Protein AF-A0A2E7RKD8-F1 (afdb_monomer_lite)

Radius of gyration: 28.8 Å; chains: 1; bounding box: 62×75×94 Å

Structure (mmCIF, N/CA/C/O backbone):
data_AF-A0A2E7RKD8-F1
#
_entry.id   AF-A0A2E7RKD8-F1
#
loop_
_atom_site.group_PDB
_atom_site.id
_atom_site.type_symbol
_atom_site.label_atom_id
_atom_site.label_alt_id
_atom_site.label_comp_id
_atom_site.label_asym_id
_atom_site.label_entity_id
_atom_site.label_seq_id
_atom_site.pdbx_PDB_ins_code
_atom_site.Cartn_x
_atom_site.Cartn_y
_atom_site.Cartn_z
_atom_site.occupancy
_atom_site.B_iso_or_equiv
_atom_site.auth_seq_id
_atom_site.auth_comp_id
_atom_site.auth_asym_id
_atom_site.auth_atom_id
_atom_site.pdbx_PDB_model_num
ATOM 1 N N . MET A 1 1 ? 26.226 -6.896 -25.543 1.00 24.66 1 MET A N 1
ATOM 2 C CA . MET A 1 1 ? 25.774 -8.164 -24.937 1.00 24.66 1 MET A CA 1
ATOM 3 C C . MET A 1 1 ? 24.339 -8.302 -25.381 1.00 24.66 1 MET A C 1
ATOM 5 O O . MET A 1 1 ? 23.658 -7.293 -25.335 1.00 24.66 1 MET A O 1
ATOM 9 N N . LYS A 1 2 ? 23.941 -9.448 -25.936 1.00 25.92 2 LYS A N 1
ATOM 10 C CA . LYS A 1 2 ? 22.517 -9.714 -26.154 1.00 25.92 2 LYS A CA 1
ATOM 11 C C . LYS A 1 2 ? 21.968 -10.116 -24.787 1.00 25.92 2 LYS A C 1
ATOM 13 O O . LYS A 1 2 ? 22.564 -11.003 -24.173 1.00 25.92 2 LYS A O 1
ATOM 18 N N . TYR A 1 3 ? 21.000 -9.360 -24.295 1.00 32.88 3 TYR A N 1
ATOM 19 C CA . TYR A 1 3 ? 20.332 -9.591 -23.022 1.00 32.88 3 TYR A CA 1
ATOM 20 C C . TYR A 1 3 ? 19.332 -10.725 -23.249 1.00 32.88 3 TYR A C 1
ATOM 22 O O . TYR A 1 3 ? 18.540 -10.653 -24.179 1.00 32.88 3 TYR A O 1
ATOM 30 N N . ASP A 1 4 ? 19.461 -11.816 -22.496 1.00 33.78 4 ASP A N 1
ATOM 31 C CA . ASP A 1 4 ? 18.440 -12.864 -22.451 1.00 33.78 4 ASP A CA 1
ATOM 32 C C . ASP A 1 4 ? 17.469 -12.428 -21.353 1.00 33.78 4 ASP A C 1
ATOM 34 O O . ASP A 1 4 ? 17.621 -12.811 -20.196 1.00 33.78 4 ASP A O 1
ATOM 38 N N . SER A 1 5 ? 16.544 -11.531 -21.701 1.00 35.31 5 SER A N 1
ATOM 39 C CA . SER A 1 5 ? 15.574 -10.911 -20.788 1.00 35.31 5 SER A CA 1
ATOM 40 C C . SER A 1 5 ? 14.450 -11.865 -20.369 1.00 35.31 5 SER A C 1
ATOM 42 O O . SER A 1 5 ? 13.320 -11.457 -20.087 1.00 35.31 5 SER A O 1
ATOM 44 N N . SER A 1 6 ? 14.714 -13.174 -20.360 1.00 37.59 6 SER A N 1
ATOM 45 C CA . SER A 1 6 ? 13.731 -14.144 -19.911 1.00 37.59 6 SER A CA 1
ATOM 46 C C . SER A 1 6 ? 13.517 -13.973 -18.410 1.00 37.59 6 SER A C 1
ATOM 48 O O . SER A 1 6 ? 14.281 -14.468 -17.582 1.00 37.59 6 SER A O 1
ATOM 50 N N . CYS A 1 7 ? 12.430 -13.280 -18.055 1.00 37.72 7 CYS A N 1
ATOM 51 C CA . CYS A 1 7 ? 11.874 -13.341 -16.714 1.00 37.72 7 CYS A CA 1
ATOM 52 C C . CYS A 1 7 ? 11.841 -14.816 -16.311 1.00 37.72 7 CYS A C 1
ATOM 54 O O . CYS A 1 7 ? 11.355 -15.666 -17.069 1.00 37.72 7 CYS A O 1
ATOM 56 N N . LEU A 1 8 ? 12.404 -15.147 -15.150 1.00 40.66 8 LEU A N 1
ATOM 57 C CA . LEU A 1 8 ? 12.404 -16.511 -14.643 1.00 40.66 8 LEU A CA 1
ATOM 58 C C . LEU A 1 8 ? 10.991 -16.808 -14.139 1.00 40.66 8 LEU A C 1
ATOM 60 O O . LEU A 1 8 ? 10.751 -16.924 -12.937 1.00 40.66 8 LEU A O 1
ATOM 64 N N . ILE A 1 9 ? 10.044 -16.930 -15.069 1.00 36.59 9 ILE A N 1
ATOM 65 C CA . ILE A 1 9 ? 8.752 -17.542 -14.826 1.00 36.59 9 ILE A CA 1
ATOM 66 C C . ILE A 1 9 ? 9.060 -19.016 -14.632 1.00 36.59 9 ILE A C 1
ATOM 68 O O . ILE A 1 9 ? 9.297 -19.776 -15.578 1.00 36.59 9 ILE A O 1
ATOM 72 N N . VAL A 1 10 ? 9.112 -19.435 -13.371 1.00 36.09 10 VAL A N 1
ATOM 73 C CA . VAL A 1 10 ? 9.345 -20.833 -13.034 1.00 36.09 10 VAL A CA 1
ATOM 74 C C . VAL A 1 10 ? 8.046 -21.589 -13.328 1.00 36.09 10 VAL A C 1
ATOM 76 O O . VAL A 1 10 ? 7.228 -21.810 -12.440 1.00 36.09 10 VAL A O 1
ATOM 79 N N . GLY A 1 11 ? 7.802 -21.913 -14.601 1.00 28.45 11 GLY A N 1
ATOM 80 C CA . GLY A 1 11 ? 6.523 -22.475 -15.051 1.00 28.45 11 GLY A CA 1
ATOM 81 C C . GLY A 1 11 ? 6.463 -23.033 -16.478 1.00 28.45 11 GLY A C 1
ATOM 82 O O . GLY A 1 11 ? 5.450 -23.625 -16.834 1.00 28.45 11 GLY A O 1
ATOM 83 N N . GLY A 1 12 ? 7.518 -22.912 -17.290 1.00 26.17 12 GLY A N 1
ATOM 84 C CA . GLY A 1 12 ? 7.574 -23.549 -18.610 1.00 26.17 12 GLY A CA 1
ATOM 85 C C . GLY A 1 12 ? 8.112 -24.979 -18.537 1.00 26.17 12 GLY A C 1
ATOM 86 O O . GLY A 1 12 ? 9.270 -25.186 -18.177 1.00 26.17 12 GLY A O 1
ATOM 87 N N . ASP A 1 13 ? 7.290 -25.967 -18.894 1.00 25.66 13 ASP A N 1
ATOM 88 C CA . ASP A 1 13 ? 7.691 -27.375 -19.009 1.00 25.66 13 ASP A CA 1
ATOM 89 C C . ASP A 1 13 ? 8.891 -27.509 -19.979 1.00 25.66 13 ASP A C 1
ATOM 91 O O . ASP A 1 13 ? 8.772 -27.160 -21.163 1.00 25.66 13 ASP A O 1
ATOM 95 N N . PRO A 1 14 ? 10.069 -27.995 -19.543 1.00 26.41 14 PRO A N 1
ATOM 96 C CA . PRO A 1 14 ? 11.205 -28.150 -20.434 1.00 26.41 14 PRO A CA 1
ATOM 97 C C . PRO A 1 14 ? 10.938 -29.331 -21.367 1.00 26.41 14 PRO A C 1
ATOM 99 O O . PRO A 1 14 ? 11.086 -30.489 -20.979 1.00 26.41 14 PRO A O 1
ATOM 102 N N . LYS A 1 15 ? 10.570 -29.051 -22.625 1.00 27.55 15 LYS A N 1
ATOM 103 C CA . LYS A 1 15 ? 10.509 -30.076 -23.677 1.00 27.55 15 LYS A CA 1
ATOM 104 C C . LYS A 1 15 ? 11.834 -30.841 -23.711 1.00 27.55 15 LYS A C 1
ATOM 106 O O . LYS A 1 15 ? 12.880 -30.288 -24.061 1.00 27.55 15 LYS A O 1
ATOM 111 N N . GLU A 1 16 ? 11.773 -32.121 -23.351 1.00 26.09 16 GLU A N 1
ATOM 112 C CA . GLU A 1 16 ? 12.885 -33.058 -23.433 1.00 26.09 16 GLU A CA 1
ATOM 113 C C . GLU A 1 16 ? 13.511 -33.018 -24.833 1.00 26.09 16 GLU A C 1
ATOM 115 O O . GLU A 1 16 ? 12.892 -33.363 -25.843 1.00 26.09 16 GLU A O 1
ATOM 120 N N . LYS A 1 17 ? 14.789 -32.634 -24.899 1.00 26.69 17 LYS A N 1
ATOM 121 C CA . LYS A 1 17 ? 15.634 -32.890 -26.066 1.00 26.69 17 LYS A CA 1
ATOM 122 C C . LYS A 1 17 ? 15.889 -34.395 -26.154 1.00 26.69 17 LYS A C 1
ATOM 124 O O . LYS A 1 17 ? 16.892 -34.883 -25.637 1.00 26.69 17 LYS A O 1
ATOM 129 N N . SER A 1 18 ? 15.013 -35.129 -26.837 1.00 25.22 18 SER A N 1
ATOM 130 C CA . SER A 1 18 ? 15.323 -36.499 -27.244 1.00 25.22 18 SER A CA 1
ATOM 131 C C . SER A 1 18 ? 16.294 -36.455 -28.425 1.00 25.22 18 SER A C 1
ATOM 133 O O . SER A 1 18 ? 15.969 -35.998 -29.523 1.00 25.22 18 SER A O 1
ATOM 135 N N . THR A 1 19 ? 17.516 -36.906 -28.183 1.00 26.72 19 THR A N 1
ATOM 136 C CA . THR A 1 19 ? 18.473 -37.286 -29.214 1.00 26.72 19 THR A CA 1
ATOM 137 C C . THR A 1 19 ? 17.998 -38.575 -29.874 1.00 26.72 19 THR A C 1
ATOM 139 O O . THR A 1 19 ? 17.914 -39.585 -29.178 1.00 26.72 19 THR A O 1
ATOM 142 N N . ASP A 1 20 ? 17.803 -38.601 -31.193 1.00 26.38 20 ASP A N 1
ATOM 143 C CA . ASP A 1 20 ? 17.936 -39.872 -31.904 1.00 26.38 20 ASP A CA 1
ATOM 144 C C . ASP A 1 20 ? 18.614 -39.735 -33.268 1.00 26.38 20 ASP A C 1
ATOM 146 O O . ASP A 1 20 ? 18.436 -38.783 -34.032 1.00 26.38 20 ASP A O 1
ATOM 150 N N . LYS A 1 21 ? 19.498 -40.700 -33.497 1.00 28.78 21 LYS A N 1
ATOM 151 C CA . LYS A 1 21 ? 20.433 -40.825 -34.602 1.00 28.78 21 LYS A CA 1
ATOM 152 C C . LYS A 1 21 ? 19.700 -41.336 -35.834 1.00 28.78 21 LYS A C 1
ATOM 154 O O . LYS A 1 21 ? 18.850 -42.215 -35.769 1.00 28.78 21 LYS A O 1
ATOM 159 N N . GLY A 1 22 ? 20.100 -40.820 -36.990 1.00 24.52 22 GLY A N 1
ATOM 160 C CA . GLY A 1 22 ? 19.490 -41.175 -38.261 1.00 24.52 22 GLY A CA 1
ATOM 161 C C . GLY A 1 22 ? 19.604 -42.652 -38.643 1.00 24.52 22 GLY A C 1
ATOM 162 O O . GLY A 1 22 ? 20.588 -43.327 -38.344 1.00 24.52 22 GLY A O 1
ATOM 163 N N . LYS A 1 23 ? 18.640 -43.093 -39.454 1.00 27.88 23 LYS A N 1
ATOM 164 C CA . LYS A 1 23 ? 18.822 -44.117 -40.487 1.00 27.88 23 LYS A CA 1
ATOM 165 C C . LYS A 1 23 ? 17.908 -43.813 -41.677 1.00 27.88 23 LYS A C 1
ATOM 167 O O . LYS A 1 23 ? 16.710 -43.612 -41.529 1.00 27.88 23 LYS A O 1
ATOM 172 N N . LYS A 1 24 ? 18.521 -43.765 -42.862 1.00 28.27 24 LYS A N 1
ATOM 173 C CA . LYS A 1 24 ? 17.875 -43.693 -44.180 1.00 28.27 24 LYS A CA 1
ATOM 174 C C . LYS A 1 24 ? 17.167 -45.015 -44.506 1.00 28.27 24 LYS A C 1
ATOM 176 O O . LYS A 1 24 ? 17.741 -46.073 -44.266 1.00 28.27 24 LYS A O 1
ATOM 181 N N . GLY A 1 25 ? 16.029 -44.937 -45.195 1.00 25.67 25 GLY A N 1
ATOM 182 C CA . GLY A 1 25 ? 15.408 -46.058 -45.909 1.00 25.67 25 GLY A CA 1
ATOM 183 C C . GLY A 1 25 ? 14.220 -45.594 -46.759 1.00 25.67 25 GLY A C 1
ATOM 184 O O . GLY A 1 25 ? 13.290 -45.007 -46.230 1.00 25.67 25 GLY A O 1
ATOM 185 N N . LYS A 1 26 ? 14.311 -45.802 -48.077 1.00 25.12 26 LYS A N 1
ATOM 186 C CA . LYS A 1 26 ? 13.357 -45.433 -49.145 1.00 25.12 26 LYS A CA 1
ATOM 187 C C . LYS A 1 26 ? 12.100 -46.327 -49.165 1.00 25.12 26 LYS A C 1
ATOM 189 O O . LYS A 1 26 ? 12.215 -47.486 -48.783 1.00 25.12 26 LYS A O 1
ATOM 194 N N . GLY A 1 27 ? 11.006 -45.853 -49.786 1.00 24.92 27 GLY A N 1
ATOM 195 C CA . GLY A 1 27 ? 10.008 -46.732 -50.427 1.00 24.92 27 GLY A CA 1
ATOM 196 C C . GLY A 1 27 ? 8.592 -46.164 -50.639 1.00 24.92 27 GLY A C 1
ATOM 197 O O . GLY A 1 27 ? 7.781 -46.232 -49.731 1.00 24.92 27 GLY A O 1
ATOM 198 N N . ASP A 1 28 ? 8.343 -45.639 -51.844 1.00 25.14 28 ASP A N 1
ATOM 199 C CA . ASP A 1 28 ? 7.165 -45.788 -52.731 1.00 25.14 28 ASP A CA 1
ATOM 200 C C . ASP A 1 28 ? 5.678 -45.672 -52.286 1.00 25.14 28 ASP A C 1
ATOM 202 O O . ASP A 1 28 ? 5.115 -46.504 -51.588 1.00 25.14 28 ASP A O 1
ATOM 206 N N . SER A 1 29 ? 5.029 -44.677 -52.918 1.00 23.45 29 SER A N 1
ATOM 207 C CA . SER A 1 29 ? 3.834 -44.719 -53.799 1.00 23.45 29 SER A CA 1
ATOM 208 C C . SER A 1 29 ? 2.416 -45.139 -53.334 1.00 23.45 29 SER A C 1
ATOM 210 O O . SER A 1 29 ? 2.129 -46.304 -53.089 1.00 23.45 29 SER A O 1
ATOM 212 N N . SER A 1 30 ? 1.491 -44.193 -53.585 1.00 22.84 30 SER A N 1
ATOM 213 C CA . SER A 1 30 ? 0.213 -44.310 -54.337 1.00 22.84 30 SER A CA 1
ATOM 214 C C . SER A 1 30 ? -1.149 -44.535 -53.634 1.00 22.84 30 SER A C 1
ATOM 216 O O . SER A 1 30 ? -1.398 -45.554 -53.014 1.00 22.84 30 SER A O 1
ATOM 218 N N . HIS A 1 31 ? -2.036 -43.555 -53.899 1.00 23.88 31 HIS A N 1
ATOM 219 C CA . HIS A 1 31 ? -3.480 -43.590 -54.221 1.00 23.88 31 HIS A CA 1
ATOM 220 C C . HIS A 1 31 ? -4.526 -44.267 -53.303 1.00 23.88 31 HIS A C 1
ATOM 222 O O . HIS A 1 31 ? -4.601 -45.485 -53.222 1.00 23.88 31 HIS A O 1
ATOM 228 N N . GLY A 1 32 ? -5.521 -43.458 -52.892 1.00 21.53 32 GLY A N 1
ATOM 229 C CA . GLY A 1 32 ? -6.940 -43.773 -53.140 1.00 21.53 32 GLY A CA 1
ATOM 230 C C . GLY A 1 32 ? -7.904 -43.780 -51.943 1.00 21.53 32 GLY A C 1
ATOM 231 O O . GLY A 1 32 ? -7.779 -44.607 -51.054 1.00 21.53 32 GLY A O 1
ATOM 232 N N . GLY A 1 33 ? -8.959 -42.954 -52.038 1.00 21.30 33 GLY A N 1
ATOM 233 C CA . GLY A 1 33 ? -10.325 -43.350 -51.654 1.00 21.30 33 GLY A CA 1
ATOM 234 C C . GLY A 1 33 ? -10.839 -42.946 -50.269 1.00 21.30 33 GLY A C 1
ATOM 235 O O . GLY A 1 33 ? -10.406 -43.468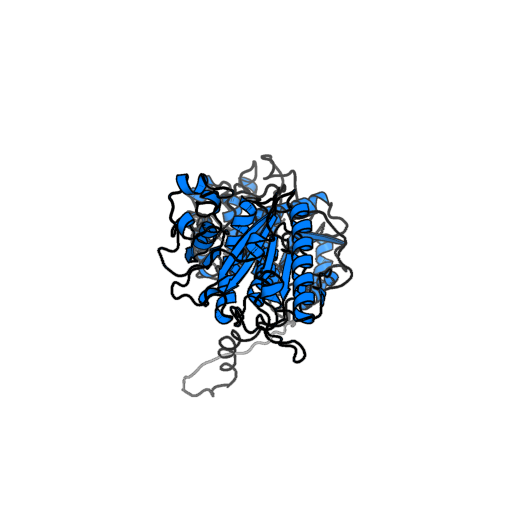 -49.250 1.00 21.30 33 GLY A O 1
ATOM 236 N N . SER A 1 34 ? -11.845 -42.069 -50.260 1.00 23.31 34 SER A N 1
ATOM 237 C CA . SER A 1 34 ? -12.718 -41.780 -49.121 1.00 23.31 34 SER A CA 1
ATOM 238 C C . SER A 1 34 ? -13.680 -42.939 -48.819 1.00 23.31 34 SER A C 1
ATOM 240 O O . SER A 1 34 ? -14.086 -43.647 -49.736 1.00 23.31 34 SER A O 1
ATOM 242 N N . LEU A 1 35 ? -14.087 -43.081 -47.550 1.00 22.67 35 LEU A N 1
ATOM 243 C CA . LEU A 1 35 ? -15.426 -43.492 -47.085 1.00 22.67 35 LEU A CA 1
ATOM 244 C C . LEU A 1 35 ? -15.503 -43.348 -45.551 1.00 22.67 35 LEU A C 1
ATOM 246 O O . LEU A 1 35 ? -14.493 -43.440 -44.858 1.00 22.67 35 LEU A O 1
ATOM 250 N N . GLY A 1 36 ? -16.694 -43.006 -45.056 1.00 21.11 36 GLY A N 1
ATOM 251 C CA . GLY A 1 36 ? -16.910 -42.338 -43.771 1.00 21.11 36 GLY A CA 1
ATOM 252 C C . GLY A 1 36 ? -17.202 -43.212 -42.542 1.00 21.11 36 GLY A C 1
ATOM 253 O O . GLY A 1 36 ? -17.692 -44.327 -42.672 1.00 21.11 36 GLY A O 1
ATOM 254 N N . TYR A 1 37 ? -16.964 -42.558 -41.389 1.00 22.14 37 TYR A N 1
ATOM 255 C CA . TYR A 1 37 ? -17.495 -42.685 -40.010 1.00 22.14 37 TYR A CA 1
ATOM 256 C C . TYR A 1 37 ? -17.465 -44.056 -39.287 1.00 22.14 37 TYR A C 1
ATOM 258 O O . TYR A 1 37 ? -17.621 -45.084 -39.934 1.00 22.14 37 TYR A O 1
ATOM 266 N N . PRO A 1 38 ? -17.406 -44.119 -37.932 1.00 24.45 38 PRO A N 1
ATOM 267 C CA . PRO A 1 38 ? -17.171 -43.081 -36.917 1.00 24.45 38 PRO A CA 1
ATOM 268 C C . PRO A 1 38 ? -15.922 -43.371 -36.045 1.00 24.45 38 PRO A C 1
ATOM 270 O O . PRO A 1 38 ? -15.613 -44.518 -35.731 1.00 24.45 38 PRO A O 1
ATOM 273 N N . VAL A 1 39 ? -15.210 -42.330 -35.606 1.00 25.75 39 VAL A N 1
ATOM 274 C CA . VAL A 1 39 ? -14.125 -42.476 -34.617 1.00 25.75 39 VAL A CA 1
ATOM 275 C C . VAL A 1 39 ? -14.747 -42.511 -33.214 1.00 25.75 39 VAL A C 1
ATOM 277 O O . VAL A 1 39 ? -15.559 -41.635 -32.906 1.00 25.75 39 VAL A O 1
ATOM 280 N N . PRO A 1 40 ? -14.412 -43.497 -32.364 1.00 25.05 40 PRO A N 1
ATOM 281 C CA . PRO A 1 40 ? -14.882 -43.534 -30.991 1.00 25.05 40 PRO A CA 1
ATOM 282 C C . PRO A 1 40 ? -14.274 -42.379 -30.192 1.00 25.05 40 PRO A C 1
ATOM 284 O O . PRO A 1 40 ? -13.072 -42.124 -30.222 1.00 25.05 40 PRO A O 1
ATOM 287 N N . MET A 1 41 ? -15.168 -41.685 -29.496 1.00 25.23 41 MET A N 1
ATOM 288 C CA . MET A 1 41 ? -14.922 -40.630 -28.525 1.00 25.23 41 MET A CA 1
ATOM 289 C C . MET A 1 41 ? -13.970 -41.159 -27.445 1.00 25.23 41 MET A C 1
ATOM 291 O O . MET A 1 41 ? -14.378 -41.947 -26.595 1.00 25.23 41 MET A O 1
ATOM 295 N N . ASN A 1 42 ? -12.693 -40.773 -27.515 1.00 26.36 42 ASN A N 1
ATOM 296 C CA . ASN A 1 42 ? -11.733 -41.086 -26.464 1.00 26.36 42 ASN A CA 1
ATOM 297 C C . ASN A 1 42 ? -11.960 -40.115 -25.304 1.00 26.36 42 ASN A C 1
ATOM 299 O O . ASN A 1 42 ? -11.846 -38.895 -25.427 1.00 26.36 42 ASN A O 1
ATOM 303 N N . GLN A 1 43 ? -12.365 -40.707 -24.195 1.00 29.05 43 GLN A N 1
ATOM 304 C CA . GLN A 1 43 ? -12.963 -40.098 -23.024 1.00 29.05 43 GLN A CA 1
ATOM 305 C C . GLN A 1 43 ? -11.890 -39.603 -22.045 1.00 29.05 43 GLN A C 1
ATOM 307 O O . GLN A 1 43 ? -11.846 -40.049 -20.908 1.00 29.05 43 GLN A O 1
ATOM 312 N N . GLU A 1 44 ? -11.020 -38.695 -22.501 1.00 30.48 44 GLU A N 1
ATOM 313 C CA . GLU A 1 44 ? -9.945 -38.105 -21.673 1.00 30.48 44 GLU A CA 1
ATOM 314 C C . GLU A 1 44 ? -9.730 -36.590 -21.873 1.00 30.48 44 GLU A C 1
ATOM 316 O O . GLU A 1 44 ? -8.825 -36.014 -21.281 1.00 30.48 44 GLU A O 1
ATOM 321 N N . ILE A 1 45 ? -10.575 -35.893 -22.645 1.00 30.41 45 ILE A N 1
ATOM 322 C CA . ILE A 1 45 ? -10.435 -34.431 -22.867 1.00 30.41 45 ILE A CA 1
ATOM 323 C C . ILE A 1 45 ? -11.627 -33.619 -22.319 1.00 30.41 45 ILE A C 1
ATOM 325 O O . ILE A 1 45 ? -11.599 -32.392 -22.304 1.00 30.41 45 ILE A O 1
ATOM 329 N N . GLN A 1 46 ? -12.636 -34.274 -21.737 1.00 26.52 46 GLN A N 1
ATOM 330 C CA . GLN A 1 46 ? -13.734 -33.573 -21.055 1.00 26.52 46 GLN A CA 1
ATOM 331 C C . GLN A 1 46 ? -13.455 -33.291 -19.563 1.00 26.52 46 GLN A C 1
ATOM 333 O O . GLN A 1 46 ? -14.117 -32.438 -18.982 1.00 26.52 46 GLN A O 1
ATOM 338 N N . ASP A 1 47 ? -12.437 -33.919 -18.960 1.00 27.47 47 ASP A N 1
ATOM 339 C CA . ASP A 1 47 ? -12.112 -33.738 -17.532 1.00 27.47 47 ASP A CA 1
ATOM 340 C C . ASP A 1 47 ? -11.074 -32.630 -17.260 1.00 27.47 47 ASP A C 1
ATOM 342 O O . ASP A 1 47 ? -10.829 -32.282 -16.106 1.00 27.47 47 ASP A O 1
ATOM 346 N N . CYS A 1 48 ? -10.508 -32.009 -18.304 1.00 28.78 48 CYS A N 1
ATOM 347 C CA . CYS A 1 48 ? -9.509 -30.939 -18.160 1.00 28.78 48 CYS A CA 1
ATOM 348 C C . CYS A 1 48 ? -10.067 -29.514 -18.326 1.00 28.78 48 CYS A C 1
ATOM 350 O O . CYS A 1 48 ? -9.356 -28.549 -18.057 1.00 28.78 48 CYS A O 1
ATOM 352 N N . VAL A 1 49 ? -11.335 -29.358 -18.721 1.00 28.22 49 VAL A N 1
ATOM 353 C CA . VAL A 1 49 ? -11.970 -28.033 -18.892 1.00 28.22 49 VAL A CA 1
ATOM 354 C C . VAL A 1 49 ? -12.956 -27.721 -17.755 1.00 28.22 49 VAL A C 1
ATOM 356 O O . VAL A 1 49 ? -13.084 -26.567 -17.354 1.00 28.22 49 VAL A O 1
ATOM 359 N N . ASP A 1 50 ? -13.532 -28.740 -17.107 1.00 27.06 50 ASP A N 1
ATOM 360 C CA . ASP A 1 50 ? -14.426 -28.557 -15.950 1.00 27.06 50 ASP A CA 1
ATOM 361 C C . ASP A 1 50 ? -13.700 -28.479 -14.587 1.00 27.06 50 ASP A C 1
ATOM 363 O O . ASP A 1 50 ? -14.310 -28.106 -13.578 1.00 27.06 50 ASP A O 1
ATOM 367 N N . SER A 1 51 ? -12.387 -28.751 -14.522 1.00 27.91 51 SER A N 1
ATOM 368 C CA . SER A 1 51 ? -11.597 -28.597 -13.286 1.00 27.91 51 SER A CA 1
ATOM 369 C C . SER A 1 51 ? -11.026 -27.191 -13.071 1.00 27.91 51 SER A C 1
ATOM 371 O O . SER A 1 51 ? -10.642 -26.872 -11.944 1.00 27.91 51 SER A O 1
ATOM 373 N N . SER A 1 52 ? -10.982 -26.349 -14.111 1.00 28.56 52 SER A N 1
ATOM 374 C CA . SER A 1 52 ? -10.469 -24.971 -14.020 1.00 28.56 52 SER A CA 1
ATOM 375 C C . SER A 1 52 ? -11.537 -23.987 -13.509 1.00 28.56 52 SER A C 1
ATOM 377 O O . SER A 1 52 ? -11.244 -23.110 -12.704 1.00 28.56 52 SER A O 1
ATOM 379 N N . LEU A 1 53 ? -12.822 -24.216 -13.820 1.00 27.97 53 LEU A N 1
ATOM 380 C CA . LEU A 1 53 ? -13.927 -23.366 -13.341 1.00 27.97 53 LEU A CA 1
ATOM 381 C C . LEU A 1 53 ? -14.524 -23.757 -11.973 1.00 27.97 53 LEU A C 1
ATOM 383 O O . LEU A 1 53 ? -15.353 -23.023 -11.438 1.00 27.97 53 LEU A O 1
ATOM 387 N N . LYS A 1 54 ? -14.098 -24.870 -11.357 1.00 28.05 54 LYS A N 1
ATOM 388 C CA . LYS A 1 54 ? -14.546 -25.284 -10.005 1.00 28.05 54 LYS A CA 1
ATOM 389 C C . LYS A 1 54 ? -13.455 -25.285 -8.929 1.00 28.05 54 LYS A C 1
ATOM 391 O O . LYS A 1 54 ? -13.743 -25.618 -7.781 1.00 28.05 54 LYS A O 1
ATOM 396 N N . ARG A 1 55 ? -12.228 -24.857 -9.250 1.00 28.61 55 ARG A N 1
ATOM 397 C CA . ARG A 1 55 ? -11.135 -24.655 -8.274 1.00 28.61 55 ARG A CA 1
ATOM 398 C C . ARG A 1 55 ? -10.881 -23.187 -7.908 1.00 28.61 55 ARG A C 1
ATOM 400 O O . ARG A 1 55 ? -9.927 -22.899 -7.203 1.00 28.61 55 ARG A O 1
ATOM 407 N N . GLY A 1 56 ? -11.781 -22.281 -8.290 1.00 29.25 56 GLY A N 1
ATOM 408 C CA . GLY A 1 56 ? -11.754 -20.867 -7.898 1.00 29.25 56 GLY A CA 1
ATOM 409 C C . GLY A 1 56 ? -12.584 -20.516 -6.655 1.00 29.25 56 GLY A C 1
ATOM 410 O O . GLY A 1 56 ? -13.036 -19.380 -6.545 1.00 29.25 56 GLY A O 1
ATOM 411 N N . THR A 1 57 ? -12.894 -21.453 -5.743 1.00 31.12 57 THR A N 1
ATOM 412 C CA . THR A 1 57 ? -13.813 -21.128 -4.621 1.00 31.12 57 THR A CA 1
ATOM 413 C C . THR A 1 57 ? -13.438 -21.632 -3.229 1.00 31.12 57 THR A C 1
ATOM 415 O O . THR A 1 57 ? -14.019 -21.137 -2.273 1.00 31.12 57 THR A O 1
ATOM 418 N N . ILE A 1 58 ? -12.463 -22.516 -3.010 1.00 28.86 58 ILE A N 1
ATOM 419 C CA . ILE A 1 58 ? -12.074 -22.874 -1.630 1.00 28.86 58 ILE A CA 1
ATOM 420 C C . ILE A 1 58 ? -10.576 -23.166 -1.571 1.00 28.86 58 ILE A C 1
ATOM 422 O O . ILE A 1 58 ? -10.169 -24.311 -1.709 1.00 28.86 58 ILE A O 1
ATOM 426 N N . LEU A 1 59 ? -9.762 -22.129 -1.363 1.00 26.52 59 LEU A N 1
ATOM 427 C CA . LEU A 1 59 ? -8.446 -22.258 -0.725 1.00 26.52 59 LEU A CA 1
ATOM 428 C C . LEU A 1 59 ? -8.022 -20.917 -0.100 1.00 26.52 59 LEU A C 1
ATOM 430 O O . LEU A 1 59 ? -6.927 -20.414 -0.305 1.00 26.52 59 LEU A O 1
ATOM 434 N N . LEU A 1 60 ? -8.924 -20.328 0.692 1.00 28.83 60 LEU A N 1
ATOM 435 C CA . LEU A 1 60 ? -8.576 -19.270 1.641 1.00 28.83 60 LEU A CA 1
ATOM 436 C C . LEU A 1 60 ? -8.128 -19.935 2.953 1.00 28.83 60 LEU A C 1
ATOM 438 O O . LEU A 1 60 ? -8.838 -19.913 3.953 1.00 28.83 60 LEU A O 1
ATOM 442 N N . SER A 1 61 ? -7.002 -20.644 2.914 1.00 28.30 61 SER A N 1
ATOM 443 C CA . SER A 1 61 ? -6.359 -21.215 4.101 1.00 28.30 61 SER A CA 1
ATOM 444 C C . SER A 1 61 ? -5.004 -21.816 3.722 1.00 28.30 61 SER A C 1
ATOM 446 O O . SER A 1 61 ? -4.970 -22.762 2.938 1.00 28.30 61 SER A O 1
ATOM 448 N N . LEU A 1 62 ? -3.938 -21.319 4.362 1.00 27.05 62 LEU A N 1
ATOM 449 C CA . LEU A 1 62 ? -2.603 -21.936 4.496 1.00 27.05 62 LEU A CA 1
ATOM 450 C C . LEU A 1 62 ? -1.528 -21.686 3.414 1.00 27.05 62 LEU A C 1
ATOM 452 O O . LEU A 1 62 ? -0.706 -22.561 3.166 1.00 27.05 62 LEU A O 1
ATOM 456 N N . LEU A 1 63 ? -1.407 -20.463 2.893 1.00 29.20 63 LEU A N 1
ATOM 457 C CA . LEU A 1 63 ? -0.113 -19.947 2.403 1.00 29.20 63 LEU A CA 1
ATOM 458 C C . LEU A 1 63 ? 0.094 -18.504 2.890 1.00 29.20 63 LEU A C 1
ATOM 460 O O . LEU A 1 63 ? -0.037 -17.544 2.151 1.00 29.20 63 LEU A O 1
ATOM 464 N N . GLY A 1 64 ? 0.354 -18.371 4.190 1.00 27.33 64 GLY A N 1
ATOM 465 C CA . GLY A 1 64 ? 0.691 -17.105 4.856 1.00 27.33 64 GLY A CA 1
ATOM 466 C C . GLY A 1 64 ? 1.727 -17.295 5.964 1.00 27.33 64 GLY A C 1
ATOM 467 O O . GLY A 1 64 ? 1.816 -16.504 6.892 1.00 27.33 64 GLY A O 1
ATOM 468 N N . ALA A 1 65 ? 2.491 -18.385 5.911 1.00 29.23 65 ALA A N 1
ATOM 469 C CA . ALA A 1 65 ? 3.605 -18.612 6.813 1.00 29.23 65 ALA A CA 1
ATOM 470 C C . ALA A 1 65 ? 4.866 -18.628 5.962 1.00 29.23 65 ALA A C 1
ATOM 472 O O . ALA A 1 65 ? 5.042 -19.586 5.217 1.00 29.23 65 ALA A O 1
ATOM 473 N N . LEU A 1 66 ? 5.686 -17.573 6.062 1.00 34.41 66 LEU A N 1
ATOM 474 C CA . LEU A 1 66 ? 7.161 -17.566 5.965 1.00 34.41 66 LEU A CA 1
ATOM 475 C C . LEU A 1 66 ? 7.727 -16.200 5.530 1.00 34.41 66 LEU A C 1
ATOM 477 O O . LEU A 1 66 ? 8.572 -16.112 4.647 1.00 34.41 66 LEU A O 1
ATOM 481 N N . LEU A 1 67 ? 7.364 -15.148 6.261 1.00 32.19 67 LEU A N 1
ATOM 482 C CA . LEU A 1 67 ? 8.332 -14.138 6.685 1.00 32.19 67 LEU A CA 1
ATOM 483 C C . LEU A 1 67 ? 8.200 -14.030 8.208 1.00 32.19 67 LEU A C 1
ATOM 485 O O . LEU A 1 67 ? 7.195 -13.567 8.728 1.00 32.19 67 LEU A O 1
ATOM 489 N N . ALA A 1 68 ? 9.184 -14.551 8.936 1.00 27.84 68 ALA A N 1
ATOM 490 C CA . ALA A 1 68 ? 9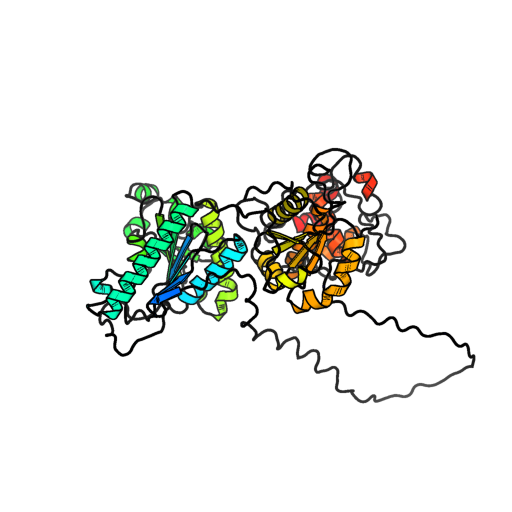.325 -14.348 10.374 1.00 27.84 68 ALA A CA 1
ATOM 491 C C . ALA A 1 68 ? 10.783 -13.944 10.626 1.00 27.84 68 ALA A C 1
ATOM 493 O O . ALA A 1 68 ? 11.704 -14.553 10.075 1.00 27.84 68 ALA A O 1
ATOM 494 N N . PRO A 1 69 ? 10.991 -12.896 11.431 1.00 32.03 69 PRO A N 1
ATOM 495 C CA . PRO A 1 69 ? 10.968 -13.104 12.867 1.00 32.03 69 PRO A CA 1
ATOM 496 C C . PRO A 1 69 ? 9.663 -12.613 13.497 1.00 32.03 69 PRO A C 1
ATOM 498 O O . PRO A 1 69 ? 9.330 -11.437 13.467 1.00 32.03 69 PRO A O 1
ATOM 501 N N . SER A 1 70 ? 8.961 -13.587 14.066 1.00 36.88 70 SER A N 1
ATOM 502 C CA . SER A 1 70 ? 7.989 -13.561 15.154 1.00 36.88 70 SER A CA 1
ATOM 503 C C . SER A 1 70 ? 7.631 -12.198 15.766 1.00 36.88 70 SER A C 1
ATOM 505 O O . SER A 1 70 ? 8.358 -11.688 16.615 1.00 36.88 70 SER A O 1
ATOM 507 N N . ALA A 1 71 ? 6.415 -11.734 15.488 1.00 36.53 71 ALA A N 1
ATOM 508 C CA . ALA A 1 71 ? 5.568 -11.080 16.483 1.00 36.53 71 ALA A CA 1
ATOM 509 C C . ALA A 1 71 ? 4.318 -11.956 16.657 1.00 36.53 71 ALA A C 1
ATOM 511 O O . ALA A 1 71 ? 3.248 -11.666 16.131 1.00 36.53 71 ALA A O 1
ATOM 512 N N . PHE A 1 72 ? 4.478 -13.104 17.326 1.00 41.75 72 PHE A N 1
ATOM 513 C CA . PHE A 1 72 ? 3.317 -13.850 17.809 1.00 41.75 72 PHE A CA 1
ATOM 514 C C . PHE A 1 72 ? 2.578 -12.924 18.772 1.00 41.75 72 PHE A C 1
ATOM 516 O O . PHE A 1 72 ? 3.149 -12.534 19.790 1.00 41.75 72 PHE A O 1
ATOM 523 N N . GLY A 1 73 ? 1.351 -12.535 18.421 1.00 46.03 73 GLY A N 1
ATOM 524 C CA . GLY A 1 73 ? 0.510 -11.782 19.338 1.00 46.03 73 GLY A CA 1
ATOM 525 C C . GLY A 1 73 ? 0.356 -12.571 20.634 1.00 46.03 73 GLY A C 1
ATOM 526 O O . GLY A 1 73 ? 0.110 -13.779 20.600 1.00 46.03 73 GLY A O 1
ATOM 527 N N . GLN A 1 74 ? 0.588 -11.913 21.763 1.00 42.62 74 GLN A N 1
ATOM 528 C CA . GLN A 1 74 ? 0.490 -12.547 23.068 1.00 42.62 74 GLN A CA 1
ATOM 529 C C . GLN A 1 74 ? -0.944 -12.368 23.568 1.00 42.62 74 GLN A C 1
ATOM 531 O O . GLN A 1 74 ? -1.447 -11.245 23.627 1.00 42.62 74 GLN A O 1
ATOM 536 N N . GLU A 1 75 ? -1.614 -13.476 23.888 1.00 50.19 75 GLU A N 1
ATOM 537 C CA . GLU A 1 75 ? -2.849 -13.434 24.670 1.00 50.19 75 GLU A CA 1
ATOM 538 C C . GLU A 1 75 ? -2.461 -13.213 26.137 1.00 50.19 75 GLU A C 1
ATOM 540 O O . GLU A 1 75 ? -1.755 -14.028 26.731 1.00 50.19 75 GLU A O 1
ATOM 545 N N . ALA A 1 76 ? -2.831 -12.071 26.706 1.00 47.03 76 ALA A N 1
ATOM 546 C CA . ALA A 1 76 ? -2.630 -11.774 28.122 1.00 47.03 76 ALA A CA 1
ATOM 547 C C . ALA A 1 76 ? -3.795 -10.897 28.591 1.00 47.03 76 ALA A C 1
ATOM 549 O O . ALA A 1 76 ? -3.872 -9.775 28.097 1.00 47.03 76 ALA A O 1
ATOM 550 N N . PRO A 1 77 ? -4.717 -11.352 29.472 1.00 57.62 77 PRO A N 1
ATOM 551 C CA . PRO A 1 77 ? -5.004 -12.742 29.869 1.00 57.62 77 PRO A CA 1
ATOM 552 C C . PRO A 1 77 ? -5.654 -13.483 28.675 1.00 57.62 77 PRO A C 1
ATOM 554 O O . PRO A 1 77 ? -5.709 -12.901 27.593 1.00 57.62 77 PRO A O 1
ATOM 557 N N . ASP A 1 78 ? -6.190 -14.705 28.836 1.00 77.06 78 ASP A N 1
ATOM 558 C CA . ASP A 1 78 ? -6.793 -15.575 27.780 1.00 77.06 78 ASP A CA 1
ATOM 559 C C . ASP A 1 78 ? -7.825 -14.906 26.824 1.00 77.06 78 ASP A C 1
ATOM 561 O O . ASP A 1 78 ? -8.359 -15.530 25.903 1.00 77.06 78 ASP A O 1
ATOM 565 N N . TYR A 1 79 ? -8.152 -13.631 27.036 1.00 92.88 79 TYR A N 1
ATOM 566 C CA . TYR A 1 79 ? -9.143 -12.878 26.288 1.00 92.88 79 TYR A CA 1
ATOM 567 C C . TYR A 1 79 ? -8.632 -11.660 25.519 1.00 92.88 79 TYR A C 1
ATOM 569 O O . TYR A 1 79 ? -9.341 -11.212 24.615 1.00 92.88 79 TYR A O 1
ATOM 577 N N . VAL A 1 80 ? -7.475 -11.082 25.846 1.00 96.00 80 VAL A N 1
ATOM 578 C CA . VAL A 1 80 ? -6.965 -9.877 25.163 1.00 96.00 80 VAL A CA 1
ATOM 579 C C . VAL A 1 80 ? -5.826 -10.282 24.250 1.00 96.00 80 VAL A C 1
ATOM 581 O O . VAL A 1 80 ? -4.836 -10.842 24.697 1.00 96.00 80 VAL A O 1
ATOM 584 N N . PHE A 1 81 ? -5.973 -9.982 22.965 1.00 95.56 81 PHE A N 1
ATOM 585 C CA . PHE A 1 81 ? -4.947 -10.195 21.960 1.00 95.56 81 PHE A CA 1
ATOM 586 C C . PHE A 1 81 ? -4.227 -8.879 21.695 1.00 95.56 81 PHE A C 1
ATOM 588 O O . PHE A 1 81 ? -4.863 -7.898 21.292 1.00 95.56 81 PHE A O 1
ATOM 595 N N . VAL A 1 82 ? -2.909 -8.897 21.870 1.00 96.19 82 VAL A N 1
ATOM 596 C CA . VAL A 1 82 ? -2.027 -7.778 21.544 1.00 96.19 82 VAL A CA 1
ATOM 597 C C . VAL A 1 82 ? -1.048 -8.216 20.473 1.00 96.19 82 VAL A C 1
ATOM 599 O O . VAL A 1 82 ? -0.336 -9.205 20.637 1.00 96.19 82 VAL A O 1
ATOM 602 N N . GLN A 1 83 ? -0.989 -7.456 19.390 1.00 96.00 83 GLN A N 1
ATOM 603 C CA . GLN A 1 83 ? 0.031 -7.581 18.365 1.00 96.00 83 GLN A CA 1
ATOM 604 C C . GLN A 1 83 ? 0.907 -6.336 18.378 1.00 96.00 83 GLN A C 1
ATOM 606 O O . GLN A 1 83 ? 0.416 -5.218 18.200 1.00 96.00 83 GLN A O 1
ATOM 611 N N . GLU A 1 84 ? 2.206 -6.555 18.551 1.00 96.56 84 GLU A N 1
ATOM 612 C CA . GLU A 1 84 ? 3.200 -5.495 18.439 1.00 96.56 84 GLU A CA 1
ATOM 613 C C . GLU A 1 84 ? 3.238 -4.948 17.003 1.00 96.56 84 GLU A C 1
ATOM 615 O O . GLU A 1 84 ? 3.126 -5.703 16.034 1.00 96.56 84 GLU A O 1
ATOM 620 N N . GLY A 1 85 ? 3.400 -3.632 16.879 1.00 96.75 85 GLY A N 1
ATOM 621 C CA . GLY A 1 85 ? 3.524 -2.923 15.612 1.00 96.75 85 GLY A CA 1
ATOM 622 C C . GLY A 1 85 ? 4.795 -2.080 15.538 1.00 96.75 85 GLY A C 1
ATOM 623 O O . GLY A 1 85 ? 5.567 -1.960 16.490 1.00 96.75 85 GLY A O 1
ATOM 624 N N . ASN A 1 86 ? 5.017 -1.489 14.374 1.00 96.88 86 ASN A N 1
ATOM 625 C CA . ASN A 1 86 ? 6.137 -0.601 14.066 1.00 96.88 86 ASN A CA 1
ATOM 626 C C . ASN A 1 86 ? 5.717 0.577 13.164 1.00 96.88 86 ASN A C 1
ATOM 628 O O . ASN A 1 86 ? 6.557 1.204 12.526 1.00 96.88 86 ASN A O 1
ATOM 632 N N . LEU A 1 87 ? 4.425 0.915 13.181 1.00 97.56 87 LEU A N 1
ATOM 633 C CA . LEU A 1 87 ? 3.806 2.064 12.516 1.00 97.56 87 LEU A CA 1
ATOM 634 C C . LEU A 1 87 ? 3.169 2.983 13.585 1.00 97.56 87 LEU A C 1
ATOM 636 O O . LEU A 1 87 ? 2.726 2.462 14.615 1.00 97.56 87 LEU A O 1
ATOM 640 N N . PRO A 1 88 ? 3.065 4.318 13.396 1.00 98.12 88 PRO A N 1
ATOM 641 C CA . PRO A 1 88 ? 2.383 5.222 14.338 1.00 98.12 88 PRO A CA 1
ATOM 642 C C . PRO A 1 88 ? 0.845 5.097 14.289 1.00 98.12 88 PRO A C 1
ATOM 644 O O . PRO A 1 88 ? 0.110 6.086 14.292 1.00 98.12 88 PRO A O 1
ATOM 647 N N . LEU A 1 89 ? 0.353 3.861 14.241 1.00 98.81 89 LEU A N 1
ATOM 648 C CA . LEU A 1 89 ? -1.046 3.493 14.105 1.00 98.81 89 LEU A CA 1
ATOM 649 C C . LEU A 1 89 ? -1.364 2.310 15.024 1.00 98.81 89 LEU A C 1
ATOM 651 O O . LEU A 1 89 ? -0.685 1.281 14.993 1.00 98.81 89 LEU A O 1
ATOM 655 N N . VAL A 1 90 ? -2.434 2.448 15.800 1.00 98.88 90 VAL A N 1
ATOM 656 C CA . VAL A 1 90 ? -3.008 1.400 16.646 1.00 98.88 90 VAL A CA 1
ATOM 657 C C . VAL A 1 90 ? -4.417 1.086 16.152 1.00 98.88 90 VAL A C 1
ATOM 659 O O . VAL A 1 90 ? -5.254 1.981 16.052 1.00 98.88 90 VAL A O 1
ATOM 662 N N . LEU A 1 91 ? -4.698 -0.183 15.872 1.00 98.88 91 LEU A N 1
ATOM 663 C CA . LEU A 1 91 ? -6.038 -0.683 15.575 1.00 98.88 91 LEU A CA 1
ATOM 664 C C . LEU A 1 91 ? -6.637 -1.310 16.838 1.00 98.88 91 LEU A C 1
ATOM 666 O O . LEU A 1 91 ? -6.068 -2.239 17.411 1.00 98.88 91 LEU A O 1
ATOM 670 N N . SER A 1 92 ? -7.796 -0.818 17.263 1.00 98.69 92 SER A N 1
ATOM 671 C CA . SER A 1 92 ? -8.584 -1.361 18.374 1.00 98.69 92 SER A CA 1
ATOM 672 C C . SER A 1 92 ? -9.828 -2.062 17.827 1.00 98.69 92 SER A C 1
ATOM 674 O O . SER A 1 92 ? -10.469 -1.544 16.919 1.00 98.69 92 SER A O 1
ATOM 676 N N . ALA A 1 93 ? -10.193 -3.228 18.359 1.00 98.56 93 ALA A N 1
ATOM 677 C CA . ALA A 1 93 ? -11.456 -3.903 18.033 1.00 98.56 93 ALA A CA 1
ATOM 678 C C . ALA A 1 93 ? -12.071 -4.539 19.296 1.00 98.56 93 ALA A C 1
ATOM 680 O O . ALA A 1 93 ? -11.940 -5.745 19.544 1.00 98.56 93 ALA A O 1
ATOM 681 N N . PRO A 1 94 ? -12.775 -3.748 20.121 1.00 98.31 94 PRO A N 1
ATOM 682 C CA . PRO A 1 94 ? -13.191 -4.168 21.460 1.00 98.31 94 PRO A CA 1
ATOM 683 C C . PRO A 1 94 ? -14.371 -5.148 21.460 1.00 98.31 94 PRO A C 1
ATOM 685 O O . PRO A 1 94 ? -14.645 -5.782 22.477 1.00 98.31 94 PRO A O 1
ATOM 688 N N . HIS A 1 95 ? -15.123 -5.263 20.357 1.00 98.19 95 HIS A N 1
ATOM 689 C CA . HIS A 1 95 ? -16.429 -5.944 20.338 1.00 98.19 95 HIS A CA 1
ATOM 690 C C . HIS A 1 95 ? -16.524 -7.126 19.365 1.00 98.19 95 HIS A C 1
ATOM 692 O O . HIS A 1 95 ? -17.625 -7.615 19.118 1.00 98.19 95 HIS A O 1
ATOM 698 N N . GLY A 1 96 ? -15.404 -7.621 18.830 1.00 95.38 96 GLY A N 1
ATOM 699 C CA . GLY A 1 96 ? -15.400 -8.748 17.883 1.00 95.38 96 GLY A CA 1
ATOM 700 C C . GLY A 1 96 ? -15.510 -10.141 18.518 1.00 95.38 96 GLY A C 1
ATOM 701 O O . GLY A 1 96 ? -15.901 -11.095 17.837 1.00 95.38 96 GLY A O 1
ATOM 702 N N . GLY A 1 97 ? -15.202 -10.259 19.813 1.00 96.38 97 GLY A N 1
ATOM 703 C CA . GLY A 1 97 ? -15.077 -11.530 20.522 1.00 96.38 97 GLY A CA 1
ATOM 704 C C . GLY A 1 97 ? -16.362 -12.360 20.620 1.00 96.38 97 GLY A C 1
ATOM 705 O O . GLY A 1 97 ? -17.493 -11.870 20.510 1.00 96.38 97 GLY A O 1
ATOM 706 N N . THR A 1 98 ? -16.184 -13.665 20.816 1.00 96.50 98 THR A N 1
ATOM 707 C CA . THR A 1 98 ? -17.266 -14.665 20.824 1.00 96.50 98 THR A CA 1
ATOM 708 C C . THR A 1 98 ? -17.324 -15.497 22.102 1.00 96.50 98 THR A C 1
ATOM 710 O O . THR A 1 98 ? -18.386 -16.052 22.396 1.00 96.50 98 THR A O 1
ATOM 713 N N . LEU A 1 99 ? -16.241 -15.543 22.883 1.00 96.06 99 LEU A N 1
ATOM 714 C CA . LEU A 1 99 ? -16.134 -16.372 24.078 1.00 96.06 99 LEU A CA 1
ATOM 715 C C . LEU A 1 99 ? -17.019 -15.845 25.209 1.00 96.06 99 LEU A C 1
ATOM 717 O O . LEU A 1 99 ? -17.098 -14.644 25.470 1.00 96.06 99 LEU A O 1
ATOM 721 N N . LYS A 1 100 ? -17.706 -16.762 25.887 1.00 96.12 100 LYS A N 1
ATOM 722 C CA . LYS A 1 100 ? -18.604 -16.476 27.010 1.00 96.12 100 LYS A CA 1
ATOM 723 C C . LYS A 1 100 ? -18.267 -17.429 28.160 1.00 96.12 100 LYS A C 1
ATOM 725 O O . LYS A 1 100 ? -19.007 -18.394 28.326 1.00 96.12 100 LYS A O 1
ATOM 730 N N . PRO A 1 101 ? -17.184 -17.186 28.922 1.00 92.75 101 PRO A N 1
ATOM 731 C CA . PRO A 1 101 ? -16.845 -18.004 30.089 1.00 92.75 101 PRO A CA 1
ATOM 732 C C . PRO A 1 101 ? -18.061 -18.205 30.997 1.00 92.75 101 PRO A C 1
ATOM 734 O O . PRO A 1 101 ? -18.778 -17.242 31.286 1.00 92.75 101 PRO A O 1
ATOM 737 N N . GLU A 1 102 ? -18.325 -19.452 31.386 1.00 89.56 102 GLU A N 1
ATOM 738 C CA . GLU A 1 102 ? -19.529 -19.823 32.142 1.00 89.56 102 GLU A CA 1
ATOM 739 C C . GLU A 1 102 ? -19.527 -19.202 33.542 1.00 89.56 102 GLU A C 1
ATOM 741 O O . GLU A 1 102 ? -20.546 -18.655 33.962 1.00 89.56 102 GLU A O 1
ATOM 746 N N . ASP A 1 103 ? -18.362 -19.179 34.190 1.00 86.88 103 ASP A N 1
ATOM 747 C CA . ASP A 1 103 ? -18.185 -18.692 35.564 1.00 86.88 103 ASP A CA 1
ATOM 748 C C . ASP A 1 103 ? -18.192 -17.158 35.687 1.00 86.88 103 ASP A C 1
ATOM 750 O O . ASP A 1 103 ? -18.267 -16.616 36.788 1.00 86.88 103 ASP A O 1
ATOM 754 N N . ALA A 1 104 ? -18.150 -16.433 34.566 1.00 90.00 104 ALA A N 1
ATOM 755 C CA . ALA A 1 104 ? -18.222 -14.976 34.566 1.00 90.00 104 ALA A CA 1
ATOM 756 C C . ALA A 1 104 ? -19.678 -14.505 34.423 1.00 90.00 104 ALA A C 1
ATOM 758 O O . ALA A 1 104 ? -20.361 -14.929 33.482 1.00 90.00 104 ALA A O 1
ATOM 759 N N . PRO A 1 105 ? -20.181 -13.591 35.269 1.00 94.38 105 PRO A N 1
ATOM 760 C CA . PRO A 1 105 ? -21.534 -13.073 35.121 1.00 94.38 105 PRO A CA 1
ATOM 761 C C . PRO A 1 105 ? -21.708 -12.337 33.783 1.00 94.38 105 PRO A C 1
ATOM 763 O O . PRO A 1 105 ? -20.780 -11.752 33.228 1.00 94.38 105 PRO A O 1
ATOM 766 N N . ASN A 1 106 ? -22.922 -12.380 33.236 1.00 97.56 106 ASN A N 1
ATOM 767 C CA . ASN A 1 106 ? -23.281 -11.526 32.108 1.00 97.56 106 ASN A CA 1
ATOM 768 C C . ASN A 1 106 ? -23.644 -10.134 32.624 1.00 97.56 106 ASN A C 1
ATOM 770 O O . ASN A 1 106 ? -24.365 -10.003 33.615 1.00 97.56 106 ASN A O 1
ATOM 774 N N . ARG A 1 107 ? -23.267 -9.106 31.869 1.00 97.69 107 ARG A N 1
ATOM 775 C CA . ARG A 1 107 ? -23.841 -7.770 32.012 1.00 97.69 107 ARG A CA 1
ATOM 776 C C . ARG A 1 107 ? -25.336 -7.816 31.729 1.00 97.69 107 ARG A C 1
ATOM 778 O O . ARG A 1 107 ? -25.802 -8.564 30.865 1.00 97.69 107 ARG A O 1
ATOM 785 N N . THR A 1 108 ? -26.081 -6.974 32.433 1.00 97.19 108 THR A N 1
ATOM 786 C CA . THR A 1 108 ? -27.549 -6.899 32.326 1.00 97.19 108 THR A CA 1
ATOM 787 C C . THR A 1 108 ? -28.037 -5.592 31.708 1.00 97.19 108 THR A C 1
ATOM 789 O O . THR A 1 108 ? -29.190 -5.498 31.295 1.00 97.19 108 THR A O 1
ATOM 792 N N . GLN A 1 109 ? -27.155 -4.596 31.605 1.00 95.75 109 GLN A N 1
ATOM 793 C CA . GLN A 1 109 ? -27.454 -3.265 31.077 1.00 95.75 109 GLN A CA 1
ATOM 794 C C . GLN A 1 109 ? -26.514 -2.881 29.927 1.00 95.75 109 GLN A C 1
ATOM 796 O O . GLN A 1 109 ? -25.411 -3.417 29.801 1.00 95.75 109 GLN A O 1
ATOM 801 N N . GLY A 1 110 ? -26.948 -1.925 29.101 1.00 94.62 110 GLY A N 1
ATOM 802 C CA . GLY A 1 110 ? -26.221 -1.466 27.916 1.00 94.62 110 GLY A CA 1
ATOM 803 C C . GLY A 1 110 ? -26.416 -2.368 26.691 1.00 94.62 110 GLY A C 1
ATOM 804 O O . GLY A 1 110 ? -27.301 -3.222 26.648 1.00 94.62 110 GLY A O 1
ATOM 805 N N . VAL A 1 111 ? -25.594 -2.166 25.657 1.00 94.75 111 VAL A N 1
ATOM 806 C CA . VAL A 1 111 ? -25.633 -2.993 24.440 1.00 94.75 111 VAL A CA 1
ATOM 807 C C . VAL A 1 111 ? -24.941 -4.322 24.715 1.00 94.75 111 VAL A C 1
ATOM 809 O O . VAL A 1 111 ? -23.768 -4.345 25.068 1.00 94.75 111 VAL A O 1
ATOM 812 N N . LEU A 1 112 ? -25.660 -5.431 24.534 1.00 96.31 112 LEU A N 1
ATOM 813 C CA . LEU A 1 112 ? -25.163 -6.782 24.840 1.00 96.31 112 LEU A CA 1
ATOM 814 C C . LEU A 1 112 ? -24.718 -7.572 23.601 1.00 96.31 112 LEU A C 1
ATOM 816 O O . LEU A 1 112 ? -24.132 -8.649 23.722 1.00 96.31 112 LEU A O 1
ATOM 820 N N . THR A 1 113 ? -25.023 -7.063 22.406 1.00 94.44 113 THR A N 1
ATOM 821 C CA . THR A 1 113 ? -24.704 -7.729 21.137 1.00 94.44 113 THR A CA 1
ATOM 822 C C . THR A 1 113 ? -23.303 -7.340 20.688 1.00 94.44 113 THR A C 1
ATOM 824 O O . THR A 1 113 ? -22.928 -6.178 20.790 1.00 94.44 113 THR A O 1
ATOM 827 N N . ARG A 1 114 ? -22.536 -8.321 20.206 1.00 94.69 114 ARG A N 1
ATOM 828 C CA . ARG A 1 114 ? -21.201 -8.109 19.639 1.00 94.69 114 ARG A CA 1
ATOM 829 C C . ARG A 1 114 ? -21.255 -7.458 18.256 1.00 94.69 114 ARG A C 1
ATOM 831 O O . ARG A 1 114 ? -22.242 -7.607 17.527 1.00 94.69 114 ARG A O 1
ATOM 838 N N . ASP A 1 115 ? -20.124 -6.917 17.837 1.00 96.50 115 ASP A N 1
ATOM 839 C CA . ASP A 1 115 ? -19.937 -6.357 16.509 1.00 96.50 115 ASP A CA 1
ATOM 840 C C . ASP A 1 115 ? -19.359 -7.470 15.624 1.00 96.50 115 ASP A C 1
ATOM 842 O O . ASP A 1 115 ? -18.211 -7.891 15.754 1.00 96.50 115 ASP A O 1
ATOM 846 N N . SER A 1 116 ? -20.183 -8.054 14.752 1.00 95.62 116 SER A N 1
ATOM 847 C CA . SER A 1 116 ? -19.737 -9.215 13.969 1.00 95.62 116 SER A CA 1
ATOM 848 C C . SER A 1 116 ? -18.575 -8.866 13.031 1.00 95.62 116 SER A C 1
ATOM 850 O O . SER A 1 116 ? -18.657 -7.908 12.264 1.00 95.62 116 SER A O 1
ATOM 852 N N . ASN A 1 117 ? -17.545 -9.712 13.039 1.00 97.31 117 ASN A N 1
ATOM 853 C CA . ASN A 1 117 ? -16.371 -9.672 12.166 1.00 97.31 117 ASN A CA 1
ATOM 854 C C . ASN A 1 117 ? -15.404 -8.488 12.360 1.00 97.31 117 ASN A C 1
ATOM 856 O O . ASN A 1 117 ? -14.488 -8.349 11.556 1.00 97.31 117 ASN A O 1
ATOM 860 N N . VAL A 1 118 ? -15.583 -7.615 13.362 1.00 97.69 118 VAL A N 1
ATOM 861 C CA . VAL A 1 118 ? -14.689 -6.445 13.516 1.00 97.69 118 VAL A CA 1
ATOM 862 C C . VAL A 1 118 ? -13.279 -6.835 13.958 1.00 97.69 118 VAL A C 1
ATOM 864 O O . VAL A 1 118 ? -12.321 -6.193 13.544 1.00 97.69 118 VAL A O 1
ATOM 867 N N . ARG A 1 119 ? -13.137 -7.929 14.723 1.00 97.38 119 ARG A N 1
ATOM 868 C CA . ARG A 1 119 ? -11.826 -8.494 15.080 1.00 97.38 119 ARG A CA 1
ATOM 869 C C . ARG A 1 119 ? -11.083 -8.960 13.831 1.00 97.38 119 ARG A C 1
ATOM 871 O O . ARG A 1 119 ? -9.917 -8.645 13.654 1.00 97.38 119 ARG A O 1
ATOM 878 N N . GLU A 1 120 ? -11.765 -9.699 12.965 1.00 98.31 120 GLU A N 1
ATOM 879 C CA . GLU A 1 120 ? -11.227 -10.197 11.703 1.00 98.31 120 GLU A CA 1
ATOM 880 C C . GLU A 1 120 ? -10.855 -9.041 10.774 1.00 98.31 120 GLU A C 1
ATOM 882 O O . GLU A 1 120 ? -9.762 -9.049 10.226 1.00 98.31 120 GLU A O 1
ATOM 887 N N . VAL A 1 121 ? -11.704 -8.012 10.666 1.00 98.62 121 VAL A N 1
ATOM 888 C CA . VAL A 1 121 ? -11.380 -6.799 9.899 1.00 98.62 121 VAL A CA 1
ATOM 889 C C . VAL A 1 121 ? -10.126 -6.113 10.442 1.00 98.62 121 VAL A C 1
ATOM 891 O O . VAL A 1 121 ? -9.277 -5.739 9.647 1.00 98.62 121 VAL A O 1
ATOM 894 N N . ALA A 1 122 ? -9.968 -5.960 11.760 1.00 98.56 122 ALA A N 1
ATOM 895 C CA . ALA A 1 122 ? -8.782 -5.315 12.330 1.00 98.56 122 ALA A CA 1
ATOM 896 C C . ALA A 1 122 ? -7.482 -6.087 12.035 1.00 98.56 122 ALA A C 1
ATOM 898 O O . ALA A 1 122 ? -6.461 -5.473 11.736 1.00 98.56 122 ALA A O 1
ATOM 899 N N . LEU A 1 123 ? -7.525 -7.423 12.077 1.00 98.50 123 LEU A N 1
ATOM 900 C CA . LEU A 1 123 ? -6.376 -8.270 11.740 1.00 98.50 123 LEU A CA 1
ATOM 901 C C . LEU A 1 123 ? -6.052 -8.219 10.240 1.00 98.50 123 LEU A C 1
ATOM 903 O O . LEU A 1 123 ? -4.906 -7.983 9.873 1.00 98.50 123 LEU A O 1
ATOM 907 N N . GLU A 1 124 ? -7.067 -8.363 9.384 1.00 98.44 124 GLU A N 1
ATOM 908 C CA . GLU A 1 124 ? -6.906 -8.300 7.925 1.00 98.44 124 GLU A CA 1
ATOM 909 C C . GLU A 1 124 ? -6.456 -6.894 7.466 1.00 98.44 124 GLU A C 1
ATOM 911 O O . GLU A 1 124 ? -5.671 -6.769 6.529 1.00 98.44 124 GLU A O 1
ATOM 916 N N . LEU A 1 125 ? -6.896 -5.824 8.146 1.00 98.62 125 LEU A N 1
ATOM 917 C CA . LEU A 1 125 ? -6.403 -4.460 7.917 1.00 98.62 125 LEU A CA 1
ATOM 918 C C . LEU A 1 125 ? -4.928 -4.317 8.286 1.00 98.62 125 LEU A C 1
ATOM 920 O O . LEU A 1 125 ? -4.196 -3.663 7.551 1.00 98.62 125 LEU A O 1
ATOM 924 N N . ALA A 1 126 ? -4.481 -4.914 9.394 1.00 98.69 126 ALA A N 1
ATOM 925 C CA . ALA A 1 126 ? -3.072 -4.873 9.769 1.00 98.69 126 ALA A CA 1
ATOM 926 C C . ALA A 1 126 ? -2.183 -5.531 8.702 1.00 98.69 126 ALA A C 1
ATOM 928 O O . ALA A 1 126 ? -1.155 -4.959 8.347 1.00 98.69 126 ALA A O 1
ATOM 929 N N . ASP A 1 127 ? -2.616 -6.669 8.147 1.00 97.31 127 ASP A N 1
ATOM 930 C CA . ASP A 1 127 ? -1.931 -7.345 7.035 1.00 97.31 127 ASP A CA 1
ATOM 931 C C . ASP A 1 127 ? -1.891 -6.466 5.777 1.00 97.31 127 ASP A C 1
ATOM 933 O O . ASP A 1 127 ? -0.837 -6.276 5.171 1.00 97.31 127 ASP A O 1
ATOM 937 N N . ALA A 1 128 ? -3.029 -5.881 5.398 1.00 97.94 128 ALA A N 1
ATOM 938 C CA . ALA A 1 128 ? -3.122 -5.045 4.205 1.00 97.94 128 ALA A CA 1
ATOM 939 C C . ALA A 1 128 ? -2.318 -3.734 4.320 1.00 97.94 128 ALA A C 1
ATOM 941 O O . ALA A 1 128 ? -1.754 -3.273 3.329 1.00 97.94 128 ALA A O 1
ATOM 942 N N . ILE A 1 129 ? -2.235 -3.139 5.514 1.00 98.62 129 ILE A N 1
ATOM 943 C CA . ILE A 1 129 ? -1.417 -1.944 5.781 1.00 98.62 129 ILE A CA 1
ATOM 944 C C . ILE A 1 129 ? 0.079 -2.285 5.739 1.00 98.62 129 ILE A C 1
ATOM 946 O O . ILE A 1 129 ? 0.869 -1.502 5.212 1.00 98.62 129 ILE A O 1
ATOM 950 N N . GLU A 1 130 ? 0.478 -3.459 6.233 1.00 97.62 130 GLU A N 1
ATOM 951 C CA . GLU A 1 130 ? 1.871 -3.914 6.169 1.00 97.62 130 GLU A CA 1
ATOM 952 C C . GLU A 1 130 ? 2.338 -4.143 4.734 1.00 97.62 130 GLU A C 1
ATOM 954 O O . GLU A 1 130 ? 3.422 -3.691 4.374 1.00 97.62 130 GLU A O 1
ATOM 959 N N . ILE A 1 131 ? 1.501 -4.749 3.886 1.00 95.88 131 ILE A N 1
ATOM 960 C CA . ILE A 1 131 ? 1.788 -4.881 2.448 1.00 95.88 131 ILE A CA 1
ATOM 961 C C . ILE A 1 131 ? 2.045 -3.508 1.818 1.00 95.88 131 ILE A C 1
ATOM 963 O O . ILE A 1 131 ? 2.941 -3.367 0.989 1.00 95.88 131 ILE A O 1
ATOM 967 N N . ARG A 1 132 ? 1.266 -2.495 2.214 1.00 96.94 132 ARG A N 1
ATOM 968 C CA . ARG A 1 132 ? 1.335 -1.165 1.607 1.00 96.94 132 ARG A CA 1
ATOM 969 C C . ARG A 1 132 ? 2.481 -0.303 2.112 1.00 96.94 132 ARG A C 1
ATOM 971 O O . ARG A 1 132 ? 2.962 0.527 1.362 1.00 96.94 132 ARG A O 1
ATOM 978 N N . THR A 1 133 ? 2.896 -0.464 3.363 1.00 97.06 133 THR A N 1
ATOM 979 C CA . THR A 1 133 ? 3.873 0.441 4.001 1.00 97.06 133 THR A CA 1
ATOM 980 C C . THR A 1 133 ? 5.199 -0.236 4.339 1.00 97.06 133 THR A C 1
ATOM 982 O O . THR A 1 133 ? 6.171 0.422 4.697 1.00 97.06 133 THR A O 1
ATOM 985 N N . GLY A 1 134 ? 5.249 -1.569 4.284 1.00 95.69 134 GLY A N 1
ATOM 986 C CA . GLY A 1 134 ? 6.337 -2.364 4.855 1.00 95.69 134 GLY A CA 1
ATOM 987 C C . GLY A 1 134 ? 6.325 -2.413 6.388 1.00 95.69 134 GLY A C 1
ATOM 988 O O . GLY A 1 134 ? 7.216 -3.028 6.977 1.00 95.69 134 GLY A O 1
ATOM 989 N N . TRP A 1 135 ? 5.332 -1.789 7.033 1.00 96.12 135 TRP A N 1
ATOM 990 C CA . TRP A 1 135 ? 5.216 -1.676 8.481 1.00 96.12 135 TRP A CA 1
ATOM 991 C C . TRP A 1 135 ? 3.830 -2.066 8.972 1.00 96.12 135 TRP A C 1
ATOM 993 O O . TRP A 1 135 ? 2.796 -1.759 8.387 1.00 96.12 135 TRP A O 1
ATOM 1003 N N . ARG A 1 136 ? 3.801 -2.726 10.118 1.00 96.88 136 ARG A N 1
ATOM 1004 C CA . ARG A 1 136 ? 2.591 -3.273 10.703 1.00 96.88 136 ARG A CA 1
ATOM 1005 C C . ARG A 1 136 ? 2.057 -2.340 11.792 1.00 96.88 136 ARG A C 1
ATOM 1007 O O . ARG A 1 136 ? 2.829 -1.921 12.660 1.00 96.88 136 ARG A O 1
ATOM 1014 N N . PRO A 1 137 ? 0.754 -2.020 11.813 1.00 98.50 137 PRO A N 1
ATOM 1015 C CA . PRO A 1 137 ? 0.166 -1.307 12.939 1.00 98.50 137 PRO A CA 1
ATOM 1016 C C . PRO A 1 137 ? 0.127 -2.189 14.191 1.00 98.50 137 PRO A C 1
ATOM 1018 O O . PRO A 1 137 ? 0.097 -3.423 14.116 1.00 98.50 137 PRO A O 1
ATOM 1021 N N . PHE A 1 138 ? 0.080 -1.547 15.355 1.00 98.75 138 PHE A N 1
ATOM 1022 C CA . PHE A 1 138 ? -0.261 -2.242 16.594 1.00 98.75 138 PHE A CA 1
ATOM 1023 C C . PHE A 1 138 ? -1.720 -2.690 16.521 1.00 98.75 138 PHE A C 1
ATOM 1025 O O . PHE A 1 138 ? -2.557 -1.970 15.975 1.00 98.75 138 PHE A O 1
ATOM 1032 N N . VAL A 1 139 ? -2.050 -3.847 17.093 1.00 98.75 139 VAL A N 1
ATOM 1033 C CA . VAL A 1 139 ? -3.443 -4.314 17.170 1.00 98.75 139 VAL A CA 1
ATOM 1034 C C . VAL A 1 139 ? -3.770 -4.721 18.595 1.00 98.75 139 VAL A C 1
ATOM 1036 O O . VAL A 1 139 ? -3.057 -5.528 19.186 1.00 98.75 139 VAL A O 1
ATOM 1039 N N . VAL A 1 140 ? -4.877 -4.206 19.123 1.00 98.50 140 VAL A N 1
ATOM 1040 C CA . VAL A 1 140 ? -5.457 -4.637 20.396 1.00 98.50 140 VAL A CA 1
ATOM 1041 C C . VAL A 1 140 ? -6.911 -5.032 20.151 1.00 98.50 140 VAL A C 1
ATOM 1043 O O . VAL A 1 140 ? -7.743 -4.231 19.735 1.00 98.50 140 VAL A O 1
ATOM 1046 N N . THR A 1 141 ? -7.239 -6.299 20.368 1.00 98.00 141 THR A N 1
ATOM 1047 C CA . THR A 1 141 ? -8.597 -6.837 20.180 1.00 98.00 141 THR A CA 1
ATOM 1048 C C . THR A 1 141 ? -8.891 -7.856 21.270 1.00 98.00 141 THR A C 1
ATOM 1050 O O . THR A 1 141 ? -8.001 -8.276 22.002 1.00 98.00 141 THR A O 1
ATOM 1053 N N . THR A 1 142 ? -10.142 -8.296 21.387 1.00 96.69 142 THR A N 1
ATOM 1054 C CA . THR A 1 142 ? -10.518 -9.325 22.362 1.00 96.69 142 THR A CA 1
ATOM 1055 C C . THR A 1 142 ? -11.187 -10.546 21.734 1.00 96.69 142 THR A C 1
ATOM 1057 O O . THR A 1 142 ? -11.856 -10.444 20.701 1.00 96.69 142 THR A O 1
ATOM 1060 N N . SER A 1 143 ? -11.025 -11.711 22.362 1.00 96.06 143 SER A N 1
ATOM 1061 C CA . SER A 1 143 ? -11.805 -12.920 22.090 1.00 96.06 143 SER A CA 1
ATOM 1062 C C . SER A 1 143 ? -13.070 -13.015 22.960 1.00 96.06 143 SER A C 1
ATOM 1064 O O . SER A 1 143 ? -13.979 -13.769 22.595 1.00 96.06 143 SER A O 1
ATOM 1066 N N . ILE A 1 144 ? -13.202 -12.227 24.040 1.00 96.19 144 ILE A N 1
ATOM 1067 C CA . ILE A 1 144 ? -14.381 -12.247 24.920 1.00 96.19 144 ILE A CA 1
ATOM 1068 C C . ILE A 1 144 ? -15.568 -11.514 24.294 1.00 96.19 144 ILE A C 1
ATOM 1070 O O . ILE A 1 144 ? -15.450 -10.477 23.641 1.00 96.19 144 ILE A O 1
ATOM 1074 N N . HIS A 1 145 ? -16.760 -12.063 24.481 1.00 97.75 145 HIS A N 1
ATOM 1075 C CA . HIS A 1 145 ? -17.987 -11.464 23.986 1.00 97.75 145 HIS A CA 1
ATOM 1076 C C . HIS A 1 145 ? -18.361 -10.232 24.815 1.00 97.75 145 HIS A C 1
ATOM 1078 O O . HIS A 1 145 ? -18.402 -10.298 26.043 1.00 97.75 145 HIS A O 1
ATOM 1084 N N . ARG A 1 146 ? -18.826 -9.168 24.145 1.00 97.62 146 ARG A N 1
ATOM 1085 C CA . ARG A 1 146 ? -19.294 -7.901 24.753 1.00 97.62 146 ARG A CA 1
ATOM 1086 C C . ARG A 1 146 ? -20.315 -8.053 25.895 1.00 97.62 146 ARG A C 1
ATOM 1088 O O . ARG A 1 146 ? -20.516 -7.157 26.706 1.00 97.62 146 ARG A O 1
ATOM 1095 N N . VAL A 1 147 ? -21.005 -9.191 25.961 1.00 98.12 147 VAL A N 1
ATOM 1096 C CA . VAL A 1 147 ? -21.990 -9.480 27.022 1.00 98.12 147 VAL A CA 1
ATOM 1097 C C . VAL A 1 147 ? -21.315 -9.707 28.374 1.00 98.12 147 VAL A C 1
ATOM 1099 O O . VAL A 1 147 ? -21.949 -9.494 29.397 1.00 98.12 147 VAL A O 1
ATOM 1102 N N . LYS A 1 148 ? -20.048 -10.134 28.378 1.00 97.56 148 LYS A N 1
ATOM 1103 C CA . LYS A 1 148 ? -19.247 -10.341 29.586 1.00 97.56 148 LYS A CA 1
ATOM 1104 C C . LYS A 1 148 ? -18.587 -9.045 30.036 1.00 97.56 148 LYS A C 1
ATOM 1106 O O . LYS A 1 148 ? -18.692 -8.694 31.198 1.00 97.56 148 LYS A O 1
ATOM 1111 N N . VAL A 1 149 ? -17.996 -8.307 29.099 1.00 97.81 149 VAL A N 1
ATOM 1112 C CA . VAL A 1 149 ? -17.365 -7.010 29.360 1.00 97.81 149 VAL A CA 1
ATOM 1113 C C . VAL A 1 149 ? -17.527 -6.097 28.148 1.00 97.81 149 VAL A C 1
ATOM 1115 O O . VAL A 1 149 ? -17.336 -6.533 27.014 1.00 97.81 149 VAL A O 1
ATOM 1118 N N . ASP A 1 150 ? -17.920 -4.840 28.360 1.00 98.50 150 ASP A N 1
ATOM 1119 C CA . ASP A 1 150 ? -17.932 -3.822 27.300 1.00 98.50 150 ASP A CA 1
ATOM 1120 C C . ASP A 1 150 ? -16.686 -2.943 27.400 1.00 98.50 150 ASP A C 1
ATOM 1122 O O . ASP A 1 150 ? -16.673 -1.936 28.098 1.00 98.50 150 ASP A O 1
ATOM 1126 N N . LEU A 1 151 ? -15.648 -3.315 26.655 1.00 98.31 151 LEU A N 1
ATOM 1127 C CA . LEU A 1 151 ? -14.355 -2.623 26.640 1.00 98.31 151 LEU A CA 1
ATOM 1128 C C . LEU A 1 151 ? -14.419 -1.193 26.068 1.00 98.31 151 LEU A C 1
ATOM 1130 O O . LEU A 1 151 ? -13.440 -0.460 26.127 1.00 98.31 151 LEU A O 1
ATOM 1134 N N . ASN A 1 152 ? -15.569 -0.767 25.532 1.00 98.56 152 ASN A N 1
ATOM 1135 C CA . ASN A 1 152 ? -15.806 0.604 25.082 1.00 98.56 152 ASN A CA 1
ATOM 1136 C C . ASN A 1 152 ? -16.735 1.363 26.059 1.00 98.56 152 ASN A C 1
ATOM 1138 O O . ASN A 1 152 ? -17.560 2.193 25.645 1.00 98.56 152 ASN A O 1
ATOM 1142 N N . ARG A 1 153 ? -16.600 1.083 27.367 1.00 98.44 153 ARG A N 1
ATOM 1143 C CA . ARG A 1 153 ? -17.248 1.760 28.508 1.00 98.44 153 ARG A CA 1
ATOM 1144 C C . ARG A 1 153 ? -16.289 1.943 29.688 1.00 98.44 153 ARG A C 1
ATOM 1146 O O . ARG A 1 153 ? -15.271 1.266 29.765 1.00 98.44 153 ARG A O 1
ATOM 1153 N N . ALA A 1 154 ? -16.630 2.856 30.602 1.00 98.19 154 ALA A N 1
ATOM 1154 C CA . ALA A 1 154 ? -15.942 2.983 31.890 1.00 98.19 154 ALA A CA 1
ATOM 1155 C C . ALA A 1 154 ? -16.147 1.715 32.730 1.00 98.19 154 ALA A C 1
ATOM 1157 O O . ALA A 1 154 ? -17.189 1.071 32.592 1.00 98.19 154 ALA A O 1
ATOM 1158 N N . ILE A 1 155 ? -15.172 1.373 33.578 1.00 98.19 155 ILE A N 1
ATOM 1159 C CA . ILE A 1 155 ? -15.077 0.067 34.246 1.00 98.19 155 ILE A CA 1
ATOM 1160 C C . ILE A 1 155 ? -16.368 -0.339 34.975 1.00 98.19 155 ILE A C 1
ATOM 1162 O O . ILE A 1 155 ? -16.807 -1.481 34.851 1.00 98.19 155 ILE A O 1
ATOM 1166 N N . GLU A 1 156 ? -17.058 0.599 35.628 1.00 97.75 156 GLU A N 1
ATOM 1167 C CA . GLU A 1 156 ? -18.286 0.314 36.373 1.00 97.75 156 GLU A CA 1
ATOM 1168 C C . GLU A 1 156 ? -19.421 -0.173 35.453 1.00 97.75 156 GLU A C 1
ATOM 1170 O O . GLU A 1 156 ? -20.104 -1.151 35.759 1.00 97.75 156 GLU A O 1
ATOM 1175 N N . GLU A 1 157 ? -19.610 0.465 34.292 1.00 97.75 157 GLU A N 1
ATOM 1176 C CA . GLU A 1 157 ? -20.593 0.036 33.281 1.00 97.75 157 GLU A CA 1
ATOM 1177 C C . GLU A 1 157 ? -20.093 -1.179 32.484 1.00 97.75 157 GLU A C 1
ATOM 1179 O O . GLU A 1 157 ? -20.885 -2.050 32.092 1.00 97.75 157 GLU A O 1
ATOM 1184 N N . ALA A 1 158 ? -18.785 -1.216 32.228 1.00 97.62 158 ALA A N 1
ATOM 1185 C CA . ALA A 1 158 ? -18.119 -2.225 31.426 1.00 97.62 158 ALA A CA 1
ATOM 1186 C C . ALA A 1 158 ? -18.130 -3.592 32.095 1.00 97.62 158 ALA A C 1
ATOM 1188 O O . ALA A 1 158 ? -18.335 -4.571 31.389 1.00 97.62 158 ALA A O 1
ATOM 1189 N N . ALA A 1 159 ? -17.926 -3.661 33.410 1.00 96.94 159 ALA A N 1
ATOM 1190 C CA . ALA A 1 159 ? -17.792 -4.907 34.154 1.00 96.94 159 ALA A CA 1
ATOM 1191 C C . ALA A 1 159 ? -18.983 -5.208 35.075 1.00 96.94 159 ALA A C 1
ATOM 1193 O O . ALA A 1 159 ? -19.254 -6.374 35.352 1.00 96.94 159 ALA A O 1
ATOM 1194 N N . GLN A 1 160 ? -19.721 -4.184 35.525 1.00 97.62 160 GLN A N 1
ATOM 1195 C CA . GLN A 1 160 ? -20.878 -4.319 36.428 1.00 97.62 160 GLN A CA 1
ATOM 1196 C C . GLN A 1 160 ? -20.560 -5.150 37.690 1.00 97.62 160 GLN A C 1
ATOM 1198 O O . GLN A 1 160 ? -21.416 -5.886 38.180 1.00 97.62 160 GLN A O 1
ATOM 1203 N N . GLY A 1 161 ? -19.327 -5.020 38.202 1.00 95.94 161 GLY A N 1
ATOM 1204 C CA . GLY A 1 161 ? -18.823 -5.700 39.401 1.00 95.94 161 GLY A CA 1
ATOM 1205 C C . GLY A 1 161 ? -18.351 -7.145 39.195 1.00 95.94 161 GLY A C 1
ATOM 1206 O O . GLY A 1 161 ? -18.189 -7.870 40.173 1.00 95.94 161 GLY A O 1
ATOM 1207 N N . GLY A 1 162 ? -18.197 -7.612 37.951 1.00 95.06 162 GLY A N 1
ATOM 1208 C CA . GLY A 1 162 ? -17.649 -8.940 37.666 1.00 95.06 162 GLY A CA 1
ATOM 1209 C C . GLY A 1 162 ? -16.119 -8.950 37.676 1.00 95.06 162 GLY A C 1
ATOM 1210 O O . GLY A 1 162 ? -15.518 -8.316 36.819 1.00 95.06 162 GLY A O 1
ATOM 1211 N N . GLU A 1 163 ? -15.501 -9.741 38.557 1.00 94.44 163 GLU A N 1
ATOM 1212 C CA . GLU A 1 163 ? -14.035 -9.793 38.740 1.00 94.44 163 GLU A CA 1
ATOM 1213 C C . GLU A 1 163 ? -13.266 -10.061 37.432 1.00 94.44 163 GLU A C 1
ATOM 1215 O O . GLU A 1 163 ? -12.396 -9.280 37.057 1.00 94.44 163 GLU A O 1
ATOM 1220 N N . LEU A 1 164 ? -13.644 -11.099 36.668 1.00 93.25 164 LEU A N 1
ATOM 1221 C CA . LEU A 1 164 ? -13.010 -11.378 35.368 1.00 93.25 164 LEU A CA 1
ATOM 1222 C C . LEU A 1 164 ? -13.207 -10.227 34.368 1.00 93.25 164 LEU A C 1
ATOM 1224 O O . LEU A 1 164 ? -12.346 -9.960 33.534 1.00 93.25 164 LEU A O 1
ATOM 1228 N N . ALA A 1 165 ? -14.367 -9.569 34.402 1.00 95.94 165 ALA A N 1
ATOM 1229 C CA . ALA A 1 165 ? -14.655 -8.473 33.489 1.00 95.94 165 ALA A CA 1
ATOM 1230 C C . ALA A 1 165 ? -13.809 -7.234 33.820 1.00 95.94 165 ALA A C 1
ATOM 1232 O O . ALA A 1 165 ? -13.346 -6.573 32.894 1.00 95.94 165 ALA A O 1
ATOM 1233 N N . GLU A 1 166 ? -13.576 -6.950 35.105 1.00 97.06 166 GLU A N 1
ATOM 1234 C CA . GLU A 1 166 ? -12.669 -5.892 35.568 1.00 97.06 166 GLU A CA 1
ATOM 1235 C C . GLU A 1 166 ? -11.224 -6.193 35.155 1.00 97.06 166 GLU A C 1
ATOM 1237 O O . GLU A 1 166 ? -10.592 -5.352 34.521 1.00 97.06 166 GLU A O 1
ATOM 1242 N N . GLU A 1 167 ? -10.745 -7.420 35.378 1.00 95.31 167 GLU A N 1
ATOM 1243 C CA . GLU A 1 167 ? -9.399 -7.846 34.971 1.00 95.31 167 GLU A CA 1
ATOM 1244 C C . GLU A 1 167 ? -9.180 -7.703 33.453 1.00 95.31 167 GLU A C 1
ATOM 1246 O O . GLU A 1 167 ? -8.204 -7.102 32.999 1.00 95.31 167 GLU A O 1
ATOM 1251 N N . VAL A 1 168 ? -10.112 -8.209 32.637 1.00 96.25 168 VAL A N 1
ATOM 1252 C CA . VAL A 1 168 ? -10.016 -8.108 31.171 1.00 96.25 168 VAL A CA 1
ATOM 1253 C C . VAL A 1 168 ? -10.082 -6.649 30.707 1.00 96.25 168 VAL A C 1
ATOM 1255 O O . VAL A 1 168 ? -9.392 -6.280 29.755 1.00 96.25 168 VAL A O 1
ATOM 1258 N N . TRP A 1 169 ? -10.887 -5.814 31.367 1.00 97.94 169 TRP A N 1
ATOM 1259 C CA . TRP A 1 169 ? -10.976 -4.382 31.080 1.00 97.94 169 TRP A CA 1
ATOM 1260 C C . TRP A 1 169 ? -9.654 -3.663 31.356 1.00 97.94 169 TRP A C 1
ATOM 1262 O O . TRP A 1 169 ? -9.169 -2.923 30.494 1.00 97.94 169 TRP A O 1
ATOM 1272 N N . GLU A 1 170 ? -9.049 -3.911 32.520 1.00 97.56 170 GLU A N 1
ATOM 1273 C CA . GLU A 1 170 ? -7.774 -3.307 32.917 1.00 97.56 170 GLU A CA 1
ATOM 1274 C C . GLU A 1 170 ? -6.669 -3.678 31.935 1.00 97.56 170 GLU A C 1
ATOM 1276 O O . GLU A 1 170 ? -5.952 -2.804 31.445 1.00 97.56 170 GLU A O 1
ATOM 1281 N N . ILE A 1 171 ? -6.579 -4.958 31.575 1.00 97.06 171 ILE A N 1
ATOM 1282 C CA . ILE A 1 171 ? -5.518 -5.435 30.694 1.00 97.06 171 ILE A CA 1
ATOM 1283 C C . ILE A 1 171 ? -5.705 -4.928 29.259 1.00 97.06 171 ILE A C 1
ATOM 1285 O O . ILE A 1 171 ? -4.735 -4.504 28.630 1.00 97.06 171 ILE A O 1
ATOM 1289 N N . TYR A 1 172 ? -6.938 -4.880 28.746 1.00 98.31 172 TYR A N 1
ATOM 1290 C CA . TYR A 1 172 ? -7.205 -4.323 27.417 1.00 98.31 172 TYR A CA 1
ATOM 1291 C C . TYR A 1 172 ? -6.798 -2.849 27.318 1.00 98.31 172 TYR A C 1
ATOM 1293 O O . TYR A 1 172 ? -6.179 -2.431 26.337 1.00 98.31 172 TYR A O 1
ATOM 1301 N N . HIS A 1 173 ? -7.127 -2.041 28.328 1.00 98.62 173 HIS A N 1
ATOM 1302 C CA . HIS A 1 173 ? -6.776 -0.625 28.309 1.00 98.62 173 HIS A CA 1
ATOM 1303 C C . HIS A 1 173 ? -5.301 -0.364 28.602 1.00 98.62 173 HIS A C 1
ATOM 1305 O O . HIS A 1 173 ? -4.740 0.521 27.960 1.00 98.62 173 HIS A O 1
ATOM 1311 N N . ALA A 1 174 ? -4.659 -1.153 29.465 1.00 98.00 174 ALA A N 1
ATOM 1312 C CA . ALA A 1 174 ? -3.211 -1.100 29.648 1.00 98.00 174 ALA A CA 1
ATOM 1313 C C . ALA A 1 174 ? -2.471 -1.433 28.340 1.00 98.00 174 ALA A C 1
ATOM 1315 O O . ALA A 1 174 ? -1.530 -0.734 27.968 1.00 98.00 174 ALA A O 1
ATOM 1316 N N . ALA A 1 175 ? -2.941 -2.436 27.591 1.00 97.81 175 ALA A N 1
ATOM 1317 C CA . ALA A 1 175 ? -2.389 -2.778 26.283 1.00 97.81 175 ALA A CA 1
ATOM 1318 C C . ALA A 1 175 ? -2.564 -1.648 25.254 1.00 97.81 175 ALA A C 1
ATOM 1320 O O . ALA A 1 175 ? -1.633 -1.350 24.506 1.00 97.81 175 ALA A O 1
ATOM 1321 N N . LEU A 1 176 ? -3.730 -0.988 25.222 1.00 98.19 176 LEU A N 1
ATOM 1322 C CA . LEU A 1 176 ? -3.942 0.184 24.365 1.00 98.19 176 LEU A CA 1
ATOM 1323 C C . LEU A 1 176 ? -3.029 1.354 24.744 1.00 98.19 176 LEU A C 1
ATOM 1325 O O . LEU A 1 176 ? -2.499 2.015 23.851 1.00 98.19 176 LEU A O 1
ATOM 1329 N N . GLU A 1 177 ? -2.824 1.605 26.036 1.00 98.44 177 GLU A N 1
ATOM 1330 C CA . GLU A 1 177 ? -1.922 2.650 26.530 1.00 98.44 177 GLU A CA 1
ATOM 1331 C C . GLU A 1 177 ? -0.464 2.352 26.146 1.00 98.44 177 GLU A C 1
ATOM 1333 O O . GLU A 1 177 ? 0.229 3.232 25.629 1.00 98.44 177 GLU A O 1
ATOM 1338 N N . GLU A 1 178 ? -0.013 1.104 26.306 1.00 98.31 178 GLU A N 1
ATOM 1339 C CA . GLU A 1 178 ? 1.331 0.675 25.910 1.00 98.31 178 GLU A CA 1
ATOM 1340 C C . GLU A 1 178 ? 1.540 0.786 24.391 1.00 98.31 178 GLU A C 1
ATOM 1342 O O . GLU A 1 178 ? 2.516 1.398 23.944 1.00 98.31 178 GLU A O 1
ATOM 1347 N N . ALA A 1 179 ? 0.613 0.247 23.593 1.00 98.56 179 ALA A N 1
ATOM 1348 C CA . ALA A 1 179 ? 0.663 0.322 22.135 1.00 98.56 179 ALA A CA 1
ATOM 1349 C C . ALA A 1 179 ? 0.675 1.778 21.648 1.00 98.56 179 ALA A C 1
ATOM 1351 O O . ALA A 1 179 ? 1.494 2.145 20.805 1.00 98.56 179 ALA A O 1
ATOM 1352 N N . SER A 1 180 ? -0.170 2.633 22.230 1.00 98.62 180 SER A N 1
ATOM 1353 C CA . SER A 1 180 ? -0.223 4.062 21.902 1.00 98.62 180 SER A CA 1
ATOM 1354 C C . SER A 1 180 ? 1.080 4.778 22.256 1.00 98.62 180 SER A C 1
ATOM 1356 O O . SER A 1 180 ? 1.580 5.573 21.463 1.00 98.62 180 SER A O 1
ATOM 1358 N N . GLY A 1 181 ? 1.679 4.471 23.412 1.00 98.44 181 GLY A N 1
ATOM 1359 C CA . GLY A 1 181 ? 2.971 5.029 23.816 1.00 98.44 181 GLY A CA 1
ATOM 1360 C C . GLY A 1 181 ? 4.106 4.653 22.857 1.00 98.44 181 GLY A C 1
ATOM 1361 O O . GLY A 1 181 ? 4.935 5.497 22.503 1.00 98.44 181 GLY A O 1
ATOM 1362 N N . LYS A 1 182 ? 4.129 3.403 22.382 1.00 98.56 182 LYS A N 1
ATOM 1363 C CA . LYS A 1 182 ? 5.098 2.946 21.375 1.00 98.56 182 LYS A CA 1
ATOM 1364 C C . LYS A 1 182 ? 4.848 3.590 20.010 1.00 98.56 182 LYS A C 1
ATOM 1366 O O . LYS A 1 182 ? 5.800 4.074 19.399 1.00 98.56 182 LYS A O 1
ATOM 1371 N N . ALA A 1 183 ? 3.592 3.663 19.571 1.00 98.50 183 ALA A N 1
ATOM 1372 C CA . ALA A 1 183 ? 3.200 4.319 18.326 1.00 98.50 183 ALA A CA 1
ATOM 1373 C C . ALA A 1 183 ? 3.600 5.805 18.313 1.00 98.50 183 ALA A C 1
ATOM 1375 O O . ALA A 1 183 ? 4.198 6.264 17.343 1.00 98.50 183 ALA A O 1
ATOM 1376 N N . LEU A 1 184 ? 3.376 6.535 19.415 1.00 98.25 184 LEU A N 1
ATOM 1377 C CA . LEU A 1 184 ? 3.824 7.926 19.572 1.00 98.25 184 LEU A CA 1
ATOM 1378 C C . LEU A 1 184 ? 5.338 8.058 19.423 1.00 98.25 184 LEU A C 1
ATOM 1380 O O . LEU A 1 184 ? 5.817 8.969 18.753 1.00 98.25 184 LEU A O 1
ATOM 1384 N N . LYS A 1 185 ? 6.107 7.148 20.029 1.00 97.81 185 LYS A N 1
ATOM 1385 C CA . LYS A 1 185 ? 7.569 7.158 19.913 1.00 97.81 185 LYS A CA 1
ATOM 1386 C C . LYS A 1 185 ? 8.026 6.933 18.470 1.00 97.81 185 LYS A C 1
ATOM 1388 O O . LYS A 1 185 ? 8.979 7.578 18.041 1.00 97.81 185 LYS A O 1
ATOM 1393 N N . ILE A 1 186 ? 7.366 6.031 17.745 1.00 97.62 186 ILE A N 1
ATOM 1394 C CA . ILE A 1 186 ? 7.651 5.752 16.332 1.00 97.62 186 ILE A CA 1
ATOM 1395 C C . ILE A 1 186 ? 7.338 6.979 15.470 1.00 97.62 186 ILE A C 1
ATOM 1397 O O . ILE A 1 186 ? 8.186 7.400 14.690 1.00 97.62 186 ILE A O 1
ATOM 1401 N N . GLY A 1 187 ? 6.171 7.597 15.658 1.00 96.81 187 GLY A N 1
ATOM 1402 C CA . GLY A 1 187 ? 5.725 8.758 14.882 1.00 96.81 187 GLY A CA 1
ATOM 1403 C C . GLY A 1 187 ? 6.284 10.102 15.349 1.00 96.81 187 GLY A C 1
ATOM 1404 O O . GLY A 1 187 ? 5.684 11.138 15.076 1.00 96.81 187 GLY A O 1
ATOM 1405 N N . GLY A 1 188 ? 7.389 10.119 16.104 1.00 96.44 188 GLY A N 1
ATOM 1406 C CA . GLY A 1 188 ? 8.041 11.365 16.527 1.00 96.44 188 GLY A CA 1
ATOM 1407 C C . GLY A 1 188 ? 7.178 12.262 17.424 1.00 96.44 188 GLY A C 1
ATOM 1408 O O . GLY A 1 188 ? 7.339 13.479 17.411 1.00 96.44 188 GLY A O 1
ATOM 1409 N N . GLY A 1 189 ? 6.270 11.670 18.201 1.00 97.31 189 GLY A N 1
ATOM 1410 C CA . GLY A 1 189 ? 5.325 12.370 19.068 1.00 97.31 189 GLY A CA 1
ATOM 1411 C C . GLY A 1 189 ? 3.914 12.504 18.494 1.00 97.31 189 GLY A C 1
ATOM 1412 O O . GLY A 1 189 ? 3.080 13.106 19.158 1.00 97.31 189 GLY A O 1
ATOM 1413 N N . ALA A 1 190 ? 3.619 11.942 17.318 1.00 97.94 190 ALA A N 1
ATOM 1414 C CA . ALA A 1 190 ? 2.272 11.892 16.750 1.00 97.94 190 ALA A CA 1
ATOM 1415 C C . ALA A 1 190 ? 1.857 10.450 16.425 1.00 97.94 190 ALA A C 1
ATOM 1417 O O . ALA A 1 190 ? 2.643 9.690 15.866 1.00 97.94 190 ALA A O 1
ATOM 1418 N N . ALA A 1 191 ? 0.628 10.061 16.770 1.00 98.44 191 ALA A N 1
ATOM 1419 C CA . ALA A 1 191 ? 0.090 8.738 16.448 1.00 98.44 191 ALA A CA 1
ATOM 1420 C C . ALA A 1 191 ? -1.440 8.733 16.372 1.00 98.44 191 ALA A C 1
ATOM 1422 O O . ALA A 1 191 ? -2.117 9.616 16.913 1.00 98.44 191 ALA A O 1
ATOM 1423 N N . LEU A 1 192 ? -1.976 7.699 15.725 1.00 98.75 192 LEU A N 1
ATOM 1424 C CA . LEU A 1 192 ? -3.406 7.493 15.537 1.00 98.75 192 LEU A CA 1
ATOM 1425 C C . LEU A 1 192 ? -3.877 6.193 16.192 1.00 98.75 192 LEU A C 1
ATOM 1427 O O . LEU A 1 192 ? -3.287 5.136 15.990 1.00 98.75 192 LEU A O 1
ATOM 1431 N N . VAL A 1 193 ? -4.996 6.257 16.907 1.00 98.81 193 VAL A N 1
ATOM 1432 C CA . VAL A 1 193 ? -5.795 5.092 17.296 1.00 98.81 193 VAL A CA 1
ATOM 1433 C C . VAL A 1 193 ? -7.047 5.055 16.423 1.00 98.81 193 VAL A C 1
ATOM 1435 O O . VAL A 1 193 ? -7.834 6.006 16.411 1.00 98.81 193 VAL A O 1
ATOM 1438 N N . LEU A 1 194 ? -7.246 3.953 15.704 1.00 98.88 194 LEU A N 1
ATOM 1439 C CA . LEU A 1 194 ? -8.483 3.648 14.991 1.00 98.88 194 LEU A CA 1
ATOM 1440 C C . LEU A 1 194 ? -9.256 2.572 15.753 1.00 98.88 194 LEU A C 1
ATOM 1442 O O . LEU A 1 194 ? -8.831 1.422 15.836 1.00 98.88 194 LEU A O 1
ATOM 1446 N N . ASP A 1 195 ? -10.399 2.956 16.310 1.00 98.81 195 ASP A N 1
ATOM 1447 C CA . ASP A 1 195 ? -11.281 2.083 17.081 1.00 98.81 195 ASP A CA 1
ATOM 1448 C C . ASP A 1 195 ? -12.388 1.521 16.183 1.00 98.81 195 ASP A C 1
ATOM 1450 O O . ASP A 1 195 ? -13.302 2.235 15.768 1.00 98.81 195 ASP A O 1
ATOM 1454 N N . ILE A 1 196 ? -12.266 0.245 15.823 1.00 98.81 196 ILE A N 1
ATOM 1455 C CA . ILE A 1 196 ? -13.061 -0.426 14.796 1.00 98.81 196 ILE A CA 1
ATOM 1456 C C . ILE A 1 196 ? -14.294 -1.088 15.414 1.00 98.81 196 ILE A C 1
ATOM 1458 O O . ILE A 1 196 ? -14.208 -1.997 16.244 1.00 98.81 196 ILE A O 1
ATOM 1462 N N . HIS A 1 197 ? -15.454 -0.671 14.926 1.00 98.75 197 HIS A N 1
ATOM 1463 C CA . HIS A 1 197 ? -16.771 -1.088 15.381 1.00 98.75 197 HIS A CA 1
ATOM 1464 C C . HIS A 1 197 ? -17.678 -1.498 14.225 1.00 98.75 197 HIS A C 1
ATOM 1466 O O . HIS A 1 197 ? -17.319 -1.420 13.046 1.00 98.75 197 HIS A O 1
ATOM 1472 N N . GLY A 1 198 ? -18.866 -1.996 14.556 1.00 97.75 198 GLY A N 1
ATOM 1473 C CA . GLY A 1 198 ? -19.849 -2.403 13.570 1.00 97.75 198 GLY A CA 1
ATOM 1474 C C . GLY A 1 198 ? -21.268 -2.012 13.943 1.00 97.75 198 GLY A C 1
ATOM 1475 O O . GLY A 1 198 ? -21.761 -2.349 15.014 1.00 97.75 198 GLY A O 1
ATOM 1476 N N . HIS A 1 199 ? -21.995 -1.464 12.975 1.00 97.38 199 HIS A N 1
ATOM 1477 C CA . HIS A 1 199 ? -23.401 -1.102 13.139 1.00 97.38 199 HIS A CA 1
ATOM 1478 C C . HIS A 1 199 ? -24.308 -1.819 12.128 1.00 97.38 199 HIS A C 1
ATOM 1480 O O . HIS A 1 199 ? -23.867 -2.582 11.257 1.00 97.38 199 HIS A O 1
ATOM 1486 N N . GLY A 1 200 ? -25.616 -1.629 12.306 1.00 95.88 200 GLY A N 1
ATOM 1487 C CA . GLY A 1 200 ? -26.679 -2.174 11.456 1.00 95.88 200 GLY A CA 1
ATOM 1488 C C . GLY A 1 200 ? -27.620 -1.096 10.917 1.00 95.88 200 GLY A C 1
ATOM 1489 O O . GLY A 1 200 ? -28.799 -1.378 10.708 1.00 95.88 200 GLY A O 1
ATOM 1490 N N . HIS A 1 201 ? -27.149 0.147 10.778 1.00 96.69 201 HIS A N 1
ATOM 1491 C CA . HIS A 1 201 ? -27.971 1.239 10.250 1.00 96.69 201 HIS A CA 1
ATOM 1492 C C . HIS A 1 201 ? -28.222 1.055 8.746 1.00 96.69 201 HIS A C 1
ATOM 1494 O O . HIS A 1 201 ? -27.422 0.449 8.037 1.00 96.69 201 HIS A O 1
ATOM 1500 N N . LYS A 1 202 ? -29.370 1.544 8.266 1.00 96.50 202 LYS A N 1
ATOM 1501 C CA . LYS A 1 202 ? -29.856 1.308 6.891 1.00 96.50 202 LYS A CA 1
ATOM 1502 C C . LYS A 1 202 ? -29.124 2.156 5.850 1.00 96.50 202 LYS A C 1
ATOM 1504 O O . LYS A 1 202 ? -29.229 1.893 4.659 1.00 96.50 202 LYS A O 1
ATOM 1509 N N . GLU A 1 203 ? -28.453 3.203 6.309 1.00 96.62 203 GLU A N 1
ATOM 1510 C CA . GLU A 1 203 ? -27.753 4.185 5.497 1.00 96.62 203 GLU A CA 1
ATOM 1511 C C . GLU A 1 203 ? -26.508 3.601 4.822 1.00 96.62 203 GLU A C 1
ATOM 1513 O O . GLU A 1 203 ? -26.105 4.130 3.787 1.00 96.62 203 GLU A O 1
ATOM 1518 N N . ASP A 1 204 ? -25.958 2.510 5.374 1.00 96.62 204 ASP A N 1
ATOM 1519 C CA . ASP A 1 204 ? -24.775 1.798 4.871 1.00 96.62 204 ASP A CA 1
ATOM 1520 C C . ASP A 1 204 ? -23.546 2.716 4.728 1.00 96.62 204 ASP A C 1
ATOM 1522 O O . ASP A 1 204 ? -22.796 2.653 3.757 1.00 96.62 204 ASP A O 1
ATOM 1526 N N . TRP A 1 205 ? -23.386 3.622 5.694 1.00 98.19 205 TRP A N 1
ATOM 1527 C CA . TRP A 1 205 ? -22.238 4.515 5.807 1.00 98.19 205 TRP A CA 1
ATOM 1528 C C . TRP A 1 205 ? -21.150 3.898 6.670 1.00 98.19 205 TRP A C 1
ATOM 1530 O O . TRP A 1 205 ? -21.475 3.229 7.640 1.00 98.19 205 TRP A O 1
ATOM 1540 N N . ILE A 1 206 ? -19.885 4.187 6.378 1.00 98.69 206 ILE A N 1
ATOM 1541 C CA . ILE A 1 206 ? -18.844 4.164 7.405 1.00 98.69 206 ILE A CA 1
ATOM 1542 C C . ILE A 1 206 ? -19.031 5.427 8.251 1.00 98.69 206 ILE A C 1
ATOM 1544 O O . ILE A 1 206 ? -18.878 6.543 7.751 1.00 98.69 206 ILE A O 1
ATOM 1548 N N . GLU A 1 207 ? -19.410 5.264 9.516 1.00 98.75 207 GLU A N 1
ATOM 1549 C CA . GLU A 1 207 ? -19.599 6.392 10.434 1.00 98.75 207 GLU A CA 1
ATOM 1550 C C . GLU A 1 207 ? -18.278 6.671 11.177 1.00 98.75 207 GLU A C 1
ATOM 1552 O O . GLU A 1 207 ? -17.720 5.793 11.835 1.00 98.75 207 GLU A O 1
ATOM 1557 N N . VAL A 1 208 ? -17.754 7.890 11.040 1.00 98.69 208 VAL A N 1
ATOM 1558 C CA . VAL A 1 208 ? -16.418 8.314 11.481 1.00 98.69 208 VAL A CA 1
ATOM 1559 C C . VAL A 1 208 ? -16.517 9.149 12.763 1.00 98.69 208 VAL A C 1
ATOM 1561 O O . VAL A 1 208 ? -16.639 10.373 12.759 1.00 98.69 208 VAL A O 1
ATOM 1564 N N . GLY A 1 209 ? -16.453 8.488 13.910 1.00 98.12 209 GLY A N 1
ATOM 1565 C CA . GLY A 1 209 ? -16.604 9.105 15.221 1.00 98.12 209 GLY A CA 1
ATOM 1566 C C . GLY A 1 209 ? -15.368 9.869 15.708 1.00 98.12 209 GLY A C 1
ATOM 1567 O O . GLY A 1 209 ? -14.439 9.268 16.237 1.00 98.12 209 GLY A O 1
ATOM 1568 N N . HIS A 1 210 ? -15.404 11.204 15.653 1.00 97.06 210 HIS A N 1
ATOM 1569 C CA . HIS A 1 210 ? -14.344 12.096 16.168 1.00 97.06 210 HIS A CA 1
ATOM 1570 C C . HIS A 1 210 ? -14.513 12.547 17.640 1.00 97.06 210 HIS A C 1
ATOM 1572 O O . HIS A 1 210 ? -13.849 13.480 18.092 1.00 97.06 210 HIS A O 1
ATOM 1578 N N . ALA A 1 211 ? -15.427 11.933 18.399 1.00 95.75 211 ALA A N 1
ATOM 1579 C CA . ALA A 1 211 ? -15.891 12.397 19.717 1.00 95.75 211 ALA A CA 1
ATOM 1580 C C . ALA A 1 211 ? -16.590 13.775 19.704 1.00 95.75 211 ALA A C 1
ATOM 1582 O O . ALA A 1 211 ? -16.686 14.443 20.732 1.00 95.75 211 ALA A O 1
ATOM 1583 N N . VAL A 1 212 ? -17.144 14.182 18.557 1.00 95.25 212 VAL A N 1
ATOM 1584 C CA . VAL A 1 212 ? -17.897 15.438 18.387 1.00 95.25 212 VAL A CA 1
ATOM 1585 C C . VAL A 1 212 ? -19.399 15.156 18.411 1.00 95.25 212 VAL A C 1
ATOM 1587 O O . VAL A 1 212 ? -19.873 14.212 17.783 1.00 95.25 212 VAL A O 1
ATOM 1590 N N . SER A 1 213 ? -20.193 15.932 19.153 1.00 94.25 213 SER A N 1
ATOM 1591 C CA . SER A 1 213 ? -21.650 15.730 19.189 1.00 94.25 213 SER A CA 1
ATOM 1592 C C . SER A 1 213 ? -22.299 15.992 17.826 1.00 94.25 213 SER A C 1
ATOM 1594 O O . SER A 1 213 ? -21.837 16.832 17.056 1.00 94.25 213 SER A O 1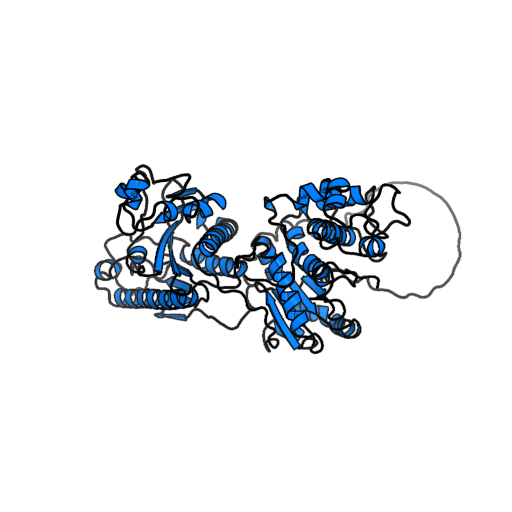
ATOM 1596 N N . ILE A 1 214 ? -23.428 15.331 17.548 1.00 93.75 214 ILE A N 1
ATOM 1597 C CA . ILE A 1 214 ? -24.195 15.548 16.307 1.00 93.75 214 ILE A CA 1
ATOM 1598 C C . ILE A 1 214 ? -24.601 17.023 16.159 1.00 93.75 214 ILE A C 1
ATOM 1600 O O . ILE A 1 214 ? -24.518 17.580 15.069 1.00 93.75 214 ILE A O 1
ATOM 1604 N N . SER A 1 215 ? -24.982 17.680 17.260 1.00 94.19 215 SER A N 1
ATOM 1605 C CA . SER A 1 215 ? -25.340 19.104 17.256 1.00 94.19 215 SER A CA 1
ATOM 1606 C C . SER A 1 215 ? -24.174 20.014 16.869 1.00 94.19 215 SER A C 1
ATOM 1608 O O . SER A 1 215 ? -24.397 21.080 16.306 1.00 94.19 215 SER A O 1
ATOM 1610 N N . ASN A 1 216 ? -22.940 19.617 17.190 1.00 95.88 216 ASN A N 1
ATOM 1611 C CA . ASN A 1 216 ? -21.742 20.359 16.818 1.00 95.88 216 ASN A CA 1
ATOM 1612 C C . ASN A 1 216 ? -21.317 20.040 15.383 1.00 95.88 216 ASN A C 1
ATOM 1614 O O . ASN A 1 216 ? -20.980 20.965 14.657 1.00 95.88 216 ASN A O 1
ATOM 1618 N N . LEU A 1 217 ? -21.420 18.780 14.943 1.00 95.06 217 LEU A N 1
ATOM 1619 C CA . LEU A 1 217 ? -21.190 18.402 13.542 1.00 95.06 217 LEU A CA 1
ATOM 1620 C C . LEU A 1 217 ? -22.152 19.112 12.578 1.00 95.06 217 LEU A C 1
ATOM 1622 O O . LEU A 1 217 ? -21.775 19.415 11.456 1.00 95.06 217 LEU A O 1
ATOM 1626 N N . ALA A 1 218 ? -23.379 19.418 13.005 1.00 95.12 218 ALA A N 1
ATOM 1627 C CA . ALA A 1 218 ? -24.344 20.161 12.191 1.00 95.12 218 ALA A CA 1
ATOM 1628 C C . ALA A 1 218 ? -24.032 21.667 12.048 1.00 95.12 218 ALA A C 1
ATOM 1630 O O . ALA A 1 218 ? -24.724 22.363 11.308 1.00 95.12 218 ALA A O 1
ATOM 1631 N N . LYS A 1 219 ? -23.033 22.199 12.767 1.00 96.31 219 LYS A N 1
ATOM 1632 C CA . LYS A 1 219 ? -22.590 23.593 12.612 1.00 96.31 219 LYS A CA 1
ATOM 1633 C C . LYS A 1 219 ? -21.823 23.767 11.299 1.00 96.31 219 LYS A C 1
ATOM 1635 O O . LYS A 1 219 ? -21.274 22.801 10.772 1.00 96.31 219 LYS A O 1
ATOM 1640 N N . ASP A 1 220 ? -21.750 25.001 10.801 1.00 96.88 220 ASP A N 1
ATOM 1641 C CA . ASP A 1 220 ? -20.800 25.350 9.740 1.00 96.88 220 ASP A CA 1
ATOM 1642 C C . ASP A 1 220 ? -19.342 25.207 10.218 1.00 96.88 220 ASP A C 1
ATOM 1644 O O . ASP A 1 220 ? -19.080 25.121 11.421 1.00 96.88 220 ASP A O 1
ATOM 1648 N N . ASP A 1 221 ? -18.396 25.155 9.278 1.00 97.44 221 ASP A N 1
ATOM 1649 C CA . ASP A 1 221 ? -16.981 24.896 9.580 1.00 97.44 221 ASP A CA 1
ATOM 1650 C C . ASP A 1 221 ? -16.383 25.939 10.526 1.00 97.44 221 ASP A C 1
ATOM 1652 O O . ASP A 1 221 ? -15.716 25.581 11.490 1.00 97.44 221 ASP A O 1
ATOM 1656 N N . LYS A 1 222 ? -16.712 27.223 10.343 1.00 97.62 222 LYS A N 1
ATOM 1657 C CA . LYS A 1 222 ? -16.214 28.300 11.210 1.00 97.62 222 LYS A CA 1
ATOM 1658 C C . LYS A 1 222 ? -16.682 28.124 12.655 1.00 97.62 222 LYS A C 1
ATOM 1660 O O . LYS A 1 222 ? -15.927 28.367 13.595 1.00 97.62 222 LYS A O 1
ATOM 1665 N N . ALA A 1 223 ? -17.940 27.746 12.846 1.00 97.44 223 ALA A N 1
ATOM 1666 C CA . ALA A 1 223 ? -18.505 27.497 14.161 1.00 97.44 223 ALA A CA 1
ATOM 1667 C C . ALA A 1 223 ? -18.029 26.166 14.762 1.00 97.44 223 ALA A C 1
ATOM 1669 O O . ALA A 1 223 ? -17.984 26.054 15.987 1.00 97.44 223 ALA A O 1
ATOM 1670 N N . LEU A 1 224 ? -17.680 25.177 13.934 1.00 96.69 224 LEU A N 1
ATOM 1671 C CA . LEU A 1 224 ? -17.051 23.932 14.367 1.00 96.69 224 LEU A CA 1
ATOM 1672 C C . LEU A 1 224 ? -15.603 24.173 14.814 1.00 96.69 224 LEU A C 1
ATOM 1674 O O . LEU A 1 224 ? -15.240 23.721 15.891 1.00 96.69 224 LEU A O 1
ATOM 1678 N N . ASP A 1 225 ? -14.816 24.942 14.065 1.00 97.44 225 ASP A N 1
ATOM 1679 C CA . ASP A 1 225 ? -13.428 25.312 14.397 1.00 97.44 225 ASP A CA 1
ATOM 1680 C C . ASP A 1 225 ? -13.315 26.190 15.649 1.00 97.44 225 ASP A C 1
ATOM 1682 O O . ASP A 1 225 ? -12.278 26.232 16.303 1.00 97.44 225 ASP A O 1
ATOM 1686 N N . ALA A 1 226 ? -14.388 26.899 16.007 1.00 97.19 226 ALA A N 1
ATOM 1687 C CA . ALA A 1 226 ? -14.440 27.692 17.231 1.00 97.19 226 ALA A CA 1
ATOM 1688 C C . ALA A 1 226 ? -14.626 26.845 18.507 1.00 97.19 226 ALA A C 1
ATOM 1690 O O . ALA A 1 226 ? -14.548 27.388 19.613 1.00 97.19 226 ALA A O 1
ATOM 1691 N N . LEU A 1 227 ? -14.924 25.546 18.384 1.00 95.19 227 LEU A N 1
ATOM 1692 C CA . LEU A 1 227 ? -15.064 24.649 19.530 1.00 95.19 227 LEU A CA 1
ATOM 1693 C C . LEU A 1 227 ? -13.688 24.102 19.973 1.00 95.19 227 LEU A C 1
ATOM 1695 O O . LEU A 1 227 ? -12.752 24.027 19.180 1.00 95.19 227 LEU A O 1
ATOM 1699 N N . PRO A 1 228 ? -13.523 23.724 21.253 1.00 90.44 228 PRO A N 1
ATOM 1700 C CA . PRO A 1 228 ? -12.277 23.122 21.718 1.00 90.44 228 PRO A CA 1
ATOM 1701 C C . PRO A 1 228 ? -11.996 21.774 21.043 1.00 90.44 228 PRO A C 1
ATOM 1703 O O . PRO A 1 228 ? -12.890 20.937 20.930 1.00 90.44 228 PRO A O 1
ATOM 1706 N N . GLU A 1 229 ? -10.732 21.548 20.674 1.00 84.44 229 GLU A N 1
ATOM 1707 C CA . GLU A 1 229 ? -10.222 20.291 20.096 1.00 84.44 229 GLU A CA 1
ATOM 1708 C C . GLU A 1 229 ? -10.923 19.808 18.815 1.00 84.44 229 GLU A C 1
ATOM 1710 O O . GLU A 1 229 ? -10.848 18.626 18.464 1.00 84.44 229 GLU A O 1
ATOM 1715 N N . THR A 1 230 ? -11.584 20.708 18.097 1.00 91.94 230 THR A N 1
ATOM 1716 C CA . THR A 1 230 ? -12.199 20.438 16.800 1.00 91.94 230 THR A CA 1
ATOM 1717 C C . THR A 1 230 ? -11.452 21.166 15.697 1.00 91.94 230 THR A C 1
ATOM 1719 O O . THR A 1 230 ? -10.867 22.229 15.891 1.00 91.94 230 THR A O 1
ATOM 1722 N N . ASN A 1 231 ? -11.455 20.548 14.525 1.00 95.25 231 ASN A N 1
ATOM 1723 C CA . ASN A 1 231 ? -10.901 21.109 13.310 1.00 95.25 231 ASN A CA 1
ATOM 1724 C C . ASN A 1 231 ? -11.718 20.534 12.148 1.00 95.25 231 ASN A C 1
ATOM 1726 O O . ASN A 1 231 ? -11.771 19.314 11.977 1.00 95.25 231 ASN A O 1
ATOM 1730 N N . ALA A 1 232 ? -12.422 21.390 11.417 1.00 97.56 232 ALA A N 1
ATOM 1731 C CA . ALA A 1 232 ? -13.326 20.998 10.348 1.00 97.56 232 ALA A CA 1
ATOM 1732 C C . ALA A 1 232 ? -12.578 20.278 9.219 1.00 97.56 232 ALA A C 1
ATOM 1734 O O . ALA A 1 232 ? -13.080 19.275 8.718 1.00 97.56 232 ALA A O 1
ATOM 1735 N N . GLU A 1 233 ? -11.358 20.718 8.899 1.00 97.31 233 GLU A N 1
ATOM 1736 C CA . GLU A 1 233 ? -10.515 20.096 7.875 1.00 97.31 233 GLU A CA 1
ATOM 1737 C C . GLU A 1 233 ? -10.177 18.635 8.230 1.00 97.31 233 GLU A C 1
ATOM 1739 O O . GLU A 1 233 ? -10.409 17.732 7.432 1.00 97.31 233 GLU A O 1
ATOM 1744 N N . TRP A 1 234 ? -9.774 18.373 9.475 1.00 96.94 234 TRP A N 1
ATOM 1745 C CA . TRP A 1 234 ? -9.525 17.026 10.007 1.00 96.94 234 TRP A CA 1
ATOM 1746 C C . TRP A 1 234 ? -10.783 16.147 10.059 1.00 96.94 234 TRP A C 1
ATOM 1748 O O . TRP A 1 234 ? -10.718 14.941 9.825 1.00 96.94 234 TRP A O 1
ATOM 1758 N N . ILE A 1 235 ? -11.930 16.735 10.416 1.00 97.88 235 ILE A N 1
ATOM 1759 C CA . ILE A 1 235 ? -13.181 15.996 10.646 1.00 97.88 235 ILE A CA 1
ATOM 1760 C C . ILE A 1 235 ? -13.881 15.649 9.329 1.00 97.88 235 ILE A C 1
ATOM 1762 O O . ILE A 1 235 ? -14.473 14.580 9.214 1.00 97.88 235 ILE A O 1
ATOM 1766 N N . ARG A 1 236 ? -13.891 16.570 8.362 1.00 97.75 236 ARG A N 1
ATOM 1767 C CA . ARG A 1 236 ? -14.712 16.444 7.148 1.00 97.75 236 ARG A CA 1
ATOM 1768 C C . ARG A 1 236 ? -14.188 1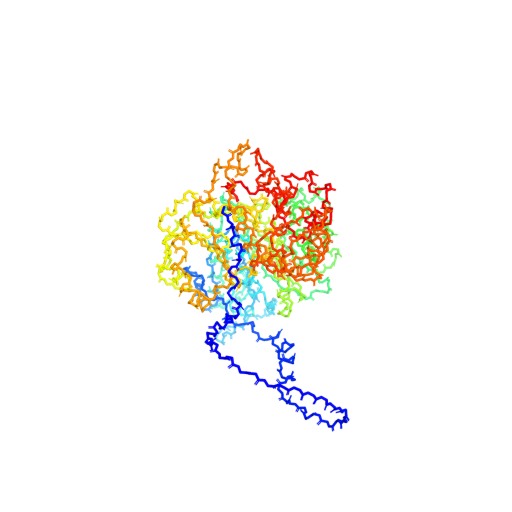7.194 5.928 1.00 97.75 236 ARG A C 1
ATOM 1770 O O . ARG A 1 236 ? -14.903 17.268 4.934 1.00 97.75 236 ARG A O 1
ATOM 1777 N N . GLY A 1 237 ? -13.000 17.785 6.014 1.00 97.88 237 GLY A N 1
ATOM 1778 C CA . GLY A 1 237 ? -12.354 18.458 4.893 1.00 97.88 237 GLY A CA 1
ATOM 1779 C C . GLY A 1 237 ? -11.705 17.482 3.922 1.00 97.88 237 GLY A C 1
ATOM 1780 O O . GLY A 1 237 ? -11.841 16.262 4.054 1.00 97.88 237 GLY A O 1
ATOM 1781 N N . ALA A 1 238 ? -11.001 18.029 2.936 1.00 97.44 238 ALA A N 1
ATOM 1782 C CA . ALA A 1 238 ? -10.401 17.253 1.852 1.00 97.44 238 ALA A CA 1
ATOM 1783 C C . ALA A 1 238 ? -9.304 16.295 2.344 1.00 97.44 238 ALA A C 1
ATOM 1785 O O . ALA A 1 238 ? -9.101 15.248 1.748 1.00 97.44 238 ALA A O 1
ATOM 1786 N N . SER A 1 239 ? -8.644 16.621 3.455 1.00 95.88 239 SER A N 1
ATOM 1787 C CA . SER A 1 239 ? -7.647 15.761 4.102 1.00 95.88 239 SER A CA 1
ATOM 1788 C C . SER A 1 239 ? -8.229 14.845 5.188 1.00 95.88 239 SER A C 1
ATOM 1790 O O . SER A 1 239 ? -7.486 14.120 5.847 1.00 95.88 239 SER A O 1
ATOM 1792 N N . SER A 1 240 ? -9.545 14.860 5.425 1.00 98.38 240 SER A N 1
ATOM 1793 C CA . SER A 1 240 ? -10.166 13.998 6.439 1.00 98.38 240 SER A CA 1
ATOM 1794 C C . SER A 1 240 ? -10.131 12.522 6.037 1.00 98.38 240 SER A C 1
ATOM 1796 O O . SER A 1 240 ? -10.197 12.177 4.859 1.00 98.38 240 SER A O 1
ATOM 1798 N N . ILE A 1 241 ? -10.150 11.618 7.019 1.00 98.62 241 ILE A N 1
ATOM 1799 C CA . ILE A 1 241 ? -10.287 10.177 6.742 1.00 98.62 241 ILE A CA 1
ATOM 1800 C C . ILE A 1 241 ? -11.605 9.856 6.014 1.00 98.62 241 ILE A C 1
ATOM 1802 O O . ILE A 1 241 ? -11.687 8.904 5.246 1.00 98.62 241 ILE A O 1
ATOM 1806 N N . GLY A 1 242 ? -12.650 10.668 6.219 1.00 98.62 242 GLY A N 1
ATOM 1807 C CA . GLY A 1 242 ? -13.896 10.559 5.467 1.00 98.62 242 GLY A CA 1
ATOM 1808 C C . GLY A 1 242 ? -13.707 10.830 3.971 1.00 98.62 242 GLY A C 1
ATOM 1809 O O . GLY A 1 242 ? -14.378 10.192 3.160 1.00 98.62 242 GLY A O 1
ATOM 1810 N N . ALA A 1 243 ? -12.788 11.728 3.599 1.00 98.69 243 ALA A N 1
ATOM 1811 C CA . ALA A 1 243 ? -12.431 11.991 2.207 1.00 98.69 243 ALA A CA 1
ATOM 1812 C C . ALA A 1 243 ? -11.714 10.787 1.585 1.00 98.69 243 ALA A C 1
ATOM 1814 O O . ALA A 1 243 ? -12.212 10.245 0.600 1.00 98.69 243 ALA A O 1
ATOM 1815 N N . THR A 1 244 ? -10.651 10.279 2.218 1.00 98.50 244 THR A N 1
ATOM 1816 C CA . THR A 1 244 ? -9.885 9.141 1.675 1.00 98.50 244 THR A CA 1
ATOM 1817 C C . THR A 1 244 ? -10.716 7.853 1.602 1.00 98.50 244 THR A C 1
ATOM 1819 O O . THR A 1 244 ? -10.589 7.069 0.659 1.00 98.50 244 THR A O 1
ATOM 1822 N N . LEU A 1 245 ? -11.646 7.642 2.545 1.00 98.69 245 LEU A N 1
ATOM 1823 C CA . LEU A 1 245 ? -12.632 6.555 2.472 1.00 98.69 245 LEU A CA 1
ATOM 1824 C C . LEU A 1 245 ? -13.576 6.714 1.273 1.00 98.69 245 LEU A C 1
ATOM 1826 O O . LEU A 1 245 ? -13.931 5.721 0.636 1.00 98.69 245 LEU A O 1
ATOM 1830 N N . THR A 1 246 ? -13.985 7.944 0.970 1.00 98.31 246 THR A N 1
ATOM 1831 C CA . THR A 1 246 ? -14.881 8.242 -0.154 1.00 98.31 246 THR A CA 1
ATOM 1832 C C . THR A 1 246 ? -14.175 8.066 -1.496 1.00 98.31 246 THR A C 1
ATOM 1834 O O . THR A 1 246 ? -14.724 7.427 -2.390 1.00 98.31 246 THR A O 1
ATOM 1837 N N . GLU A 1 247 ? -12.924 8.515 -1.604 1.00 96.81 247 GLU A N 1
ATOM 1838 C CA . GLU A 1 247 ? -12.048 8.284 -2.763 1.00 96.81 247 GLU A CA 1
ATOM 1839 C C . GLU A 1 247 ? -11.825 6.788 -3.016 1.00 96.81 247 GLU A C 1
ATOM 1841 O O . GLU A 1 247 ? -11.903 6.326 -4.151 1.00 96.81 247 GLU A O 1
ATOM 1846 N N . SER A 1 248 ? -11.691 6.000 -1.946 1.00 96.31 248 SER A N 1
ATOM 1847 C CA . SER A 1 248 ? -11.626 4.533 -2.016 1.00 96.31 248 SER A CA 1
ATOM 1848 C C . SER A 1 248 ? -12.992 3.873 -2.277 1.00 96.31 248 SER A C 1
ATOM 1850 O O . SER A 1 248 ? -13.131 2.649 -2.193 1.00 96.31 248 SER A O 1
ATOM 1852 N N . GLY A 1 249 ? -14.031 4.657 -2.581 1.00 96.75 249 GLY A N 1
ATOM 1853 C CA . GLY A 1 249 ? -15.365 4.241 -3.017 1.00 96.75 249 GLY A CA 1
ATOM 1854 C C . GLY A 1 249 ? -16.325 3.802 -1.904 1.00 96.75 249 GLY A C 1
ATOM 1855 O O . GLY A 1 249 ? -17.279 3.064 -2.181 1.00 96.75 249 GLY A O 1
ATOM 1856 N N . PHE A 1 250 ? -16.075 4.178 -0.649 1.00 98.25 250 PHE A N 1
ATOM 1857 C CA . PHE A 1 250 ? -17.042 4.009 0.438 1.00 98.25 250 PHE A CA 1
ATOM 1858 C C . PHE A 1 250 ? -17.945 5.236 0.566 1.00 98.25 250 PHE A C 1
ATOM 1860 O O . PHE A 1 250 ? -17.635 6.319 0.095 1.00 98.25 250 PHE A O 1
ATOM 1867 N N . ARG A 1 251 ? -19.078 5.088 1.254 1.00 97.94 251 ARG A N 1
ATOM 1868 C CA . ARG A 1 251 ? -19.865 6.242 1.706 1.00 97.94 251 ARG A CA 1
ATOM 1869 C C . ARG A 1 251 ? -19.494 6.505 3.155 1.00 97.94 251 ARG A C 1
ATOM 1871 O O . ARG A 1 251 ? -19.791 5.659 3.994 1.00 97.94 251 ARG A O 1
ATOM 1878 N N . ALA A 1 252 ? -18.862 7.635 3.451 1.00 98.50 252 ALA A N 1
ATOM 1879 C CA . ALA A 1 252 ? -18.419 7.973 4.803 1.00 98.50 252 ALA A CA 1
ATOM 1880 C C . ALA A 1 252 ? -19.137 9.215 5.349 1.00 98.50 252 ALA A C 1
ATOM 1882 O O . ALA A 1 252 ? -19.465 10.132 4.595 1.00 98.50 252 ALA A O 1
ATOM 1883 N N . VAL A 1 253 ? -19.377 9.247 6.663 1.00 98.50 253 VAL A N 1
ATOM 1884 C CA . VAL A 1 253 ? -19.919 10.417 7.370 1.00 98.50 253 VAL A CA 1
ATOM 1885 C C . VAL A 1 253 ? -19.227 10.598 8.726 1.00 98.50 253 VAL A C 1
ATOM 1887 O O . VAL A 1 253 ? -19.187 9.645 9.496 1.00 98.50 253 VAL A O 1
ATOM 1890 N N . PRO A 1 254 ? -18.765 11.802 9.089 1.00 98.38 254 PRO A N 1
ATOM 1891 C CA . PRO A 1 254 ? -18.632 12.962 8.224 1.00 98.38 254 PRO A CA 1
ATOM 1892 C C . PRO A 1 254 ? -17.553 12.779 7.132 1.00 98.38 254 PRO A C 1
ATOM 1894 O O . PRO A 1 254 ? -16.625 11.989 7.278 1.00 98.38 254 PRO A O 1
ATOM 1897 N N . SER A 1 255 ? -17.719 13.487 6.018 1.00 98.38 255 SER A N 1
ATOM 1898 C CA . SER A 1 255 ? -16.808 13.561 4.863 1.00 98.38 255 SER A CA 1
ATOM 1899 C C . SER A 1 255 ? -17.107 14.842 4.065 1.00 98.38 255 SER A C 1
ATOM 1901 O O . SER A 1 255 ? -18.147 15.461 4.328 1.00 98.38 255 SER A O 1
ATOM 1903 N N . PRO A 1 256 ? -16.286 15.230 3.069 1.00 98.06 256 PRO A N 1
ATOM 1904 C CA . PRO A 1 256 ? -16.599 16.368 2.199 1.00 98.06 256 PRO A CA 1
ATOM 1905 C C . PRO A 1 256 ? -17.950 16.243 1.484 1.00 98.06 256 PRO A C 1
ATOM 1907 O O . PRO A 1 256 ? -18.631 17.241 1.259 1.00 98.06 256 PRO A O 1
ATOM 1910 N N . GLU A 1 257 ? -18.361 15.015 1.152 1.00 96.69 257 GLU A N 1
ATOM 1911 C CA . GLU A 1 257 ? -19.641 14.744 0.492 1.00 96.69 257 GLU A CA 1
ATOM 1912 C C . GLU A 1 257 ? -20.821 14.702 1.471 1.00 96.69 257 GLU A C 1
ATOM 1914 O O . GLU A 1 257 ? -21.942 15.081 1.125 1.00 96.69 257 GLU A O 1
ATOM 1919 N N . ILE A 1 258 ? -20.592 14.231 2.701 1.00 97.44 258 ILE A N 1
ATOM 1920 C CA . ILE A 1 258 ? -21.623 14.073 3.731 1.00 97.44 258 ILE A CA 1
ATOM 1921 C C . ILE A 1 258 ? -21.123 14.709 5.029 1.00 97.44 258 ILE A C 1
ATOM 1923 O O . ILE A 1 258 ? -20.590 14.039 5.908 1.00 97.44 258 ILE A O 1
ATOM 1927 N N . LEU A 1 259 ? -21.329 16.017 5.179 1.00 96.94 259 LEU A N 1
ATOM 1928 C CA . LEU A 1 259 ? -20.741 16.810 6.270 1.00 96.94 259 LEU A CA 1
ATOM 1929 C C . LEU A 1 259 ? -21.229 16.435 7.683 1.00 96.94 259 LEU A C 1
ATOM 1931 O O . LEU A 1 259 ? -20.549 16.735 8.668 1.00 96.94 259 LEU A O 1
ATOM 1935 N N . HIS A 1 260 ? -22.428 15.855 7.804 1.00 96.12 260 HIS A N 1
ATOM 1936 C CA . HIS A 1 260 ? -23.050 15.429 9.063 1.00 96.12 260 HIS A CA 1
ATOM 1937 C C . HIS A 1 260 ? -24.173 14.398 8.793 1.00 96.12 260 HIS A C 1
ATOM 1939 O O . HIS A 1 260 ? -24.690 14.333 7.677 1.00 96.12 260 HIS A O 1
ATOM 1945 N N . PRO A 1 261 ? -24.625 13.610 9.791 1.00 95.44 261 PRO A N 1
ATOM 1946 C CA . PRO A 1 261 ? -25.586 12.515 9.577 1.00 95.44 261 PRO A CA 1
ATOM 1947 C C . PRO A 1 261 ? -27.043 12.946 9.321 1.00 95.44 261 PRO A C 1
ATOM 1949 O O . PRO A 1 261 ? -27.917 12.092 9.224 1.00 95.44 261 PRO A O 1
ATOM 1952 N N . ASP A 1 262 ? -27.328 14.247 9.230 1.00 92.38 262 ASP A N 1
ATOM 1953 C CA . ASP A 1 262 ? -28.657 14.814 8.929 1.00 92.38 262 ASP A CA 1
ATOM 1954 C C . ASP A 1 262 ? -29.846 14.140 9.656 1.00 92.38 262 ASP A C 1
ATOM 1956 O O . ASP A 1 262 ? -30.774 13.601 9.054 1.00 92.38 262 ASP A O 1
ATOM 1960 N N . GLY A 1 263 ? -29.774 14.080 10.991 1.00 89.94 263 GLY A N 1
ATOM 1961 C CA . GLY A 1 263 ? -30.828 13.501 11.837 1.00 89.94 263 GLY A CA 1
ATOM 1962 C C . GLY A 1 263 ? -30.941 11.969 11.803 1.00 89.94 263 GLY A C 1
ATOM 1963 O O . GLY A 1 263 ? -31.749 11.404 12.544 1.00 89.94 263 GLY A O 1
ATOM 1964 N N . LYS A 1 264 ? -30.135 11.278 10.989 1.00 94.81 264 LYS A N 1
ATOM 1965 C CA . LYS A 1 264 ? -30.032 9.813 10.995 1.00 94.81 264 LYS A CA 1
ATOM 1966 C C . LYS A 1 264 ? -29.192 9.334 12.178 1.00 94.81 264 LYS A C 1
ATOM 1968 O O . LYS A 1 264 ? -28.512 10.112 12.850 1.00 94.81 264 LYS A O 1
ATOM 1973 N N . LYS A 1 265 ? -29.272 8.029 12.450 1.00 95.12 265 LYS A N 1
ATOM 1974 C CA . LYS A 1 265 ? -28.454 7.400 13.491 1.00 95.12 265 LYS A CA 1
ATOM 1975 C C . LYS A 1 265 ? -26.978 7.534 13.131 1.00 95.12 265 LYS A C 1
ATOM 1977 O O . LYS A 1 265 ? -26.624 7.433 11.963 1.00 95.12 265 LYS A O 1
ATOM 1982 N N . TYR A 1 266 ? -26.166 7.780 14.149 1.00 97.38 266 TYR A N 1
ATOM 1983 C CA . TYR A 1 266 ? -24.742 8.012 13.998 1.00 97.38 266 TYR A CA 1
ATOM 1984 C C . TYR A 1 266 ? -24.033 7.770 15.325 1.00 97.38 266 TYR A C 1
ATOM 1986 O O . TYR A 1 266 ? -24.463 8.284 16.365 1.00 97.38 266 TYR A O 1
ATOM 1994 N N . PHE A 1 267 ? -22.943 7.019 15.284 1.00 97.31 267 PHE A N 1
ATOM 1995 C CA . PHE A 1 267 ? -22.060 6.816 16.420 1.00 97.31 267 PHE A CA 1
ATOM 1996 C C . PHE A 1 267 ? -20.879 7.780 16.353 1.00 97.31 267 PHE A C 1
ATOM 1998 O O . PHE A 1 267 ? -20.014 7.701 15.489 1.00 97.31 267 PHE A O 1
ATOM 2005 N N . ASN A 1 268 ? -20.821 8.709 17.304 1.00 95.75 268 ASN A N 1
ATOM 2006 C CA . ASN A 1 268 ? -19.839 9.786 17.281 1.00 95.75 268 ASN A CA 1
ATOM 2007 C C . ASN A 1 268 ? -18.514 9.460 17.986 1.00 95.75 268 ASN A C 1
ATOM 2009 O O . ASN A 1 268 ? -17.782 10.376 18.353 1.00 95.75 268 ASN A O 1
ATOM 2013 N N . GLY A 1 269 ? -18.214 8.180 18.194 1.00 95.81 269 GLY A N 1
ATOM 2014 C CA . GLY A 1 269 ? -17.101 7.689 19.002 1.00 95.81 269 GLY A CA 1
ATOM 2015 C C . GLY A 1 269 ? -17.546 7.298 20.407 1.00 95.81 269 GLY A C 1
ATOM 2016 O O . GLY A 1 269 ? -18.458 7.915 20.965 1.00 95.81 269 GLY A O 1
ATOM 2017 N N . GLY A 1 270 ? -16.861 6.336 21.015 1.00 96.31 270 GLY A N 1
ATOM 2018 C CA . GLY A 1 270 ? -17.164 5.772 22.329 1.00 96.31 270 GLY A CA 1
ATOM 2019 C C . GLY A 1 270 ? -16.198 6.196 23.439 1.00 96.31 270 GLY A C 1
ATOM 2020 O O . GLY A 1 270 ? -15.577 7.264 23.394 1.00 96.31 270 GLY A O 1
ATOM 2021 N N . TYR A 1 271 ? -16.112 5.362 24.472 1.00 98.44 271 TYR A N 1
ATOM 2022 C CA . TYR A 1 271 ? -15.201 5.532 25.601 1.00 98.44 271 TYR A CA 1
ATOM 2023 C C . TYR A 1 271 ? -13.734 5.458 25.169 1.00 98.44 271 TYR A C 1
ATOM 2025 O O . TYR A 1 271 ? -12.975 6.353 25.520 1.00 98.44 271 TYR A O 1
ATOM 2033 N N . ILE A 1 272 ? -13.346 4.467 24.358 1.00 98.44 272 ILE A N 1
ATOM 2034 C CA . ILE A 1 272 ? -11.975 4.295 23.853 1.00 98.44 272 ILE A CA 1
ATOM 2035 C C . ILE A 1 272 ? -11.537 5.546 23.097 1.00 98.44 272 ILE A C 1
ATOM 2037 O O . ILE A 1 272 ? -10.511 6.130 23.435 1.00 98.44 272 ILE A O 1
ATOM 2041 N N . THR A 1 273 ? -12.373 6.034 22.175 1.00 97.25 273 THR A N 1
ATOM 2042 C CA . THR A 1 273 ? -12.102 7.249 21.390 1.00 97.25 273 THR A CA 1
ATOM 2043 C C . THR A 1 273 ? -11.883 8.495 22.256 1.00 97.25 273 THR A C 1
ATOM 2045 O O . THR A 1 273 ? -11.204 9.431 21.840 1.00 97.25 273 THR A O 1
ATOM 2048 N N . ARG A 1 274 ? -12.499 8.554 23.444 1.00 97.00 274 ARG A N 1
ATOM 2049 C CA . ARG A 1 274 ? -12.378 9.681 24.388 1.00 97.00 274 ARG A CA 1
ATOM 2050 C C . ARG A 1 274 ? -11.258 9.499 25.401 1.00 97.00 274 ARG A C 1
ATOM 2052 O O . ARG A 1 274 ? -10.701 10.499 25.833 1.00 97.00 274 ARG A O 1
ATOM 2059 N N . ARG A 1 275 ? -10.963 8.261 25.793 1.00 97.31 275 ARG A N 1
ATOM 2060 C CA . ARG A 1 275 ? -9.932 7.918 26.775 1.00 97.31 275 ARG A CA 1
ATOM 2061 C C . ARG A 1 275 ? -8.539 7.940 26.153 1.00 97.31 275 ARG A C 1
ATOM 2063 O O . ARG A 1 275 ? -7.636 8.529 26.730 1.00 97.31 275 ARG A O 1
ATOM 2070 N N . HIS A 1 276 ? -8.370 7.308 24.994 1.00 97.06 276 HIS A N 1
ATOM 2071 C CA . HIS A 1 276 ? -7.066 7.076 24.359 1.00 97.06 276 HIS A CA 1
ATOM 2072 C C . HIS A 1 276 ? -6.723 8.192 23.372 1.00 97.06 276 HIS A C 1
ATOM 2074 O O . HIS A 1 276 ? -6.522 7.980 22.179 1.00 97.06 276 HIS A O 1
ATOM 2080 N N . ARG A 1 277 ? -6.713 9.424 23.872 1.00 94.94 277 ARG A N 1
ATOM 2081 C CA . ARG A 1 277 ? -6.348 10.634 23.126 1.00 94.94 277 ARG A CA 1
ATOM 2082 C C . ARG A 1 277 ? -5.591 11.582 24.043 1.00 94.94 277 ARG A C 1
ATOM 2084 O O . ARG A 1 277 ? -5.774 11.546 25.256 1.00 94.94 277 ARG A O 1
ATOM 2091 N N . GLY A 1 278 ? -4.777 12.452 23.468 1.00 93.12 278 GLY A N 1
ATOM 2092 C CA . GLY A 1 278 ? -3.986 13.404 24.236 1.00 93.12 278 GLY A CA 1
ATOM 2093 C C . GLY A 1 278 ? -3.083 14.241 23.347 1.00 93.12 278 GLY A C 1
ATOM 2094 O O . GLY A 1 278 ? -3.331 14.389 22.150 1.00 93.12 278 GLY A O 1
ATOM 2095 N N . GLU A 1 279 ? -2.025 14.788 23.937 1.00 93.62 279 GLU A N 1
ATOM 2096 C CA . GLU A 1 279 ? -0.984 15.485 23.187 1.00 93.62 279 GLU A CA 1
ATOM 2097 C C . GLU A 1 279 ? -0.342 14.520 22.179 1.00 93.62 279 GLU A C 1
ATOM 2099 O O . GLU A 1 279 ? 0.139 13.452 22.551 1.00 93.62 279 GLU A O 1
ATOM 2104 N N . GLY A 1 280 ? -0.424 14.852 20.888 1.00 95.00 280 GLY A N 1
ATOM 2105 C CA . GLY A 1 280 ? 0.103 14.019 19.802 1.00 95.00 280 GLY A CA 1
ATOM 2106 C C . GLY A 1 280 ? -0.718 12.771 19.447 1.00 95.00 280 GLY A C 1
ATOM 2107 O O . GLY A 1 280 ? -0.662 12.308 18.309 1.00 95.00 280 GLY A O 1
ATOM 2108 N N . LEU A 1 281 ? -1.525 12.245 20.374 1.00 97.56 281 LEU A N 1
ATOM 2109 C CA . LEU A 1 281 ? -2.346 11.051 20.162 1.00 97.56 281 LEU A CA 1
ATOM 2110 C C . LEU A 1 281 ? -3.770 11.418 19.736 1.00 97.56 281 LEU A C 1
ATOM 2112 O O . LEU A 1 281 ? -4.563 11.945 20.527 1.00 97.56 281 LEU A O 1
ATOM 2116 N N . ARG A 1 282 ? -4.125 11.092 18.493 1.00 96.75 282 ARG A N 1
ATOM 2117 C CA . ARG A 1 282 ? -5.493 11.217 17.977 1.00 96.75 282 ARG A CA 1
ATOM 2118 C C . ARG A 1 282 ? -6.213 9.874 18.039 1.00 96.75 282 ARG A C 1
ATOM 2120 O O . ARG A 1 282 ? -5.604 8.827 17.872 1.00 96.75 282 ARG A O 1
ATOM 2127 N N . SER A 1 283 ? -7.527 9.926 18.233 1.00 97.88 283 SER A N 1
ATOM 2128 C CA . SER A 1 283 ? -8.412 8.760 18.245 1.00 97.88 283 SER A CA 1
ATOM 2129 C C . SER A 1 283 ? -9.603 9.001 17.327 1.00 97.88 283 SER A C 1
ATOM 2131 O O . SER A 1 283 ? -10.246 10.051 17.422 1.00 97.88 283 SER A O 1
ATOM 2133 N N . ILE A 1 284 ? -9.922 8.028 16.477 1.00 98.62 284 ILE A N 1
ATOM 2134 C CA . ILE A 1 284 ? -11.102 8.029 15.604 1.00 98.62 284 ILE A CA 1
ATOM 2135 C C . ILE A 1 284 ? -11.805 6.681 15.751 1.00 98.62 284 ILE A C 1
ATOM 2137 O O . ILE A 1 284 ? -11.161 5.637 15.726 1.00 98.62 284 ILE A O 1
ATOM 2141 N N . GLN A 1 285 ? -13.129 6.694 15.889 1.00 98.81 285 GLN A N 1
ATOM 2142 C CA . GLN A 1 285 ? -13.935 5.479 15.805 1.00 98.81 285 GLN A CA 1
ATOM 2143 C C . GLN A 1 285 ? -14.405 5.260 14.369 1.00 98.81 285 GLN A C 1
ATOM 2145 O O . GLN A 1 285 ? -14.964 6.178 13.776 1.00 98.81 285 GLN A O 1
ATOM 2150 N N . LEU A 1 286 ? -14.237 4.057 13.830 1.00 98.88 286 LEU A N 1
ATOM 2151 C CA . LEU A 1 286 ? -14.808 3.662 12.545 1.00 98.88 286 LEU A CA 1
ATOM 2152 C C . LEU A 1 286 ? -15.913 2.641 12.778 1.00 98.88 286 LEU A C 1
ATOM 2154 O O . LEU A 1 286 ? -15.662 1.501 13.158 1.00 98.88 286 LEU A O 1
ATOM 2158 N N . GLU A 1 287 ? -17.147 3.046 12.530 1.00 98.69 287 GLU A N 1
ATOM 2159 C CA . GLU A 1 287 ? -18.326 2.196 12.652 1.00 98.69 287 GLU A CA 1
ATOM 2160 C C . GLU A 1 287 ? -18.677 1.654 11.275 1.00 98.69 287 GLU A C 1
ATOM 2162 O O . GLU A 1 287 ? -19.129 2.378 10.389 1.00 98.69 287 GLU A O 1
ATOM 2167 N N . LEU A 1 288 ? -18.409 0.363 11.082 1.00 98.75 288 LEU A N 1
ATOM 2168 C CA . LEU A 1 288 ? -18.471 -0.272 9.774 1.00 98.75 288 LEU A CA 1
ATOM 2169 C C . LEU A 1 288 ? -19.856 -0.887 9.517 1.00 98.75 288 LEU A C 1
ATOM 2171 O O . LEU A 1 288 ? -20.357 -1.686 10.332 1.00 98.75 288 LEU A O 1
ATOM 2175 N N . PRO A 1 289 ? -20.479 -0.603 8.363 1.00 98.31 289 PRO A N 1
ATOM 2176 C CA . PRO A 1 289 ? -21.771 -1.169 8.027 1.00 98.31 289 PRO A CA 1
ATOM 2177 C C . PRO A 1 289 ? -21.616 -2.632 7.611 1.00 98.31 289 PRO A C 1
ATOM 2179 O O . PRO A 1 289 ? -20.533 -3.116 7.274 1.00 98.31 289 PRO A O 1
ATOM 2182 N N . SER A 1 290 ? -22.716 -3.387 7.608 1.00 96.81 290 SER A N 1
ATOM 2183 C CA . SER A 1 290 ? -22.649 -4.826 7.316 1.00 96.81 290 SER A CA 1
ATOM 2184 C C . SER A 1 290 ? -22.086 -5.149 5.923 1.00 96.81 290 SER A C 1
ATOM 2186 O O . SER A 1 290 ? -21.513 -6.224 5.746 1.00 96.81 290 SER A O 1
ATOM 2188 N N . SER A 1 291 ? -22.242 -4.248 4.946 1.00 97.06 291 SER A N 1
ATOM 2189 C CA . SER A 1 291 ? -21.673 -4.386 3.602 1.00 97.06 291 SER A CA 1
ATOM 2190 C C . SER A 1 291 ? -20.143 -4.399 3.608 1.00 97.06 291 SER A C 1
ATOM 2192 O O . SER A 1 291 ? -19.555 -5.101 2.793 1.00 97.06 291 SER A O 1
ATOM 2194 N N . VAL A 1 292 ? -19.504 -3.731 4.568 1.00 97.81 292 VAL A N 1
ATOM 2195 C CA . VAL A 1 292 ? -18.042 -3.660 4.685 1.00 97.81 292 VAL A CA 1
ATOM 2196 C C . VAL A 1 292 ? -17.473 -4.884 5.402 1.00 97.81 292 VAL A C 1
ATOM 2198 O O . VAL A 1 292 ? -16.534 -5.508 4.924 1.00 97.81 292 VAL A O 1
ATOM 2201 N N . ARG A 1 293 ? -18.067 -5.280 6.533 1.00 96.81 293 ARG A N 1
ATOM 2202 C CA . ARG A 1 293 ? -17.488 -6.287 7.454 1.00 96.81 293 ARG A CA 1
ATOM 2203 C C . ARG A 1 293 ? -17.968 -7.730 7.237 1.00 96.81 293 ARG A C 1
ATOM 2205 O O . ARG A 1 293 ? -17.463 -8.664 7.866 1.00 96.81 293 ARG A O 1
ATOM 2212 N N . LYS A 1 294 ? -18.950 -7.985 6.364 1.00 96.31 294 LYS A N 1
ATOM 2213 C CA . LYS A 1 294 ? -19.372 -9.363 6.027 1.00 96.31 294 LYS A CA 1
ATOM 2214 C C . LYS A 1 294 ? -18.229 -10.129 5.357 1.00 96.31 294 LYS A C 1
ATOM 2216 O O . LYS A 1 294 ? -17.679 -9.659 4.374 1.00 96.31 294 LYS A O 1
ATOM 2221 N N . SER A 1 295 ? -17.957 -11.352 5.823 1.00 95.44 295 SER A N 1
ATOM 2222 C CA . SER A 1 295 ? -16.847 -12.196 5.338 1.00 95.44 295 SER A CA 1
ATOM 2223 C C . SER A 1 295 ? -16.755 -12.304 3.812 1.00 95.44 295 SER A C 1
ATOM 2225 O O . SER A 1 295 ? -15.677 -12.123 3.261 1.00 95.44 295 SER A O 1
ATOM 2227 N N . LYS A 1 296 ? -17.883 -12.482 3.113 1.00 96.38 296 LYS A N 1
ATOM 2228 C CA . LYS A 1 296 ? -17.911 -12.558 1.642 1.00 96.38 296 LYS A CA 1
ATOM 2229 C C . LYS A 1 296 ? -17.434 -11.290 0.911 1.00 96.38 296 LYS A C 1
ATOM 2231 O O . LYS A 1 296 ? -17.093 -11.378 -0.263 1.00 96.38 296 LYS A O 1
ATOM 2236 N N . ASN A 1 297 ? -17.442 -10.140 1.586 1.00 97.31 297 ASN A N 1
ATOM 2237 C CA . ASN A 1 297 ? -17.090 -8.842 1.015 1.00 97.31 297 ASN A CA 1
ATOM 2238 C C . ASN A 1 297 ? -15.676 -8.390 1.417 1.00 97.31 297 ASN A C 1
ATOM 2240 O O . ASN A 1 297 ? -15.087 -7.595 0.697 1.00 97.31 297 ASN A O 1
ATOM 2244 N N . ARG A 1 298 ? -15.104 -8.917 2.513 1.00 96.88 298 ARG A N 1
ATOM 2245 C CA . ARG A 1 298 ? -13.821 -8.438 3.066 1.00 96.88 298 ARG A CA 1
ATOM 2246 C C . ARG A 1 298 ? -12.643 -8.531 2.104 1.00 96.88 298 ARG A C 1
ATOM 2248 O O . ARG A 1 298 ? -11.788 -7.659 2.126 1.00 96.88 298 ARG A O 1
ATOM 2255 N N . LYS A 1 299 ? -12.654 -9.523 1.207 1.00 94.62 299 LYS A N 1
ATOM 2256 C CA . LYS A 1 299 ? -11.648 -9.652 0.141 1.00 94.62 299 LYS A CA 1
ATOM 2257 C C . LYS A 1 299 ? -11.552 -8.422 -0.775 1.00 94.62 299 LYS A C 1
ATOM 2259 O O . LYS A 1 299 ? -10.509 -8.210 -1.369 1.00 94.62 299 LYS A O 1
ATOM 2264 N N . ASP A 1 300 ? -12.636 -7.655 -0.902 1.00 95.31 300 ASP A N 1
ATOM 2265 C CA . ASP A 1 300 ? -12.695 -6.402 -1.666 1.00 95.31 300 ASP A CA 1
ATOM 2266 C C . ASP A 1 300 ? -12.581 -5.185 -0.740 1.00 95.31 300 ASP A C 1
ATOM 2268 O O . ASP A 1 300 ? -11.831 -4.247 -0.999 1.00 95.31 300 ASP A O 1
ATOM 2272 N N . THR A 1 301 ? -13.307 -5.202 0.378 1.00 98.00 301 THR A N 1
ATOM 2273 C CA . THR A 1 301 ? -13.452 -4.012 1.219 1.00 98.00 301 THR A CA 1
ATOM 2274 C C . THR A 1 301 ? -12.226 -3.739 2.085 1.00 98.00 301 THR A C 1
ATOM 2276 O O . THR A 1 301 ? -11.900 -2.575 2.293 1.00 98.00 301 THR A O 1
ATOM 2279 N N . VAL A 1 302 ? -11.505 -4.760 2.561 1.00 98.38 302 VAL A N 1
ATOM 2280 C CA . VAL A 1 302 ? -10.305 -4.557 3.391 1.00 98.38 302 VAL A CA 1
ATOM 2281 C C . VAL A 1 302 ? -9.165 -3.897 2.604 1.00 98.38 302 VAL A C 1
ATOM 2283 O O . VAL A 1 302 ? -8.654 -2.893 3.097 1.00 98.38 302 VAL A O 1
ATOM 2286 N N . PRO A 1 303 ? -8.790 -4.348 1.386 1.00 96.69 303 PRO A N 1
ATOM 2287 C CA . PRO A 1 303 ? -7.746 -3.679 0.602 1.00 96.69 303 PRO A CA 1
ATOM 2288 C C . PRO A 1 303 ? -8.032 -2.201 0.309 1.00 96.69 303 PRO A C 1
ATOM 2290 O O . PRO A 1 303 ? -7.116 -1.379 0.375 1.00 96.69 303 PRO A O 1
ATOM 2293 N N . ARG A 1 304 ? -9.300 -1.862 0.035 1.00 97.19 304 ARG A N 1
ATOM 2294 C CA . ARG A 1 304 ? -9.763 -0.483 -0.197 1.00 97.19 304 ARG A CA 1
ATOM 2295 C C . ARG A 1 304 ? -9.776 0.347 1.086 1.00 97.19 304 ARG A C 1
ATOM 2297 O O . ARG A 1 304 ? -9.430 1.519 1.073 1.00 97.19 304 ARG A O 1
ATOM 2304 N N . MET A 1 305 ? -10.153 -0.243 2.220 1.00 98.44 305 MET A N 1
ATOM 2305 C CA . MET A 1 305 ? -10.051 0.442 3.512 1.00 98.44 305 MET A CA 1
ATOM 2306 C C . MET A 1 305 ? -8.594 0.692 3.909 1.00 98.44 305 MET A C 1
ATOM 2308 O O . MET A 1 305 ? -8.286 1.759 4.430 1.00 98.44 305 MET A O 1
ATOM 2312 N N . ALA A 1 306 ? -7.702 -0.270 3.665 1.00 98.56 306 ALA A N 1
ATOM 2313 C CA . ALA A 1 306 ? -6.274 -0.098 3.898 1.00 98.56 306 ALA A CA 1
ATOM 2314 C C . ALA A 1 306 ? -5.699 1.022 3.021 1.00 98.56 306 ALA A C 1
ATOM 2316 O O . ALA A 1 306 ? -4.902 1.805 3.515 1.00 98.56 306 ALA A O 1
ATOM 2317 N N . GLU A 1 307 ? -6.153 1.157 1.771 1.00 97.50 307 GLU A N 1
ATOM 2318 C CA . GLU A 1 307 ? -5.814 2.293 0.901 1.00 97.50 307 GLU A CA 1
ATOM 2319 C C . GLU A 1 307 ? -6.189 3.635 1.528 1.00 97.50 307 GLU A C 1
ATOM 2321 O O . GLU A 1 307 ? -5.328 4.491 1.724 1.00 97.50 307 GLU A O 1
ATOM 2326 N N . ALA A 1 308 ? -7.455 3.781 1.930 1.00 98.38 308 ALA A N 1
ATOM 2327 C CA . ALA A 1 308 ? -7.955 4.991 2.572 1.00 98.38 308 ALA A CA 1
ATOM 2328 C C . ALA A 1 308 ? -7.185 5.335 3.856 1.00 98.38 308 ALA A C 1
ATOM 2330 O O . ALA A 1 308 ? -6.867 6.500 4.101 1.00 98.38 308 ALA A O 1
ATOM 2331 N N . ILE A 1 309 ? -6.892 4.324 4.682 1.00 98.75 309 ILE A N 1
ATOM 2332 C CA . ILE A 1 309 ? -6.159 4.495 5.940 1.00 98.75 309 ILE A CA 1
ATOM 2333 C C . ILE A 1 309 ? -4.701 4.858 5.666 1.00 98.75 309 ILE A C 1
ATOM 2335 O O . ILE A 1 309 ? -4.206 5.786 6.291 1.00 98.75 309 ILE A O 1
ATOM 2339 N N . CYS A 1 310 ? -4.014 4.178 4.745 1.00 98.38 310 CYS A N 1
ATOM 2340 C CA . CYS A 1 310 ? -2.625 4.483 4.405 1.00 98.38 310 CYS A CA 1
ATOM 2341 C C . CYS A 1 310 ? -2.487 5.881 3.795 1.00 98.38 310 CYS A C 1
ATOM 2343 O O . CYS A 1 310 ? -1.617 6.620 4.238 1.00 98.38 310 CYS A O 1
ATOM 2345 N N . SER A 1 311 ? -3.380 6.268 2.876 1.00 97.06 311 SER A N 1
ATOM 2346 C CA . SER A 1 311 ? -3.423 7.622 2.304 1.00 97.06 311 SER A CA 1
ATOM 2347 C C . SER A 1 311 ? -3.635 8.685 3.387 1.00 97.06 311 SER A C 1
ATOM 2349 O O . SER A 1 311 ? -2.927 9.686 3.442 1.00 97.06 311 SER A O 1
ATOM 2351 N N . PHE A 1 312 ? -4.552 8.444 4.327 1.00 98.44 312 PHE A N 1
ATOM 2352 C CA . PHE A 1 312 ? -4.744 9.348 5.461 1.00 98.44 312 PHE A CA 1
ATOM 2353 C C . PHE A 1 312 ? -3.515 9.386 6.385 1.00 98.44 312 PHE A C 1
ATOM 2355 O O . PHE A 1 312 ? -3.103 10.448 6.846 1.00 98.44 312 PHE A O 1
ATOM 2362 N N . VAL A 1 313 ? -2.908 8.235 6.670 1.00 98.00 313 VAL A N 1
ATOM 2363 C CA . VAL A 1 313 ? -1.756 8.150 7.570 1.00 98.00 313 VAL A CA 1
ATOM 2364 C C . VAL A 1 313 ? -0.533 8.843 6.972 1.00 98.00 313 VAL A C 1
ATOM 2366 O O . VAL A 1 313 ? 0.082 9.618 7.695 1.00 98.00 313 VAL A O 1
ATOM 2369 N N . SER A 1 314 ? -0.215 8.649 5.688 1.00 95.94 314 SER A N 1
ATOM 2370 C CA . SER A 1 314 ? 0.940 9.297 5.041 1.00 95.94 314 SER A CA 1
ATOM 2371 C C . SER A 1 314 ? 0.787 10.817 4.921 1.00 95.94 314 SER A C 1
ATOM 2373 O O . SER A 1 314 ? 1.780 11.540 4.952 1.00 95.94 314 SER A O 1
ATOM 2375 N N . GLN A 1 315 ? -0.447 11.328 4.857 1.00 95.56 315 GLN A N 1
ATOM 2376 C CA . GLN A 1 315 ? -0.718 12.770 4.832 1.00 95.56 315 GLN A CA 1
ATOM 2377 C C . GLN A 1 315 ? -0.554 13.455 6.198 1.00 95.56 315 GLN A C 1
ATOM 2379 O O . GLN A 1 315 ? -0.206 14.636 6.251 1.00 95.56 315 GLN A O 1
ATOM 2384 N N . HIS A 1 316 ? -0.827 12.749 7.302 1.00 96.25 316 HIS A N 1
ATOM 2385 C CA . HIS A 1 316 ? -0.942 13.360 8.639 1.00 96.25 316 HIS A CA 1
ATOM 2386 C C . HIS A 1 316 ? 0.093 12.882 9.657 1.00 96.25 316 HIS A C 1
ATOM 2388 O O . HIS A 1 316 ? 0.275 13.529 10.691 1.00 96.25 316 HIS A O 1
ATOM 2394 N N . PHE A 1 317 ? 0.761 11.760 9.399 1.00 96.50 317 PHE A N 1
ATOM 2395 C CA . PHE A 1 317 ? 1.704 11.129 10.316 1.00 96.50 317 PHE A CA 1
ATOM 2396 C C . PHE A 1 317 ? 2.975 10.708 9.581 1.00 96.50 317 PHE A C 1
ATOM 2398 O O . PHE A 1 317 ? 2.955 10.329 8.415 1.00 96.50 317 PHE A O 1
ATOM 2405 N N . THR A 1 318 ? 4.100 10.728 10.291 1.00 93.81 318 THR A N 1
ATOM 2406 C CA . THR A 1 318 ? 5.379 10.286 9.733 1.00 93.81 318 THR A CA 1
ATOM 2407 C C . THR A 1 318 ? 5.444 8.764 9.695 1.00 93.81 318 THR A C 1
ATOM 2409 O O . THR A 1 318 ? 5.592 8.121 10.738 1.00 93.81 318 THR A O 1
ATOM 2412 N N . ILE A 1 319 ? 5.378 8.184 8.499 1.00 94.62 319 ILE A N 1
ATOM 2413 C CA . ILE A 1 319 ? 5.671 6.765 8.287 1.00 94.62 319 ILE A CA 1
ATOM 2414 C C . ILE A 1 319 ? 7.194 6.568 8.381 1.00 94.62 319 ILE A C 1
ATOM 2416 O O . ILE A 1 319 ? 7.953 7.375 7.845 1.00 94.62 319 ILE A O 1
ATOM 2420 N N . PRO A 1 320 ? 7.692 5.544 9.096 1.00 94.88 320 PRO A N 1
ATOM 2421 C CA . PRO A 1 320 ? 9.118 5.248 9.089 1.00 94.88 320 PRO A CA 1
ATOM 2422 C C . PRO A 1 320 ? 9.597 4.867 7.683 1.00 94.88 320 PRO A C 1
ATOM 2424 O O . PRO A 1 320 ? 8.988 4.035 7.022 1.00 94.88 320 PRO A O 1
ATOM 2427 N N . THR A 1 321 ? 10.738 5.382 7.240 1.00 94.56 321 THR A N 1
ATOM 2428 C CA . THR A 1 321 ? 11.332 4.941 5.970 1.00 94.56 321 THR A CA 1
ATOM 2429 C C . THR A 1 321 ? 11.799 3.483 6.066 1.00 94.56 321 THR A C 1
ATOM 2431 O O . THR A 1 321 ? 12.502 3.105 7.014 1.00 94.56 321 THR A O 1
ATOM 2434 N N . ILE A 1 322 ? 11.470 2.651 5.072 1.00 95.19 322 ILE A N 1
ATOM 2435 C CA . ILE A 1 322 ? 11.974 1.270 4.993 1.00 95.19 322 ILE A CA 1
ATOM 2436 C C . ILE A 1 322 ? 13.509 1.223 4.898 1.00 95.19 322 ILE A C 1
ATOM 2438 O O . ILE A 1 322 ? 14.165 2.057 4.274 1.00 95.19 322 ILE A O 1
ATOM 2442 N N . SER A 1 323 ? 14.122 0.215 5.522 1.00 94.81 323 SER A N 1
ATOM 2443 C CA . SER A 1 323 ? 15.579 0.058 5.479 1.00 94.81 323 SER A CA 1
ATOM 2444 C C . SER A 1 323 ? 16.024 -0.657 4.205 1.00 94.81 323 SER A C 1
ATOM 2446 O O . SER A 1 323 ? 15.799 -1.854 4.051 1.00 94.81 323 SER A O 1
ATOM 2448 N N . LEU A 1 324 ? 16.761 0.057 3.353 1.00 96.25 324 LEU A N 1
ATOM 2449 C CA . LEU A 1 324 ? 17.367 -0.482 2.127 1.00 96.25 324 LEU A CA 1
ATOM 2450 C C . LEU A 1 324 ? 18.742 -1.138 2.357 1.00 96.25 324 LEU A C 1
ATOM 2452 O O . LEU A 1 324 ? 19.472 -1.447 1.414 1.00 96.25 324 LEU A O 1
ATOM 2456 N N . GLU A 1 325 ? 19.146 -1.302 3.618 1.00 94.69 325 GLU A N 1
ATOM 2457 C CA . GLU A 1 325 ? 20.454 -1.847 3.967 1.00 94.69 325 GLU A CA 1
ATOM 2458 C C . GLU A 1 325 ? 20.482 -3.373 3.864 1.00 94.69 325 GLU A C 1
ATOM 2460 O O . GLU A 1 325 ? 19.557 -4.084 4.264 1.00 94.69 325 GLU A O 1
ATOM 2465 N N . SER A 1 326 ? 21.608 -3.892 3.378 1.00 94.38 326 SER A N 1
ATOM 2466 C CA . SER A 1 326 ? 21.811 -5.330 3.232 1.00 94.38 326 SER A CA 1
ATOM 2467 C C . SER A 1 326 ? 21.979 -6.022 4.584 1.00 94.38 326 SER A C 1
ATOM 2469 O O . SER A 1 326 ? 22.760 -5.573 5.426 1.00 94.38 326 SER A O 1
ATOM 2471 N N . LYS A 1 327 ? 21.346 -7.179 4.747 1.00 95.75 327 LYS A N 1
ATOM 2472 C CA . LYS A 1 327 ? 21.455 -8.062 5.913 1.00 95.75 327 LYS A CA 1
ATOM 2473 C C . LYS A 1 327 ? 21.938 -9.454 5.482 1.00 95.75 327 LYS A C 1
ATOM 2475 O O . LYS A 1 327 ? 21.784 -9.820 4.317 1.00 95.75 327 LYS A O 1
ATOM 2480 N N . PRO A 1 328 ? 22.521 -10.262 6.383 1.00 96.44 328 PRO A N 1
ATOM 2481 C CA . PRO A 1 328 ? 22.745 -11.679 6.111 1.00 96.44 328 PRO A CA 1
ATOM 2482 C C . PRO A 1 328 ? 21.419 -12.403 5.851 1.00 96.44 328 PRO A C 1
ATOM 2484 O O . PRO A 1 328 ? 20.417 -12.112 6.503 1.00 96.44 328 PRO A O 1
ATOM 2487 N N . ILE A 1 329 ? 21.422 -13.382 4.946 1.00 95.81 329 ILE A N 1
ATOM 2488 C CA . ILE A 1 329 ? 20.221 -14.184 4.672 1.00 95.81 329 ILE A CA 1
ATOM 2489 C C . ILE A 1 329 ? 19.846 -15.015 5.918 1.00 95.81 329 ILE A C 1
ATOM 2491 O O . ILE A 1 329 ? 20.722 -15.705 6.463 1.00 95.81 329 ILE A O 1
ATOM 2495 N N . PRO A 1 330 ? 18.571 -14.991 6.363 1.00 95.06 330 PRO A N 1
ATOM 2496 C CA . PRO A 1 330 ? 18.096 -15.781 7.496 1.00 95.06 330 PRO A CA 1
ATOM 2497 C C . PRO A 1 330 ? 18.414 -17.270 7.365 1.00 95.06 330 PRO A C 1
ATOM 2499 O O . PRO A 1 330 ? 18.304 -17.855 6.289 1.00 95.06 330 PRO A O 1
ATOM 2502 N N . LYS A 1 331 ? 18.817 -17.899 8.476 1.00 93.69 331 LYS A N 1
ATOM 2503 C CA . LYS A 1 331 ? 19.239 -19.308 8.473 1.00 93.69 331 LYS A CA 1
ATOM 2504 C C . LYS A 1 331 ? 18.090 -20.292 8.268 1.00 93.69 331 LYS A C 1
ATOM 2506 O O . LYS A 1 331 ? 18.358 -21.404 7.821 1.00 93.69 331 LYS A O 1
ATOM 2511 N N . GLU A 1 332 ? 16.879 -19.869 8.597 1.00 93.75 332 GLU A N 1
ATOM 2512 C CA . GLU A 1 332 ? 15.650 -20.653 8.585 1.00 93.75 332 GLU A CA 1
ATOM 2513 C C . GLU A 1 332 ? 14.597 -19.962 7.712 1.00 93.75 332 GLU A C 1
ATOM 2515 O O . GLU A 1 332 ? 14.762 -18.814 7.295 1.00 93.75 332 GLU A O 1
ATOM 2520 N N . GLY A 1 333 ? 13.520 -20.688 7.437 1.00 92.75 333 GLY A N 1
ATOM 2521 C CA . GLY A 1 333 ? 12.405 -20.233 6.621 1.00 92.75 333 GLY A CA 1
ATOM 2522 C C . GLY A 1 333 ? 12.608 -20.403 5.110 1.00 92.75 333 GLY A C 1
ATOM 2523 O O . GLY A 1 333 ? 13.650 -20.889 4.665 1.00 92.75 333 GLY A O 1
ATOM 2524 N N . SER A 1 334 ? 11.609 -20.019 4.308 1.00 93.19 334 SER A N 1
ATOM 2525 C CA . SER A 1 334 ? 11.585 -20.231 2.850 1.00 93.19 334 SER A CA 1
ATOM 2526 C C . SER A 1 334 ? 12.753 -19.532 2.159 1.00 93.19 334 SER A C 1
ATOM 2528 O O . SER A 1 334 ? 13.360 -20.097 1.254 1.00 93.19 334 SER A O 1
ATOM 2530 N N . ILE A 1 335 ? 13.141 -18.345 2.638 1.00 94.75 335 ILE A N 1
ATOM 2531 C CA . ILE A 1 335 ? 14.269 -17.566 2.109 1.00 94.75 335 ILE A CA 1
ATOM 2532 C C . ILE A 1 335 ? 15.627 -18.272 2.286 1.00 94.75 335 ILE A C 1
ATOM 2534 O O . ILE A 1 335 ? 16.585 -17.994 1.563 1.00 94.75 335 ILE A O 1
ATOM 2538 N N . SER A 1 336 ? 15.742 -19.223 3.221 1.00 94.75 336 SER A N 1
ATOM 2539 C CA . SER A 1 336 ? 17.006 -19.925 3.479 1.00 94.75 336 SER A CA 1
ATOM 2540 C C . SER A 1 336 ? 17.483 -20.771 2.289 1.00 94.75 336 SER A C 1
ATOM 2542 O O . SER A 1 336 ? 18.684 -21.038 2.182 1.00 94.75 336 SER A O 1
ATOM 2544 N N . VAL A 1 337 ? 16.585 -21.113 1.353 1.00 93.12 337 VAL A N 1
ATOM 2545 C CA . VAL A 1 337 ? 16.901 -21.827 0.103 1.00 93.12 337 VAL A CA 1
ATOM 2546 C C . VAL A 1 337 ? 17.966 -21.103 -0.733 1.00 93.12 337 VAL A C 1
ATOM 2548 O O . VAL A 1 337 ? 18.806 -21.740 -1.372 1.00 93.12 337 VAL A O 1
ATOM 2551 N N . PHE A 1 338 ? 18.017 -19.769 -0.655 1.00 93.12 338 PHE A N 1
ATOM 2552 C CA . PHE A 1 338 ? 18.955 -18.941 -1.415 1.00 93.12 338 PHE A CA 1
ATOM 2553 C C . PHE A 1 338 ? 20.380 -18.928 -0.841 1.00 93.12 338 PHE A C 1
ATOM 2555 O O . PHE A 1 338 ? 21.334 -18.592 -1.548 1.00 93.12 338 PHE A O 1
ATOM 2562 N N . ARG A 1 339 ? 20.579 -19.363 0.411 1.00 93.06 339 ARG A N 1
ATOM 2563 C CA . ARG A 1 339 ? 21.885 -19.316 1.109 1.00 93.06 339 ARG A CA 1
ATOM 2564 C C . ARG A 1 339 ? 22.992 -20.119 0.440 1.00 93.06 339 ARG A C 1
ATOM 2566 O O . ARG A 1 339 ? 24.164 -19.926 0.750 1.00 93.06 339 ARG A O 1
ATOM 2573 N N . LYS A 1 340 ? 22.633 -21.052 -0.442 1.00 88.56 340 LYS A N 1
ATOM 2574 C CA . LYS A 1 340 ? 23.599 -21.855 -1.194 1.00 88.56 340 LYS A CA 1
ATOM 2575 C C . LYS A 1 340 ? 24.466 -20.998 -2.120 1.00 88.56 340 LYS A C 1
ATOM 2577 O O . LYS A 1 340 ? 25.622 -21.347 -2.344 1.00 88.56 340 LYS A O 1
ATOM 2582 N N . HIS A 1 341 ? 23.914 -19.901 -2.641 1.00 89.12 341 HIS A N 1
ATOM 2583 C CA . HIS A 1 341 ? 24.558 -19.081 -3.674 1.00 89.12 341 HIS A CA 1
ATOM 2584 C C . HIS A 1 341 ? 24.659 -17.601 -3.296 1.00 89.12 341 HIS A C 1
ATOM 2586 O O . HIS A 1 341 ? 25.601 -16.931 -3.716 1.00 89.12 341 HIS A O 1
ATOM 2592 N N . PHE A 1 342 ? 23.742 -17.105 -2.467 1.00 93.44 342 PHE A N 1
ATOM 2593 C CA . PHE A 1 342 ? 23.671 -15.706 -2.054 1.00 93.44 342 PHE A CA 1
ATOM 2594 C C . PHE A 1 342 ? 24.083 -15.546 -0.589 1.00 93.44 342 PHE A C 1
ATOM 2596 O O . PHE A 1 342 ? 23.928 -16.464 0.220 1.00 93.44 342 PHE A O 1
ATOM 2603 N N . SER A 1 343 ? 24.625 -14.379 -0.236 1.00 94.44 343 SER A N 1
ATOM 2604 C CA . SER A 1 343 ? 25.091 -14.092 1.130 1.00 94.44 343 SER A CA 1
ATOM 2605 C C . SER A 1 343 ? 24.400 -12.900 1.782 1.00 94.44 343 SER A C 1
ATOM 2607 O O . SER A 1 343 ? 24.395 -12.799 3.012 1.00 94.44 343 SER A O 1
ATOM 2609 N N . LYS A 1 344 ? 23.799 -12.021 0.977 1.00 95.38 344 LYS A N 1
ATOM 2610 C CA . LYS A 1 344 ? 23.161 -10.776 1.406 1.00 95.38 344 LYS A CA 1
ATOM 2611 C C . LYS A 1 344 ? 21.722 -10.717 0.905 1.00 95.38 344 LYS A C 1
ATOM 2613 O O . LYS A 1 344 ? 21.443 -11.198 -0.188 1.00 95.38 344 LYS A O 1
ATOM 2618 N N . VAL A 1 345 ? 20.843 -10.104 1.689 1.00 97.69 345 VAL A N 1
ATOM 2619 C CA . VAL A 1 345 ? 19.464 -9.783 1.313 1.00 97.69 345 VAL A CA 1
ATOM 2620 C C . VAL A 1 345 ? 19.106 -8.364 1.749 1.00 97.69 345 VAL A C 1
ATOM 2622 O O . VAL A 1 345 ? 19.464 -7.953 2.853 1.00 97.69 345 VAL A O 1
ATOM 2625 N N . ALA A 1 346 ? 18.413 -7.621 0.896 1.00 97.75 346 ALA A N 1
ATOM 2626 C CA . ALA A 1 346 ? 17.648 -6.430 1.263 1.00 97.75 346 ALA A CA 1
ATOM 2627 C C . ALA A 1 346 ? 16.155 -6.721 1.040 1.00 97.75 346 ALA A C 1
ATOM 2629 O O . ALA A 1 346 ? 15.830 -7.594 0.240 1.00 97.75 346 ALA A O 1
ATOM 2630 N N . TYR A 1 347 ? 15.267 -6.027 1.750 1.00 96.88 347 TYR A N 1
ATOM 2631 C CA . TYR A 1 347 ? 13.819 -6.168 1.572 1.00 96.88 347 TYR A CA 1
ATOM 2632 C C . TYR A 1 347 ? 13.220 -4.815 1.215 1.00 96.88 347 TYR A C 1
ATOM 2634 O O . TYR A 1 347 ? 13.521 -3.822 1.875 1.00 96.88 347 TYR A O 1
ATOM 2642 N N . VAL A 1 348 ? 12.356 -4.802 0.207 1.00 98.38 348 VAL A N 1
ATOM 2643 C CA . VAL A 1 348 ? 11.603 -3.623 -0.227 1.00 98.38 348 VAL A CA 1
ATOM 2644 C C . VAL A 1 348 ? 10.135 -4.011 -0.236 1.00 98.38 348 VAL A C 1
ATOM 2646 O O . VAL A 1 348 ? 9.754 -4.895 -0.995 1.00 98.38 348 VAL A O 1
ATOM 2649 N N . PHE A 1 349 ? 9.341 -3.440 0.674 1.00 97.12 349 PHE A N 1
ATOM 2650 C CA . PHE A 1 349 ? 7.927 -3.807 0.864 1.00 97.12 349 PHE A CA 1
ATOM 2651 C C . PHE A 1 349 ? 7.687 -5.333 0.920 1.00 97.12 349 PHE A C 1
ATOM 2653 O O . PHE A 1 349 ? 6.737 -5.860 0.356 1.00 97.12 349 PHE A O 1
ATOM 2660 N N . GLY A 1 350 ? 8.601 -6.067 1.569 1.00 95.75 350 GLY A N 1
ATOM 2661 C CA . GLY A 1 350 ? 8.561 -7.531 1.688 1.00 95.75 350 GLY A CA 1
ATOM 2662 C C . GLY A 1 350 ? 9.227 -8.314 0.547 1.00 95.75 350 GLY A C 1
ATOM 2663 O O . GLY A 1 350 ? 9.581 -9.475 0.754 1.00 95.75 350 GLY A O 1
ATOM 2664 N N . ILE A 1 351 ? 9.493 -7.696 -0.608 1.00 98.31 351 ILE A N 1
ATOM 2665 C CA . ILE A 1 351 ? 10.157 -8.337 -1.754 1.00 98.31 351 ILE A CA 1
ATOM 2666 C C . ILE A 1 351 ? 11.673 -8.426 -1.493 1.00 98.31 351 ILE A C 1
ATOM 2668 O O . ILE A 1 351 ? 12.315 -7.396 -1.249 1.00 98.31 351 ILE A O 1
ATOM 2672 N N . PRO A 1 352 ? 12.281 -9.629 -1.515 1.00 98.12 352 PRO A N 1
ATOM 2673 C CA . PRO A 1 352 ? 13.709 -9.792 -1.285 1.00 98.12 352 PRO A CA 1
ATOM 2674 C C . PRO A 1 352 ? 14.549 -9.491 -2.533 1.00 98.12 352 PRO A C 1
ATOM 2676 O O . PRO A 1 352 ? 14.269 -9.969 -3.633 1.00 98.12 352 PRO A O 1
ATOM 2679 N N . ILE A 1 353 ? 15.668 -8.799 -2.315 1.00 98.44 353 ILE A N 1
ATOM 2680 C CA . ILE A 1 353 ? 16.774 -8.677 -3.268 1.00 98.44 353 ILE A CA 1
ATOM 2681 C C . ILE A 1 353 ? 17.987 -9.415 -2.714 1.00 98.44 353 ILE A C 1
ATOM 2683 O O . ILE A 1 353 ? 18.548 -9.030 -1.687 1.00 98.44 353 ILE A O 1
ATOM 2687 N N . LEU A 1 354 ? 18.401 -10.477 -3.394 1.00 97.19 354 LEU A N 1
ATOM 2688 C CA . LEU A 1 354 ? 19.394 -11.441 -2.931 1.00 97.19 354 LEU A CA 1
ATOM 2689 C C . LEU A 1 354 ? 20.703 -11.265 -3.691 1.00 97.19 354 LEU A C 1
ATOM 2691 O O . LEU A 1 354 ? 20.761 -11.511 -4.885 1.00 97.19 354 LEU A O 1
ATOM 2695 N N . ALA A 1 355 ? 21.784 -10.903 -3.009 1.00 96.81 355 ALA A N 1
ATOM 2696 C CA . ALA A 1 355 ? 23.066 -10.625 -3.649 1.00 96.81 355 ALA A CA 1
ATOM 2697 C C . ALA A 1 355 ? 24.157 -11.627 -3.264 1.00 96.81 355 ALA A C 1
ATOM 2699 O O . ALA A 1 355 ? 24.245 -12.096 -2.118 1.00 96.81 355 ALA A O 1
ATOM 2700 N N . THR A 1 356 ? 25.036 -11.935 -4.219 1.00 95.44 356 THR A N 1
ATOM 2701 C CA . THR A 1 356 ? 26.246 -12.712 -3.941 1.00 95.44 356 THR A CA 1
ATOM 2702 C C . THR A 1 356 ? 27.250 -11.874 -3.148 1.00 95.44 356 THR A C 1
ATOM 2704 O O . THR A 1 356 ? 27.124 -10.655 -2.983 1.00 95.44 356 THR A O 1
ATOM 2707 N N . GLN A 1 357 ? 28.288 -12.527 -2.621 1.00 93.88 357 GLN A N 1
ATOM 2708 C CA . GLN A 1 357 ? 29.297 -11.848 -1.808 1.00 93.88 357 GLN A CA 1
ATOM 2709 C C . GLN A 1 357 ? 29.990 -10.705 -2.565 1.00 93.88 357 GLN A C 1
ATOM 2711 O O . GLN A 1 357 ? 30.312 -9.690 -1.945 1.00 93.88 357 GLN A O 1
ATOM 2716 N N . ASN A 1 358 ? 30.164 -10.850 -3.880 1.00 95.00 358 ASN A N 1
ATOM 2717 C CA . ASN A 1 358 ? 30.953 -9.944 -4.712 1.00 95.00 358 ASN A CA 1
ATOM 2718 C C . ASN A 1 358 ? 30.214 -8.653 -5.092 1.00 95.00 358 ASN A C 1
ATOM 2720 O O . ASN A 1 358 ? 30.872 -7.639 -5.316 1.00 95.00 358 ASN A O 1
ATOM 2724 N N . VAL A 1 359 ? 28.879 -8.652 -5.072 1.00 96.75 359 VAL A N 1
ATOM 2725 C CA . VAL A 1 359 ? 28.092 -7.439 -5.323 1.00 96.75 359 VAL A CA 1
ATOM 2726 C C . VAL A 1 359 ? 28.290 -6.445 -4.182 1.00 96.75 359 VAL A C 1
ATOM 2728 O O . VAL A 1 359 ? 28.029 -6.744 -3.014 1.00 96.75 359 VAL A O 1
ATOM 2731 N N . SER A 1 360 ? 28.761 -5.240 -4.497 1.00 96.44 360 SER A N 1
ATOM 2732 C CA . SER A 1 360 ? 28.971 -4.195 -3.486 1.00 96.44 360 SER A CA 1
ATOM 2733 C C . SER A 1 360 ? 27.659 -3.788 -2.797 1.00 96.44 360 SER A C 1
ATOM 2735 O O . SER A 1 360 ? 26.619 -3.709 -3.451 1.00 96.44 360 SER A O 1
ATOM 2737 N N . SER A 1 361 ? 27.706 -3.432 -1.508 1.00 94.75 361 SER A N 1
ATOM 2738 C CA . SER A 1 361 ? 26.519 -2.940 -0.786 1.00 94.75 361 SER A CA 1
ATOM 2739 C C . SER A 1 361 ? 25.910 -1.690 -1.427 1.00 94.75 361 SER A C 1
ATOM 2741 O O . SER A 1 361 ? 24.697 -1.535 -1.396 1.00 94.75 361 SER A O 1
ATOM 2743 N N . LYS A 1 362 ? 26.723 -0.839 -2.077 1.00 96.81 362 LYS A N 1
ATOM 2744 C CA . LYS A 1 362 ? 26.231 0.331 -2.824 1.00 96.81 362 LYS A CA 1
ATOM 2745 C C . LYS A 1 362 ? 25.304 -0.072 -3.976 1.00 96.81 362 LYS A C 1
ATOM 2747 O O . LYS A 1 362 ? 24.256 0.535 -4.135 1.00 96.81 362 LYS A O 1
ATOM 2752 N N . LYS A 1 363 ? 25.679 -1.089 -4.760 1.00 97.88 363 LYS A N 1
ATOM 2753 C CA . LYS A 1 363 ? 24.864 -1.583 -5.886 1.00 97.88 363 LYS A CA 1
ATOM 2754 C C . LYS A 1 363 ? 23.583 -2.265 -5.409 1.00 97.88 363 LYS A C 1
ATOM 2756 O O . LYS A 1 363 ? 22.530 -2.008 -5.969 1.00 97.88 363 LYS A O 1
ATOM 2761 N N . LEU A 1 364 ? 23.660 -3.065 -4.343 1.00 98.12 364 LEU A N 1
ATOM 2762 C CA . LEU A 1 364 ? 22.467 -3.679 -3.751 1.00 98.12 364 LEU A CA 1
ATOM 2763 C C . LEU A 1 364 ? 21.497 -2.623 -3.198 1.00 98.12 364 LEU A C 1
ATOM 2765 O O . LEU A 1 364 ? 20.302 -2.703 -3.452 1.00 98.12 364 LEU A O 1
ATOM 2769 N N . LYS A 1 365 ? 22.007 -1.614 -2.481 1.00 98.19 365 LYS A N 1
ATOM 2770 C CA . LYS A 1 365 ? 21.187 -0.506 -1.975 1.00 98.19 365 LYS A CA 1
ATOM 2771 C C . LYS A 1 365 ? 20.568 0.314 -3.108 1.00 98.19 365 LYS A C 1
ATOM 2773 O O . LYS A 1 365 ? 19.421 0.719 -2.996 1.00 98.19 365 LYS A O 1
ATOM 2778 N N . HIS A 1 366 ? 21.314 0.530 -4.191 1.00 98.50 366 HIS A N 1
ATOM 2779 C CA . HIS A 1 366 ? 20.808 1.186 -5.398 1.00 98.50 366 HIS A CA 1
ATOM 2780 C C . HIS A 1 366 ? 19.662 0.399 -6.039 1.00 98.50 366 HIS A C 1
ATOM 2782 O O . HIS A 1 366 ? 18.606 0.969 -6.274 1.00 98.50 366 HIS A O 1
ATOM 2788 N N . ALA A 1 367 ? 19.820 -0.913 -6.235 1.00 98.69 367 ALA A N 1
ATOM 2789 C CA . ALA A 1 367 ? 18.742 -1.773 -6.726 1.00 98.69 367 ALA A CA 1
ATOM 2790 C C . ALA A 1 367 ? 17.518 -1.750 -5.791 1.00 98.69 367 ALA A C 1
ATOM 2792 O O . ALA A 1 367 ? 16.387 -1.647 -6.250 1.00 98.69 367 ALA A O 1
ATOM 2793 N N . ALA A 1 368 ? 17.735 -1.772 -4.472 1.00 98.75 368 ALA A N 1
ATOM 2794 C CA . ALA A 1 368 ? 16.656 -1.648 -3.494 1.00 98.75 368 ALA A CA 1
ATOM 2795 C C . ALA A 1 368 ? 15.927 -0.298 -3.583 1.00 98.75 368 ALA A C 1
ATOM 2797 O O . ALA A 1 368 ? 14.705 -0.263 -3.485 1.00 98.75 368 ALA A O 1
ATOM 2798 N N . ALA A 1 369 ? 16.653 0.799 -3.807 1.00 98.75 369 ALA A N 1
ATOM 2799 C CA . ALA A 1 369 ? 16.054 2.113 -4.005 1.00 98.75 369 ALA A CA 1
ATOM 2800 C C . ALA A 1 369 ? 15.244 2.180 -5.306 1.00 98.75 369 ALA A C 1
ATOM 2802 O O . ALA A 1 369 ? 14.112 2.640 -5.268 1.00 98.75 369 ALA A O 1
ATOM 2803 N N . VAL A 1 370 ? 15.771 1.650 -6.414 1.00 98.81 370 VAL A N 1
ATOM 2804 C CA . VAL A 1 370 ? 15.046 1.604 -7.695 1.00 98.81 370 VAL A CA 1
ATOM 2805 C C . VAL A 1 370 ? 13.762 0.778 -7.581 1.00 98.81 370 VAL A C 1
ATOM 2807 O O . VAL A 1 370 ? 12.720 1.208 -8.066 1.00 98.81 370 VAL A O 1
ATOM 2810 N N . LEU A 1 371 ? 13.804 -0.373 -6.899 1.00 98.88 371 LEU A N 1
ATOM 2811 C CA . LEU A 1 371 ? 12.603 -1.169 -6.622 1.00 98.88 371 LEU A CA 1
ATOM 2812 C C . LEU A 1 371 ? 11.590 -0.392 -5.772 1.00 98.88 371 LEU A C 1
ATOM 2814 O O . LEU A 1 371 ? 10.402 -0.431 -6.071 1.00 98.88 371 LEU A O 1
ATOM 2818 N N . ALA A 1 372 ? 12.048 0.332 -4.748 1.00 98.75 372 ALA A N 1
ATOM 2819 C CA . ALA A 1 372 ? 11.164 1.143 -3.915 1.00 98.75 372 ALA A CA 1
ATOM 2820 C C . ALA A 1 372 ? 10.512 2.273 -4.727 1.00 98.75 372 ALA A C 1
ATOM 2822 O O . ALA A 1 372 ? 9.300 2.405 -4.688 1.00 98.75 372 ALA A O 1
ATOM 2823 N N . GLU A 1 373 ? 11.283 3.006 -5.536 1.00 98.69 373 GLU A N 1
ATOM 2824 C CA . GLU A 1 373 ? 10.798 4.107 -6.387 1.00 98.69 373 GLU A CA 1
ATOM 2825 C C . GLU A 1 373 ? 9.851 3.655 -7.515 1.00 98.69 373 GLU A C 1
ATOM 2827 O O . GLU A 1 373 ? 9.105 4.473 -8.057 1.00 98.69 373 GLU A O 1
ATOM 2832 N N . TYR A 1 374 ? 9.893 2.381 -7.917 1.00 98.69 374 TYR A N 1
ATOM 2833 C CA . TYR A 1 374 ? 8.913 1.822 -8.853 1.00 98.69 374 TYR A CA 1
ATOM 2834 C C . TYR A 1 374 ? 7.594 1.435 -8.183 1.00 98.69 374 TYR A C 1
ATOM 2836 O O . TYR A 1 374 ? 6.562 1.471 -8.847 1.00 98.69 374 TYR A O 1
ATOM 2844 N N . LEU A 1 375 ? 7.624 1.033 -6.910 1.00 98.62 375 LEU A N 1
ATOM 2845 C CA . LEU A 1 375 ? 6.429 0.618 -6.169 1.00 98.62 375 LEU A CA 1
ATOM 2846 C C . LEU A 1 375 ? 5.768 1.774 -5.404 1.00 98.62 375 LEU A C 1
ATOM 2848 O O . LEU A 1 375 ? 4.567 1.718 -5.173 1.00 98.62 375 LEU A O 1
ATOM 2852 N N . ASP A 1 376 ? 6.548 2.778 -5.012 1.00 98.44 376 ASP A N 1
ATOM 2853 C CA . ASP A 1 376 ? 6.165 4.019 -4.331 1.00 98.44 376 ASP A CA 1
ATOM 2854 C C . ASP A 1 376 ? 6.881 5.186 -5.043 1.00 98.44 376 ASP A C 1
ATOM 2856 O O . ASP A 1 376 ? 8.009 5.572 -4.710 1.00 98.44 376 ASP A O 1
ATOM 2860 N N . ASN A 1 377 ? 6.265 5.683 -6.117 1.00 97.50 377 ASN A N 1
ATOM 2861 C CA . ASN A 1 377 ? 6.856 6.646 -7.043 1.00 97.50 377 ASN A CA 1
ATOM 2862 C C . ASN A 1 377 ? 6.761 8.098 -6.560 1.00 97.50 377 ASN A C 1
ATOM 2864 O O . ASN A 1 377 ? 7.508 8.973 -7.029 1.00 97.50 377 ASN A O 1
ATOM 2868 N N . ASP A 1 378 ? 5.836 8.392 -5.647 1.00 96.12 378 ASP A N 1
ATOM 2869 C CA . ASP A 1 378 ? 5.786 9.680 -4.963 1.00 96.12 378 ASP A CA 1
ATOM 2870 C C . ASP A 1 378 ? 6.694 9.743 -3.719 1.00 96.12 378 ASP A C 1
ATOM 2872 O O . ASP A 1 378 ? 7.022 10.853 -3.285 1.00 96.12 378 ASP A O 1
ATOM 2876 N N . GLU A 1 379 ? 7.233 8.592 -3.299 1.00 96.75 379 GLU A N 1
ATOM 2877 C CA . GLU A 1 379 ? 8.157 8.385 -2.183 1.00 96.75 379 GLU A CA 1
ATOM 2878 C C . GLU A 1 379 ? 7.545 8.808 -0.838 1.00 96.75 379 GLU A C 1
ATOM 2880 O O . GLU A 1 379 ? 8.216 9.465 -0.037 1.00 96.75 379 GLU A O 1
ATOM 2885 N N . ASN A 1 380 ? 6.264 8.493 -0.619 1.00 95.62 380 ASN A N 1
ATOM 2886 C CA . ASN A 1 380 ? 5.519 8.856 0.594 1.00 95.62 380 ASN A CA 1
ATOM 2887 C C . ASN A 1 380 ? 5.498 7.754 1.679 1.00 95.62 380 ASN A C 1
ATOM 2889 O O . ASN A 1 380 ? 4.849 7.926 2.719 1.00 95.62 380 ASN A O 1
ATOM 2893 N N . GLY A 1 381 ? 6.163 6.622 1.428 1.00 96.12 381 GLY A N 1
ATOM 2894 C CA . GLY A 1 381 ? 6.243 5.482 2.341 1.00 96.12 381 GLY A CA 1
ATOM 2895 C C . GLY A 1 381 ? 5.103 4.474 2.173 1.00 96.12 381 GLY A C 1
ATOM 2896 O O . GLY A 1 381 ? 5.014 3.512 2.944 1.00 96.12 381 GLY A O 1
ATOM 2897 N N . VAL A 1 382 ? 4.226 4.678 1.189 1.00 97.62 382 VAL A N 1
ATOM 2898 C CA . VAL A 1 382 ? 3.096 3.817 0.837 1.00 97.62 382 VAL A CA 1
ATOM 2899 C C . VAL A 1 382 ? 3.196 3.460 -0.641 1.00 97.62 382 VAL A C 1
ATOM 2901 O O . VAL A 1 382 ? 3.312 4.328 -1.491 1.00 97.62 382 VAL A O 1
ATOM 2904 N N . VAL A 1 383 ? 3.092 2.175 -0.963 1.00 98.00 383 VAL A N 1
ATOM 2905 C CA . VAL A 1 383 ? 3.071 1.724 -2.360 1.00 98.00 383 VAL A CA 1
ATOM 2906 C C . VAL A 1 383 ? 1.846 2.269 -3.105 1.00 98.00 383 VAL A C 1
ATOM 2908 O O . VAL A 1 383 ? 0.730 2.263 -2.569 1.00 98.00 383 VAL A O 1
ATOM 2911 N N . ASP A 1 384 ? 2.046 2.662 -4.362 1.00 97.31 384 ASP A N 1
ATOM 2912 C CA . ASP A 1 384 ? 1.036 3.314 -5.201 1.00 97.31 384 ASP A CA 1
ATOM 2913 C C . ASP A 1 384 ? -0.128 2.366 -5.547 1.00 97.31 384 ASP A C 1
ATOM 2915 O O . ASP A 1 384 ? -1.295 2.762 -5.527 1.00 97.31 384 ASP A O 1
ATOM 2919 N N . ASP A 1 385 ? 0.163 1.082 -5.811 1.00 96.81 385 ASP A N 1
ATOM 2920 C CA . ASP A 1 385 ? -0.851 0.038 -6.006 1.00 96.81 385 ASP A CA 1
ATOM 2921 C C . ASP A 1 385 ? -0.608 -1.184 -5.108 1.00 96.81 385 ASP A C 1
ATOM 2923 O O . ASP A 1 385 ? 0.165 -2.100 -5.407 1.00 96.81 385 ASP A O 1
ATOM 2927 N N . GLY A 1 386 ? -1.342 -1.239 -3.995 1.00 95.94 386 GLY A N 1
ATOM 2928 C CA . GLY A 1 386 ? -1.272 -2.356 -3.053 1.00 95.94 386 GLY A CA 1
ATOM 2929 C C . GLY A 1 386 ? -1.694 -3.708 -3.641 1.00 95.94 386 GLY A C 1
ATOM 2930 O O . GLY A 1 386 ? -1.287 -4.741 -3.108 1.00 95.94 386 GLY A O 1
ATOM 2931 N N . ARG A 1 387 ? -2.477 -3.747 -4.733 1.00 95.81 387 ARG A N 1
ATOM 2932 C CA . ARG A 1 387 ? -2.863 -5.007 -5.400 1.00 95.81 387 ARG A CA 1
ATOM 2933 C C . ARG A 1 387 ? -1.680 -5.612 -6.144 1.00 95.81 387 ARG A C 1
ATOM 2935 O O . ARG A 1 387 ? -1.465 -6.817 -6.039 1.00 95.81 387 ARG A O 1
ATOM 2942 N N . VAL A 1 388 ? -0.901 -4.771 -6.828 1.00 97.75 388 VAL A N 1
ATOM 2943 C CA . VAL A 1 388 ? 0.324 -5.162 -7.543 1.00 97.75 388 VAL A CA 1
ATOM 2944 C C . VAL A 1 388 ? 1.319 -5.773 -6.558 1.00 97.75 388 VAL A C 1
ATOM 2946 O O . VAL A 1 388 ? 1.768 -6.902 -6.752 1.00 97.75 388 VAL A O 1
ATOM 2949 N N . VAL A 1 389 ? 1.598 -5.089 -5.444 1.00 97.94 389 VAL A N 1
ATOM 2950 C CA . VAL A 1 389 ? 2.527 -5.601 -4.421 1.00 97.94 389 VAL A CA 1
ATOM 2951 C C . VAL A 1 389 ? 1.981 -6.852 -3.736 1.00 97.94 389 VAL A C 1
ATOM 2953 O O . VAL A 1 389 ? 2.726 -7.809 -3.529 1.00 97.94 389 VAL A O 1
ATOM 2956 N N . SER A 1 390 ? 0.679 -6.903 -3.438 1.00 96.56 390 SER A N 1
ATOM 2957 C CA . SER A 1 390 ? 0.060 -8.102 -2.862 1.00 96.56 390 SER A CA 1
ATOM 2958 C C . SER A 1 390 ? 0.226 -9.324 -3.768 1.00 96.56 390 SER A C 1
ATOM 2960 O O . SER A 1 390 ? 0.592 -10.391 -3.274 1.00 96.56 390 SER A O 1
ATOM 2962 N N . PHE A 1 391 ? 0.020 -9.180 -5.080 1.00 97.25 391 PHE A N 1
ATOM 2963 C CA . PHE A 1 391 ? 0.271 -10.256 -6.037 1.00 97.25 391 PHE A CA 1
ATOM 2964 C C . PHE A 1 391 ? 1.740 -10.697 -6.025 1.00 97.25 391 PHE A C 1
ATOM 2966 O O . PHE A 1 391 ? 2.015 -11.885 -5.853 1.00 97.25 391 PHE A O 1
ATOM 2973 N N . LEU A 1 392 ? 2.677 -9.748 -6.133 1.00 98.12 392 LEU A N 1
ATOM 2974 C CA . LEU A 1 392 ? 4.114 -10.039 -6.139 1.00 98.12 392 LEU A CA 1
ATOM 2975 C C . LEU A 1 392 ? 4.540 -10.807 -4.878 1.00 98.12 392 LEU A C 1
ATOM 2977 O O . LEU A 1 392 ? 5.288 -11.778 -4.968 1.00 98.12 392 LEU A O 1
ATOM 2981 N N . LEU A 1 393 ? 4.035 -10.429 -3.702 1.00 96.88 393 LEU A N 1
ATOM 2982 C CA . LEU A 1 393 ? 4.320 -11.140 -2.453 1.00 96.88 393 LEU A CA 1
ATOM 2983 C C . LEU A 1 393 ? 3.699 -12.544 -2.423 1.00 96.88 393 LEU A C 1
ATOM 2985 O O . LEU A 1 393 ? 4.372 -13.498 -2.031 1.00 96.88 393 LEU A O 1
ATOM 2989 N N . ASN A 1 394 ? 2.444 -12.688 -2.858 1.00 95.44 394 ASN A N 1
ATOM 2990 C CA . ASN A 1 394 ? 1.726 -13.968 -2.848 1.00 95.44 394 ASN A CA 1
ATOM 2991 C C . ASN A 1 394 ? 2.339 -15.002 -3.803 1.00 95.44 394 ASN A C 1
ATOM 2993 O O . ASN A 1 394 ? 2.370 -16.194 -3.491 1.00 95.44 394 ASN A O 1
ATOM 2997 N N . GLU A 1 395 ? 2.858 -14.553 -4.945 1.00 95.44 395 GLU A N 1
ATOM 2998 C CA . GLU A 1 395 ? 3.552 -15.409 -5.911 1.00 95.44 395 GLU A CA 1
ATOM 2999 C C . GLU A 1 395 ? 5.059 -15.540 -5.628 1.00 95.44 395 GLU A C 1
ATOM 3001 O O . GLU A 1 395 ? 5.790 -16.201 -6.372 1.00 95.44 395 GLU A O 1
ATOM 3006 N N . GLY A 1 396 ? 5.533 -14.970 -4.517 1.00 96.69 396 GLY A N 1
ATOM 3007 C CA . GLY A 1 396 ? 6.921 -15.070 -4.088 1.00 96.69 396 GLY A CA 1
ATOM 3008 C C . GLY A 1 396 ? 7.871 -14.469 -5.119 1.00 96.69 396 GLY A C 1
ATOM 3009 O O . GLY A 1 396 ? 8.754 -15.169 -5.618 1.00 96.69 396 GLY A O 1
ATOM 3010 N N . ALA A 1 397 ? 7.667 -13.194 -5.451 1.00 97.50 397 ALA A N 1
ATOM 3011 C CA . ALA A 1 397 ? 8.554 -12.414 -6.301 1.00 97.50 397 ALA A CA 1
ATOM 3012 C C . ALA A 1 397 ? 9.906 -12.169 -5.621 1.00 97.50 397 ALA A C 1
ATOM 3014 O O . ALA A 1 397 ? 9.967 -11.908 -4.418 1.00 97.50 397 ALA A O 1
ATOM 3015 N N . PHE A 1 398 ? 10.999 -12.245 -6.379 1.00 97.75 398 PHE A N 1
ATOM 3016 C CA . PHE A 1 398 ? 12.347 -12.000 -5.870 1.00 97.75 398 PHE A CA 1
ATOM 3017 C C . PHE A 1 398 ? 13.303 -11.500 -6.962 1.00 97.75 398 PHE A C 1
ATOM 3019 O O . PHE A 1 398 ? 13.230 -11.922 -8.115 1.00 97.75 398 PHE A O 1
ATOM 3026 N N . LEU A 1 399 ? 14.259 -10.653 -6.568 1.00 97.81 399 LEU A N 1
ATOM 3027 C CA . LEU A 1 399 ? 15.383 -10.240 -7.414 1.00 97.81 399 LEU A CA 1
ATOM 3028 C C . LEU A 1 399 ? 16.659 -10.954 -6.955 1.00 97.81 399 LEU A C 1
ATOM 3030 O O . LEU A 1 399 ? 16.956 -11.002 -5.757 1.00 97.81 399 LEU A O 1
ATOM 3034 N N . VAL A 1 400 ? 17.457 -11.471 -7.886 1.00 96.12 400 VAL A N 1
ATOM 3035 C CA . VAL A 1 400 ? 18.800 -11.992 -7.601 1.00 96.12 400 VAL A CA 1
ATOM 3036 C C . VAL A 1 400 ? 19.879 -11.138 -8.250 1.00 96.12 400 VAL A C 1
ATOM 3038 O O . VAL A 1 400 ? 19.766 -10.725 -9.392 1.00 96.12 400 VAL A O 1
ATOM 3041 N N . MET A 1 401 ? 20.972 -10.913 -7.530 1.00 96.94 401 MET A N 1
ATOM 3042 C CA . MET A 1 401 ? 22.110 -10.130 -7.992 1.00 96.94 401 MET A CA 1
ATOM 3043 C C . MET A 1 401 ? 23.404 -10.950 -7.950 1.00 96.94 401 MET A C 1
ATOM 3045 O O . MET A 1 401 ? 24.117 -10.940 -6.933 1.00 96.94 401 MET A O 1
ATOM 3049 N N . PRO A 1 402 ? 23.727 -11.700 -9.019 1.00 94.62 402 PRO A N 1
ATOM 3050 C CA . PRO A 1 402 ? 25.080 -12.198 -9.250 1.00 94.62 402 PRO A CA 1
ATOM 3051 C C . PRO A 1 402 ? 26.010 -11.045 -9.657 1.00 94.62 402 PRO A C 1
ATOM 3053 O O . PRO A 1 402 ? 25.578 -10.097 -10.297 1.00 94.62 402 PRO A O 1
ATOM 3056 N N . GLU A 1 403 ? 27.312 -11.099 -9.349 1.00 94.38 403 GLU A N 1
ATOM 3057 C CA . GLU A 1 403 ? 28.225 -10.066 -9.884 1.00 94.38 403 GLU A CA 1
ATOM 3058 C C . GLU A 1 403 ? 28.439 -10.248 -11.397 1.00 94.38 403 GLU A C 1
ATOM 3060 O O . GLU A 1 403 ? 28.626 -9.262 -12.105 1.00 94.38 403 GLU A O 1
ATOM 3065 N N . ARG A 1 404 ? 28.425 -11.507 -11.875 1.00 90.38 404 ARG A N 1
ATOM 3066 C CA . ARG A 1 404 ? 28.666 -11.920 -13.272 1.00 90.38 404 ARG A CA 1
ATOM 3067 C C . ARG A 1 404 ? 27.911 -13.202 -13.637 1.00 90.38 404 ARG A C 1
ATOM 3069 O O . ARG A 1 404 ? 27.640 -14.035 -12.771 1.00 90.38 404 ARG A O 1
ATOM 3076 N N . GLU A 1 405 ? 27.782 -13.477 -14.933 1.00 84.38 405 GLU A N 1
ATOM 3077 C CA . GLU A 1 405 ? 27.125 -14.670 -15.518 1.00 84.38 405 GLU A CA 1
ATOM 3078 C C . GLU A 1 405 ? 27.640 -16.019 -15.007 1.00 84.38 405 GLU A C 1
ATOM 3080 O O . GLU A 1 405 ? 26.894 -16.985 -14.818 1.00 84.38 405 GLU A O 1
ATOM 3085 N N . ARG A 1 406 ? 28.935 -16.109 -14.696 1.00 83.75 406 ARG A N 1
ATOM 3086 C CA . ARG A 1 406 ? 29.514 -17.337 -14.133 1.00 83.75 406 ARG A CA 1
ATOM 3087 C C . ARG A 1 406 ? 28.900 -17.713 -12.778 1.00 83.75 406 ARG A C 1
ATOM 3089 O O . ARG A 1 406 ? 28.887 -18.897 -12.429 1.00 83.75 406 ARG A O 1
ATOM 3096 N N . GLU A 1 407 ? 28.458 -16.731 -11.997 1.00 81.56 407 GLU A N 1
ATOM 3097 C CA . GLU A 1 407 ? 27.782 -16.963 -10.718 1.00 81.56 407 GLU A CA 1
ATOM 3098 C C . GLU A 1 407 ? 26.340 -17.434 -10.955 1.00 81.56 407 GLU A C 1
ATOM 3100 O O . GLU A 1 407 ? 25.925 -18.410 -10.326 1.00 81.56 407 GLU A O 1
ATOM 3105 N N . MET A 1 408 ? 25.645 -16.859 -11.945 1.00 79.88 408 MET A N 1
ATOM 3106 C CA . MET A 1 408 ? 24.274 -17.232 -12.324 1.00 79.88 408 MET A CA 1
ATOM 3107 C C . MET A 1 408 ? 24.148 -18.688 -12.795 1.00 79.88 408 MET A C 1
ATOM 3109 O O . MET A 1 408 ? 23.285 -19.440 -12.341 1.00 79.88 408 MET A O 1
ATOM 3113 N N . ASN A 1 409 ? 25.117 -19.166 -13.578 1.00 73.56 409 ASN A N 1
ATOM 3114 C CA . ASN A 1 409 ? 25.182 -20.560 -14.039 1.00 73.56 409 ASN A CA 1
ATOM 3115 C C . ASN A 1 409 ? 25.161 -21.616 -12.906 1.00 73.56 409 ASN A C 1
ATOM 3117 O O . ASN A 1 409 ? 24.843 -22.788 -13.132 1.00 73.56 409 ASN A O 1
ATOM 3121 N N . ARG A 1 410 ? 25.527 -21.241 -11.673 1.00 71.06 410 ARG A N 1
ATOM 3122 C CA . ARG A 1 410 ? 25.479 -22.133 -10.498 1.00 71.06 410 ARG A CA 1
ATOM 3123 C C . ARG A 1 410 ? 24.110 -22.131 -9.822 1.00 71.06 410 ARG A C 1
ATOM 3125 O O . ARG A 1 410 ? 23.732 -23.156 -9.249 1.00 71.06 410 ARG A O 1
ATOM 3132 N N . ILE A 1 411 ? 23.390 -21.015 -9.920 1.00 71.38 411 ILE A N 1
ATOM 3133 C CA . ILE A 1 411 ? 22.056 -20.797 -9.357 1.00 71.38 411 ILE A CA 1
ATOM 3134 C C . ILE A 1 411 ? 21.016 -21.600 -10.133 1.00 71.38 411 ILE A C 1
ATOM 3136 O O . ILE A 1 411 ? 20.170 -22.236 -9.506 1.00 71.38 411 ILE A O 1
ATOM 3140 N N . GLY A 1 412 ? 21.151 -21.700 -11.461 1.00 67.56 412 GLY A N 1
ATOM 3141 C CA . GLY A 1 412 ? 20.144 -22.367 -12.292 1.00 67.56 412 GLY A CA 1
ATOM 3142 C C . GLY A 1 412 ? 19.885 -23.845 -11.970 1.00 67.56 412 GLY A C 1
ATOM 3143 O O . GLY A 1 412 ? 18.818 -24.382 -12.244 1.00 67.56 412 GLY A O 1
ATOM 3144 N N . ARG A 1 413 ? 20.814 -24.513 -11.276 1.00 68.44 413 ARG A N 1
ATOM 3145 C CA . ARG A 1 413 ? 20.628 -25.894 -10.784 1.00 68.44 413 ARG A CA 1
ATOM 3146 C C . ARG A 1 413 ? 19.736 -26.001 -9.542 1.00 68.44 413 ARG A C 1
ATOM 3148 O O . ARG A 1 413 ? 19.462 -27.111 -9.099 1.00 68.44 413 ARG A O 1
ATOM 3155 N N . SER A 1 414 ? 19.349 -24.876 -8.950 1.00 76.38 414 SER A N 1
ATOM 3156 C CA . SER A 1 414 ? 18.557 -24.783 -7.721 1.00 76.38 414 SER A CA 1
ATOM 3157 C C . SER A 1 414 ? 17.154 -24.207 -7.949 1.00 76.38 414 SER A C 1
ATOM 3159 O O . SER A 1 414 ? 16.410 -24.080 -6.982 1.00 76.38 414 SER A O 1
ATOM 3161 N N . PHE A 1 415 ? 16.750 -23.930 -9.198 1.00 76.56 415 PHE A N 1
ATOM 3162 C CA . PHE A 1 415 ? 15.420 -23.383 -9.507 1.00 76.56 415 PHE A CA 1
ATOM 3163 C C . PHE A 1 415 ? 14.268 -24.234 -8.969 1.00 76.56 415 PHE A C 1
ATOM 3165 O O . PHE A 1 415 ? 13.355 -23.703 -8.347 1.00 76.56 415 PHE A O 1
ATOM 3172 N N . GLY A 1 416 ? 14.346 -25.562 -9.109 1.00 83.12 416 GLY A N 1
ATOM 3173 C CA . GLY A 1 416 ? 13.309 -26.446 -8.571 1.00 83.12 416 GLY A CA 1
ATOM 3174 C C . GLY A 1 416 ? 13.182 -26.388 -7.042 1.00 83.12 416 GLY A C 1
ATOM 3175 O O . GLY A 1 416 ? 12.087 -26.566 -6.519 1.00 83.12 416 GLY A O 1
ATOM 3176 N N . ASP A 1 417 ? 14.275 -26.133 -6.312 1.00 87.38 417 ASP A N 1
ATOM 3177 C CA . ASP A 1 417 ? 14.226 -25.955 -4.853 1.00 87.38 417 ASP A CA 1
ATOM 3178 C C . ASP A 1 417 ? 13.594 -24.607 -4.480 1.00 87.38 417 ASP A C 1
ATOM 3180 O O . ASP A 1 417 ? 12.776 -24.548 -3.565 1.00 87.38 417 ASP A O 1
ATOM 3184 N N . ILE A 1 418 ? 13.953 -23.544 -5.208 1.00 89.81 418 ILE A N 1
ATOM 3185 C CA . ILE A 1 418 ? 13.432 -22.180 -5.026 1.00 89.81 418 ILE A CA 1
ATOM 3186 C C . ILE A 1 418 ? 11.909 -22.161 -5.227 1.00 89.81 418 ILE A C 1
ATOM 3188 O O . ILE A 1 418 ? 11.177 -21.704 -4.350 1.00 89.81 418 ILE A O 1
ATOM 3192 N N . GLN A 1 419 ? 11.426 -22.776 -6.307 1.00 88.25 419 GLN A N 1
ATOM 3193 C CA . GLN A 1 419 ? 9.996 -22.878 -6.599 1.00 88.25 419 GLN A CA 1
ATOM 3194 C C . GLN A 1 419 ? 9.236 -23.689 -5.548 1.00 88.25 419 GLN A C 1
ATOM 3196 O O . GLN A 1 419 ? 8.184 -23.266 -5.074 1.00 88.25 419 GLN A O 1
ATOM 3201 N N . ARG A 1 420 ? 9.780 -24.842 -5.126 1.00 90.00 420 ARG A N 1
ATOM 3202 C CA . ARG A 1 420 ? 9.182 -25.652 -4.049 1.00 90.00 420 ARG A CA 1
ATOM 3203 C C . ARG A 1 420 ? 9.108 -24.907 -2.718 1.00 90.00 420 ARG A C 1
ATOM 3205 O O . ARG A 1 420 ? 8.261 -25.242 -1.896 1.00 90.00 420 ARG A O 1
ATOM 3212 N N . ALA A 1 421 ? 9.980 -23.925 -2.503 1.00 92.25 421 ALA A N 1
ATOM 3213 C CA . ALA A 1 421 ? 9.953 -23.053 -1.335 1.00 92.25 421 ALA A CA 1
ATOM 3214 C C . ALA A 1 421 ? 8.954 -21.882 -1.460 1.00 92.25 421 ALA A C 1
ATOM 3216 O O . ALA A 1 421 ? 8.856 -21.094 -0.522 1.00 92.25 421 ALA A O 1
ATOM 3217 N N . GLY A 1 422 ? 8.203 -21.789 -2.566 1.00 92.94 422 GLY A N 1
ATOM 3218 C CA . GLY A 1 422 ? 7.133 -20.808 -2.776 1.00 92.94 422 GLY A CA 1
ATOM 3219 C C . GLY A 1 422 ? 7.519 -19.585 -3.611 1.00 92.94 422 GLY A C 1
ATOM 3220 O O . GLY A 1 422 ? 6.684 -18.707 -3.778 1.00 92.94 422 GLY A O 1
ATOM 3221 N N . TRP A 1 423 ? 8.741 -19.526 -4.146 1.00 94.06 423 TRP A N 1
ATOM 3222 C CA . TRP A 1 423 ? 9.239 -18.392 -4.933 1.00 94.06 423 TRP A CA 1
ATOM 3223 C C . TRP A 1 423 ? 9.078 -18.660 -6.433 1.00 94.06 423 TRP A C 1
ATOM 3225 O O . TRP A 1 423 ? 9.776 -19.526 -6.971 1.00 94.06 423 TRP A O 1
ATOM 3235 N N . LYS A 1 424 ? 8.156 -17.968 -7.108 1.00 93.50 424 LYS A N 1
ATOM 3236 C CA . LYS A 1 424 ? 7.739 -18.329 -8.478 1.00 93.50 424 LYS A CA 1
ATOM 3237 C C . LYS A 1 424 ? 8.071 -17.278 -9.535 1.00 93.50 424 LYS A C 1
ATOM 3239 O O . LYS A 1 424 ? 8.189 -17.647 -10.701 1.00 93.50 424 LYS A O 1
ATOM 3244 N N . ILE A 1 425 ? 8.239 -16.018 -9.133 1.00 93.69 425 ILE A N 1
ATOM 3245 C CA . ILE A 1 425 ? 8.563 -14.905 -10.033 1.00 93.69 425 ILE A CA 1
ATOM 3246 C C . ILE A 1 425 ? 9.983 -14.435 -9.712 1.00 93.69 425 ILE A C 1
ATOM 3248 O O . ILE A 1 425 ? 10.221 -13.812 -8.680 1.00 93.69 425 ILE A O 1
ATOM 3252 N N . GLY A 1 426 ? 10.944 -14.782 -10.563 1.00 93.25 426 GLY A N 1
ATOM 3253 C CA . GLY A 1 426 ? 12.343 -14.405 -10.383 1.00 93.25 426 GLY A CA 1
ATOM 3254 C C . GLY A 1 426 ? 12.831 -13.471 -11.480 1.00 93.25 426 GLY A C 1
ATOM 3255 O O . GLY A 1 426 ? 12.474 -13.643 -12.641 1.00 93.25 426 GLY A O 1
ATOM 3256 N N . GLN A 1 427 ? 13.715 -12.548 -11.121 1.00 94.81 427 GLN A N 1
ATOM 3257 C CA . GLN A 1 427 ? 14.474 -11.750 -12.081 1.00 94.81 427 GLN A CA 1
ATOM 3258 C C . GLN A 1 427 ? 15.930 -11.637 -11.629 1.00 94.81 427 GLN A C 1
ATOM 3260 O O . GLN A 1 427 ? 16.194 -11.551 -10.423 1.00 94.81 427 GLN A O 1
ATOM 3265 N N . ASP A 1 428 ? 16.883 -11.656 -12.556 1.00 93.88 428 ASP A N 1
ATOM 3266 C CA . ASP A 1 428 ? 18.289 -11.380 -12.278 1.00 93.88 428 ASP A CA 1
ATOM 3267 C C . ASP A 1 428 ? 18.711 -9.966 -12.694 1.00 93.88 428 ASP A C 1
ATOM 3269 O O . ASP A 1 428 ? 18.228 -9.404 -13.661 1.00 93.88 428 ASP A O 1
ATOM 3273 N N . LEU A 1 429 ? 19.611 -9.373 -11.909 1.00 96.25 429 LEU A N 1
ATOM 3274 C CA . LEU A 1 429 ? 20.235 -8.078 -12.177 1.00 96.25 429 LEU A CA 1
ATOM 3275 C C . LEU A 1 429 ? 21.718 -8.169 -11.839 1.00 96.25 429 LEU A C 1
ATOM 3277 O O . LEU A 1 429 ? 22.093 -8.362 -10.677 1.00 96.25 429 LEU A O 1
ATOM 3281 N N . TYR A 1 430 ? 22.597 -7.998 -12.818 1.00 96.25 430 TYR A N 1
ATOM 3282 C CA . TYR A 1 430 ? 24.005 -8.277 -12.605 1.00 96.25 430 TYR A CA 1
ATOM 3283 C C . TYR A 1 430 ? 24.687 -7.085 -11.944 1.00 96.25 430 TYR A C 1
ATOM 3285 O O . TYR A 1 430 ? 24.476 -5.909 -12.258 1.00 96.25 430 TYR A O 1
ATOM 3293 N N . GLY A 1 431 ? 25.608 -7.387 -11.034 1.00 96.62 431 GLY A N 1
ATOM 3294 C CA . GLY A 1 431 ? 26.454 -6.371 -10.430 1.00 96.62 431 GLY A CA 1
ATOM 3295 C C . GLY A 1 431 ? 27.201 -5.572 -11.499 1.00 96.62 431 GLY A C 1
ATOM 3296 O O . GLY A 1 431 ? 27.258 -4.348 -11.413 1.00 96.62 431 GLY A O 1
ATOM 3297 N N . GLU A 1 432 ? 27.748 -6.214 -12.535 1.00 96.38 432 GLU A N 1
ATOM 3298 C CA . GLU A 1 432 ? 28.563 -5.558 -13.573 1.00 96.38 432 GLU A CA 1
ATOM 3299 C C . GLU A 1 432 ? 27.814 -4.634 -14.552 1.00 96.38 432 GLU A C 1
ATOM 3301 O O . GLU A 1 432 ? 28.462 -3.955 -15.358 1.00 96.38 432 GLU A O 1
ATOM 3306 N N . GLU A 1 433 ? 26.489 -4.573 -14.456 1.00 96.25 433 GLU A N 1
ATOM 3307 C CA . GLU A 1 433 ? 25.600 -3.689 -15.226 1.00 96.25 433 GLU A CA 1
ATOM 3308 C C . GLU A 1 433 ? 24.757 -2.747 -14.353 1.00 96.25 433 GLU A C 1
ATOM 3310 O O . GLU A 1 433 ? 24.031 -1.907 -14.874 1.00 96.25 433 GLU A O 1
ATOM 3315 N N . THR A 1 434 ? 24.907 -2.832 -13.027 1.00 98.12 434 THR A N 1
ATOM 3316 C CA . THR A 1 434 ? 24.316 -1.868 -12.095 1.00 98.12 434 THR A CA 1
ATOM 3317 C C . THR A 1 434 ? 25.231 -0.644 -11.960 1.00 98.12 434 THR A C 1
ATOM 3319 O O . THR A 1 434 ? 26.340 -0.737 -11.405 1.00 98.12 434 THR A O 1
ATOM 3322 N N . PHE A 1 435 ? 24.772 0.525 -12.413 1.00 97.50 435 PHE A N 1
ATOM 3323 C CA . PHE A 1 435 ? 25.541 1.776 -12.459 1.00 97.50 435 PHE A CA 1
ATOM 3324 C C . PHE A 1 435 ? 24.852 2.941 -11.727 1.00 97.50 435 PHE A C 1
ATOM 3326 O O . PHE A 1 435 ? 24.347 3.857 -12.372 1.00 97.50 435 PHE A O 1
ATOM 3333 N N . PRO A 1 436 ? 24.978 3.034 -10.387 1.00 96.12 436 PRO A N 1
ATOM 3334 C CA . PRO A 1 436 ? 24.352 4.105 -9.595 1.00 96.12 436 PRO A CA 1
ATOM 3335 C C . PRO A 1 436 ? 24.783 5.536 -9.961 1.00 96.12 436 PRO A C 1
ATOM 3337 O O . PRO A 1 436 ? 24.139 6.506 -9.597 1.00 96.12 436 PRO A O 1
ATOM 3340 N N . GLU A 1 437 ? 25.924 5.684 -10.639 1.00 94.56 437 GLU A N 1
ATOM 3341 C CA . GLU A 1 437 ? 26.472 6.979 -11.073 1.00 94.56 437 GLU A CA 1
ATOM 3342 C C . GLU A 1 437 ? 26.536 7.099 -12.605 1.00 94.56 437 GLU A C 1
ATOM 3344 O O . GLU A 1 437 ? 27.165 8.021 -13.130 1.00 94.56 437 GLU A O 1
ATOM 3349 N N . GLY A 1 438 ? 25.978 6.120 -13.320 1.00 94.25 438 GLY A N 1
ATOM 3350 C CA . GLY A 1 438 ? 25.944 6.074 -14.776 1.00 94.25 438 GLY A CA 1
ATOM 3351 C C . GLY A 1 438 ? 24.736 6.811 -15.353 1.00 94.25 438 GLY A C 1
ATOM 3352 O O . GLY A 1 438 ? 23.934 7.392 -14.614 1.00 94.25 438 GLY A O 1
ATOM 3353 N N . PRO A 1 439 ? 24.592 6.828 -16.683 1.00 94.69 439 PRO A N 1
ATOM 3354 C CA . PRO A 1 439 ? 23.315 7.165 -17.280 1.00 94.69 439 PRO A CA 1
ATOM 3355 C C . PRO A 1 439 ? 22.251 6.100 -16.938 1.00 94.69 439 PRO A C 1
ATOM 3357 O O . PRO A 1 439 ? 22.588 4.931 -16.760 1.00 94.69 439 PRO A O 1
ATOM 3360 N N . PRO A 1 440 ? 20.973 6.492 -16.853 1.00 95.00 440 PRO A N 1
ATOM 3361 C CA . PRO A 1 440 ? 20.464 7.836 -17.127 1.00 95.00 440 PRO A CA 1
ATOM 3362 C C . PRO A 1 440 ? 20.442 8.765 -15.895 1.00 95.00 440 PRO A C 1
ATOM 3364 O O . PRO A 1 440 ? 20.024 9.921 -16.004 1.00 95.00 440 PRO A O 1
ATOM 3367 N N . HIS A 1 441 ? 20.925 8.310 -14.731 1.00 94.94 441 HIS A N 1
ATOM 3368 C CA . HIS A 1 441 ? 21.012 9.106 -13.489 1.00 94.94 441 HIS A CA 1
ATOM 3369 C C . HIS A 1 441 ? 21.868 10.360 -13.661 1.00 94.94 441 HIS A C 1
ATOM 3371 O O . HIS A 1 441 ? 21.569 11.420 -13.112 1.00 94.94 441 HIS A O 1
ATOM 3377 N N . ARG A 1 442 ? 22.905 10.264 -14.498 1.00 93.69 442 ARG A N 1
ATOM 3378 C CA . ARG A 1 442 ? 23.688 11.400 -14.989 1.00 93.69 442 ARG A CA 1
ATOM 3379 C C . ARG A 1 442 ? 23.531 11.531 -16.501 1.00 93.69 442 ARG A C 1
ATOM 3381 O O . ARG A 1 442 ? 23.700 10.554 -17.225 1.00 93.69 442 ARG A O 1
ATOM 3388 N N . LYS A 1 443 ? 23.296 12.751 -16.999 1.00 92.88 443 LYS A N 1
ATOM 3389 C CA . LYS A 1 443 ? 23.159 13.033 -18.443 1.00 92.88 443 LYS A CA 1
ATOM 3390 C C . LYS A 1 443 ? 24.524 13.078 -19.145 1.00 92.88 443 LYS A C 1
ATOM 3392 O O . LYS A 1 443 ? 24.982 14.123 -19.602 1.00 92.88 443 LYS A O 1
ATOM 3397 N N . VAL A 1 444 ? 25.196 11.931 -19.188 1.00 95.56 444 VAL A N 1
ATOM 3398 C CA . VAL A 1 444 ? 26.515 11.715 -19.799 1.00 95.56 444 VAL A CA 1
ATOM 3399 C C . VAL A 1 444 ? 26.478 10.484 -20.701 1.00 95.56 444 VAL A C 1
ATOM 3401 O O . VAL A 1 444 ? 25.619 9.622 -20.542 1.00 95.56 444 VAL A O 1
ATOM 3404 N N . ARG A 1 445 ? 27.430 10.374 -21.632 1.00 95.81 445 ARG A N 1
ATOM 3405 C CA . ARG A 1 445 ? 27.609 9.142 -22.408 1.00 95.81 445 ARG A CA 1
ATOM 3406 C C . ARG A 1 445 ? 28.168 8.039 -21.511 1.00 95.81 445 ARG A C 1
ATOM 3408 O O . ARG A 1 445 ? 29.139 8.271 -20.792 1.00 95.81 445 ARG A O 1
ATOM 3415 N N . GLY A 1 446 ? 27.596 6.843 -21.579 1.00 95.06 446 GLY A N 1
ATOM 3416 C CA . GLY A 1 446 ? 28.008 5.708 -20.757 1.00 95.06 446 GLY A CA 1
ATOM 3417 C C . GLY A 1 446 ? 27.126 4.486 -20.980 1.00 95.06 446 GLY A C 1
ATOM 3418 O O . GLY A 1 446 ? 26.245 4.511 -21.833 1.00 95.06 446 GLY A O 1
ATOM 3419 N N . ARG A 1 447 ? 27.386 3.427 -20.211 1.00 95.56 447 ARG A N 1
ATOM 3420 C CA . ARG A 1 447 ? 26.552 2.220 -20.198 1.00 95.56 447 ARG A CA 1
ATOM 3421 C C . ARG A 1 447 ? 25.268 2.486 -19.418 1.00 95.56 447 ARG A C 1
ATOM 3423 O O . ARG A 1 447 ? 25.352 3.087 -18.348 1.00 95.56 447 ARG A O 1
ATOM 3430 N N . PHE A 1 448 ? 24.146 2.014 -19.951 1.00 96.94 448 PHE A N 1
ATOM 3431 C CA . PHE A 1 448 ? 22.850 2.025 -19.279 1.00 96.94 448 PHE A CA 1
ATOM 3432 C C . PHE A 1 448 ? 22.914 1.282 -17.941 1.00 96.94 448 PHE A C 1
ATOM 3434 O O . PHE A 1 448 ? 23.546 0.227 -17.855 1.00 96.94 448 PHE A O 1
ATOM 3441 N N . ASP A 1 449 ? 22.274 1.833 -16.912 1.00 98.19 449 ASP A N 1
ATOM 3442 C CA . ASP A 1 449 ? 22.029 1.140 -15.652 1.00 98.19 449 ASP A CA 1
ATOM 3443 C C . ASP A 1 449 ? 20.866 0.152 -15.794 1.00 98.19 449 ASP A C 1
ATOM 3445 O O . ASP A 1 449 ? 19.700 0.546 -15.726 1.00 98.19 449 ASP A O 1
ATOM 3449 N N . ALA A 1 450 ? 21.192 -1.133 -15.951 1.00 97.94 450 ALA A N 1
ATOM 3450 C CA . ALA A 1 450 ? 20.201 -2.185 -16.182 1.00 97.94 450 ALA A CA 1
ATOM 3451 C C . ALA A 1 450 ? 19.239 -2.376 -14.998 1.00 97.94 450 ALA A C 1
ATOM 3453 O O . ALA A 1 450 ? 18.182 -2.970 -15.160 1.00 97.94 450 ALA A O 1
ATOM 3454 N N . ALA A 1 451 ? 19.535 -1.812 -13.818 1.00 98.56 451 ALA A N 1
ATOM 3455 C CA . ALA A 1 451 ? 18.601 -1.834 -12.695 1.00 98.56 451 ALA A CA 1
ATOM 3456 C C . ALA A 1 451 ? 17.228 -1.236 -13.054 1.00 98.56 451 ALA A C 1
ATOM 3458 O O . ALA A 1 451 ? 16.226 -1.686 -12.516 1.00 98.56 451 ALA A O 1
ATOM 3459 N N . LEU A 1 452 ? 17.162 -0.260 -13.968 1.00 98.56 452 LEU A N 1
ATOM 3460 C CA . LEU A 1 452 ? 15.889 0.307 -14.430 1.00 98.56 452 LEU A C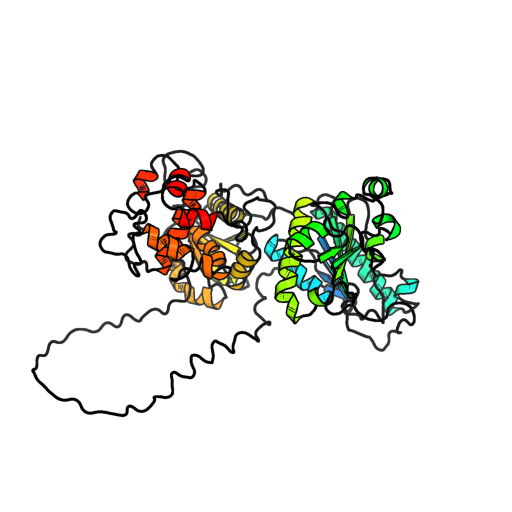A 1
ATOM 3461 C C . LEU A 1 452 ? 15.077 -0.656 -15.310 1.00 98.56 452 LEU A C 1
ATOM 3463 O O . LEU A 1 452 ? 13.860 -0.550 -15.369 1.00 98.56 452 LEU A O 1
ATOM 3467 N N . GLU A 1 453 ? 15.738 -1.571 -16.007 1.00 97.88 453 GLU A N 1
ATOM 3468 C CA . GLU A 1 453 ? 15.109 -2.546 -16.901 1.00 97.88 453 GLU A CA 1
ATOM 3469 C C . GLU A 1 453 ? 14.722 -3.800 -16.125 1.00 97.88 453 GLU A C 1
ATOM 3471 O O . GLU A 1 453 ? 13.544 -4.119 -16.005 1.00 97.88 453 GLU A O 1
ATOM 3476 N N . GLU A 1 454 ? 15.692 -4.442 -15.479 1.00 98.44 454 GLU A N 1
ATOM 3477 C CA . GLU A 1 454 ? 15.471 -5.719 -14.805 1.00 98.44 454 GLU A CA 1
ATOM 3478 C C . GLU A 1 454 ? 14.459 -5.587 -13.666 1.00 98.44 454 GLU A C 1
ATOM 3480 O O . GLU A 1 454 ? 13.525 -6.373 -13.528 1.00 98.44 454 GLU A O 1
ATOM 3485 N N . ILE A 1 455 ? 14.560 -4.534 -12.856 1.00 98.75 455 ILE A N 1
ATOM 3486 C CA . ILE A 1 455 ? 13.596 -4.336 -11.770 1.00 98.75 455 ILE A CA 1
ATOM 3487 C C . ILE A 1 455 ? 12.204 -4.038 -12.335 1.00 98.75 455 ILE A C 1
ATOM 3489 O O . ILE A 1 455 ? 11.215 -4.493 -11.760 1.00 98.75 455 ILE A O 1
ATOM 3493 N N . TRP A 1 456 ? 12.120 -3.343 -13.473 1.00 98.62 456 TRP A N 1
ATOM 3494 C CA . TRP A 1 456 ? 10.854 -3.132 -14.162 1.00 98.62 456 TRP A CA 1
ATOM 3495 C C . TRP A 1 456 ? 10.258 -4.447 -14.680 1.00 98.62 456 TRP A C 1
ATOM 3497 O O . TRP A 1 456 ? 9.072 -4.699 -14.459 1.00 98.62 456 TRP A O 1
ATOM 3507 N N . HIS A 1 457 ? 11.058 -5.331 -15.282 1.00 98.06 457 HIS A N 1
ATOM 3508 C CA . HIS A 1 457 ? 10.608 -6.671 -15.673 1.00 98.06 457 HIS A CA 1
ATOM 3509 C C . HIS A 1 457 ? 10.061 -7.459 -14.484 1.00 98.06 457 HIS A C 1
ATOM 3511 O O . HIS A 1 457 ? 8.999 -8.067 -14.596 1.00 98.06 457 HIS A O 1
ATOM 3517 N N . LEU A 1 458 ? 10.702 -7.381 -13.314 1.00 98.38 458 LEU A N 1
ATOM 3518 C CA . LEU A 1 458 ? 10.183 -8.022 -12.106 1.00 98.38 458 LEU A CA 1
ATOM 3519 C C . LEU A 1 458 ? 8.801 -7.476 -11.718 1.00 98.38 458 LEU A C 1
ATOM 3521 O O . LEU A 1 458 ? 7.856 -8.253 -11.578 1.00 98.38 458 LEU A O 1
ATOM 3525 N N . VAL A 1 459 ? 8.671 -6.159 -11.532 1.00 98.44 459 VAL A N 1
ATOM 3526 C CA . VAL A 1 459 ? 7.443 -5.573 -10.963 1.00 98.44 459 VAL A CA 1
ATOM 3527 C C . VAL A 1 459 ? 6.288 -5.501 -11.958 1.00 98.44 459 VAL A C 1
ATOM 3529 O O . VAL A 1 459 ? 5.136 -5.629 -11.549 1.00 98.44 459 VAL A O 1
ATOM 3532 N N . SER A 1 460 ? 6.567 -5.370 -13.259 1.00 98.31 460 SER A N 1
ATOM 3533 C CA . SER A 1 460 ? 5.547 -5.320 -14.319 1.00 98.31 460 SER A CA 1
ATOM 3534 C C . SER A 1 460 ? 4.712 -6.600 -14.414 1.00 98.31 460 SER A C 1
ATOM 3536 O O . SER A 1 460 ? 3.545 -6.520 -14.793 1.00 98.31 460 SER A O 1
ATOM 3538 N N . ASN A 1 461 ? 5.230 -7.748 -13.950 1.00 97.69 461 ASN A N 1
ATOM 3539 C CA . ASN A 1 461 ? 4.429 -8.965 -13.755 1.00 97.69 461 ASN A CA 1
ATOM 3540 C C . ASN A 1 461 ? 3.187 -8.714 -12.881 1.00 97.69 461 ASN A C 1
ATOM 3542 O O . ASN A 1 461 ? 2.137 -9.305 -13.116 1.00 97.69 461 ASN A O 1
ATOM 3546 N N . GLY A 1 462 ? 3.284 -7.825 -11.887 1.00 97.69 462 GLY A N 1
ATOM 3547 C CA . GLY A 1 462 ? 2.147 -7.481 -11.041 1.00 97.69 462 GLY A CA 1
ATOM 3548 C C . GLY A 1 462 ? 1.077 -6.673 -11.770 1.00 97.69 462 GLY A C 1
ATOM 3549 O O . GLY A 1 462 ? -0.104 -6.943 -11.581 1.00 97.69 462 GLY A O 1
ATOM 3550 N N . TRP A 1 463 ? 1.453 -5.748 -12.657 1.00 98.38 463 TRP A N 1
ATOM 3551 C CA . TRP A 1 463 ? 0.476 -5.047 -13.501 1.00 98.38 463 TRP A CA 1
ATOM 3552 C C . TRP A 1 463 ? -0.145 -5.968 -14.550 1.00 98.38 463 TRP A C 1
ATOM 3554 O O . TRP A 1 463 ? -1.353 -5.891 -14.769 1.00 98.38 463 TRP A O 1
ATOM 3564 N N . ALA A 1 464 ? 0.652 -6.857 -15.151 1.00 97.81 464 ALA A N 1
ATOM 3565 C CA . ALA A 1 464 ? 0.173 -7.830 -16.127 1.00 97.81 464 ALA A CA 1
ATOM 3566 C C . ALA A 1 464 ? -0.897 -8.768 -15.542 1.00 97.81 464 ALA A C 1
ATOM 3568 O O . ALA A 1 464 ? -1.860 -9.085 -16.235 1.00 97.81 464 ALA A O 1
ATOM 3569 N N . GLU A 1 465 ? -0.774 -9.165 -14.269 1.00 97.06 465 GLU A N 1
ATOM 3570 C CA . GLU A 1 465 ? -1.795 -9.987 -13.605 1.00 97.06 465 GLU A CA 1
ATOM 3571 C C . GLU A 1 465 ? -2.973 -9.169 -13.063 1.00 97.06 465 GLU A C 1
ATOM 3573 O O . GLU A 1 465 ? -4.122 -9.592 -13.177 1.00 97.06 465 GLU A O 1
ATOM 3578 N N . VAL A 1 466 ? -2.724 -8.017 -12.430 1.00 96.88 466 VAL A N 1
ATOM 3579 C CA . VAL A 1 466 ? -3.797 -7.225 -11.797 1.00 96.88 466 VAL A CA 1
ATOM 3580 C C . VAL A 1 466 ? -4.708 -6.579 -12.846 1.00 96.88 466 VAL A C 1
ATOM 3582 O O . VAL A 1 466 ? -5.905 -6.416 -12.597 1.00 96.88 466 VAL A O 1
ATOM 3585 N N . TYR A 1 467 ? -4.168 -6.259 -14.025 1.00 98.12 467 TYR A N 1
ATOM 3586 C CA . TYR A 1 467 ? -4.883 -5.637 -15.141 1.00 98.12 467 TYR A CA 1
ATOM 3587 C C . TYR A 1 467 ? -4.623 -6.390 -16.458 1.00 98.12 467 TYR A C 1
ATOM 3589 O O . TYR A 1 467 ? -4.022 -5.843 -17.386 1.00 98.12 467 TYR A O 1
ATOM 3597 N N . PRO A 1 468 ? -5.079 -7.645 -16.587 1.00 97.88 468 PRO A N 1
ATOM 3598 C CA . PRO A 1 468 ? -4.704 -8.501 -17.712 1.00 97.88 468 PRO A CA 1
ATOM 3599 C C . PRO A 1 468 ? -5.286 -8.022 -19.048 1.00 97.88 468 PRO A C 1
ATOM 3601 O O . PRO A 1 468 ? -4.683 -8.241 -20.096 1.00 97.88 468 PRO A O 1
ATOM 3604 N N . GLU A 1 469 ? -6.421 -7.316 -19.019 1.00 98.44 469 GLU A N 1
ATOM 3605 C CA . GLU A 1 469 ? -7.030 -6.691 -20.203 1.00 98.44 469 GLU A CA 1
ATOM 3606 C C . GLU A 1 469 ? -6.201 -5.512 -20.744 1.00 98.44 469 GLU A C 1
ATOM 3608 O O . GLU A 1 469 ? -6.295 -5.175 -21.921 1.00 98.44 469 GLU A O 1
ATOM 3613 N N . ASP A 1 470 ? -5.358 -4.896 -19.915 1.00 98.69 470 ASP A N 1
ATOM 3614 C CA . ASP A 1 470 ? -4.573 -3.720 -20.291 1.00 98.69 470 ASP A CA 1
ATOM 3615 C C . ASP A 1 470 ? -3.085 -4.046 -20.462 1.00 98.69 470 ASP A C 1
ATOM 3617 O O . ASP A 1 470 ? -2.493 -3.642 -21.460 1.00 98.69 470 ASP A O 1
ATOM 3621 N N . PHE A 1 471 ? -2.492 -4.816 -19.545 1.00 98.62 471 PHE A N 1
ATOM 3622 C CA . PHE A 1 471 ? -1.051 -5.101 -19.496 1.00 98.62 471 PHE A CA 1
ATOM 3623 C C . PHE A 1 471 ? -0.693 -6.584 -19.633 1.00 98.62 471 PHE A C 1
ATOM 3625 O O . PHE A 1 471 ? 0.480 -6.930 -19.517 1.00 98.62 471 PHE A O 1
ATOM 3632 N N . GLY A 1 472 ? -1.662 -7.470 -19.887 1.00 97.75 472 GLY A N 1
ATOM 3633 C CA . GLY A 1 472 ? -1.374 -8.883 -20.138 1.00 97.75 472 GLY A CA 1
ATOM 3634 C C . GLY A 1 472 ? -0.429 -9.070 -21.331 1.00 97.75 472 GLY A C 1
ATOM 3635 O O . GLY A 1 472 ? -0.484 -8.313 -22.300 1.00 97.75 472 GLY A O 1
ATOM 3636 N N . TYR A 1 473 ? 0.430 -10.087 -21.283 1.00 97.31 473 TYR A N 1
ATOM 3637 C CA . TYR A 1 473 ? 1.441 -10.344 -22.325 1.00 97.31 473 TYR A CA 1
ATOM 3638 C C . TYR A 1 473 ? 0.957 -11.247 -23.464 1.00 97.31 473 TYR A C 1
ATOM 3640 O O . TYR A 1 473 ? 1.735 -11.640 -24.328 1.00 97.31 473 TYR A O 1
ATOM 3648 N N . GLU A 1 474 ? -0.336 -11.554 -23.492 1.00 94.31 474 GLU A N 1
ATOM 3649 C CA . GLU A 1 474 ? -0.960 -12.336 -24.554 1.00 94.31 474 GLU A CA 1
ATOM 3650 C C . GLU A 1 474 ? -1.803 -11.444 -25.478 1.00 94.31 474 GLU A C 1
ATOM 3652 O O . GLU A 1 474 ? -2.330 -10.414 -25.039 1.00 94.31 474 GLU A O 1
ATOM 3657 N N . PRO A 1 475 ? -1.980 -11.829 -26.758 1.00 96.44 475 PRO A N 1
ATOM 3658 C CA . PRO A 1 475 ? -2.784 -11.058 -27.695 1.00 96.44 475 PRO A CA 1
ATOM 3659 C C . PRO A 1 475 ? -4.199 -10.774 -27.172 1.00 96.44 475 PRO A C 1
ATOM 3661 O O . PRO A 1 475 ? -4.931 -11.694 -26.803 1.00 96.44 475 PRO A O 1
ATOM 3664 N N . GLY A 1 476 ? -4.610 -9.506 -27.237 1.00 95.25 476 GLY A N 1
ATOM 3665 C CA . GLY A 1 476 ? -5.921 -9.036 -26.778 1.00 95.25 476 GLY A CA 1
ATOM 3666 C C . GLY A 1 476 ? -5.868 -8.040 -25.620 1.00 95.25 476 GLY A C 1
ATOM 3667 O O . GLY A 1 476 ? -6.909 -7.473 -25.300 1.00 95.25 476 GLY A O 1
ATOM 3668 N N . SER A 1 477 ? -4.695 -7.807 -25.021 1.00 98.56 477 SER A N 1
ATOM 3669 C CA . SER A 1 477 ? -4.501 -6.684 -24.101 1.00 98.56 477 SER A CA 1
ATOM 3670 C C . SER A 1 477 ? -4.221 -5.369 -24.836 1.00 98.56 477 SER A C 1
ATOM 3672 O O . SER A 1 477 ? -3.653 -5.370 -25.935 1.00 98.56 477 SER A O 1
ATOM 3674 N N . SER A 1 478 ? -4.543 -4.237 -24.202 1.00 98.69 478 SER A N 1
ATOM 3675 C CA . SER A 1 478 ? -4.232 -2.895 -24.724 1.00 98.69 478 SER A CA 1
ATOM 3676 C C . SER A 1 478 ? -2.737 -2.715 -25.044 1.00 98.69 478 SER A C 1
ATOM 3678 O O . SER A 1 478 ? -2.383 -2.120 -26.064 1.00 98.69 478 SER A O 1
ATOM 3680 N N . LEU A 1 479 ? -1.849 -3.248 -24.199 1.00 98.81 479 LEU A N 1
ATOM 3681 C CA . LEU A 1 479 ? -0.396 -3.223 -24.387 1.00 98.81 479 LEU A CA 1
ATOM 3682 C C . LEU A 1 479 ? 0.026 -3.998 -25.640 1.00 98.81 479 LEU A C 1
ATOM 3684 O O . LEU A 1 479 ? 0.828 -3.504 -26.433 1.00 98.81 479 LEU A O 1
ATOM 3688 N N . CYS A 1 480 ? -0.518 -5.198 -25.834 1.00 98.69 480 CYS A N 1
ATOM 3689 C CA . CYS A 1 480 ? -0.193 -6.050 -26.974 1.00 98.69 480 CYS A CA 1
ATOM 3690 C C . CYS A 1 480 ? -0.733 -5.480 -28.292 1.00 98.69 480 CYS A C 1
ATOM 3692 O O . CYS A 1 480 ? -0.050 -5.536 -29.317 1.00 98.69 480 CYS A O 1
ATOM 3694 N N . ASP A 1 481 ? -1.913 -4.861 -28.265 1.00 98.75 481 ASP A N 1
ATOM 3695 C CA . ASP A 1 481 ? -2.462 -4.157 -29.423 1.00 98.75 481 ASP A CA 1
ATOM 3696 C C . ASP A 1 481 ? -1.597 -2.940 -29.804 1.00 98.75 481 ASP A C 1
ATOM 3698 O O . ASP A 1 481 ? -1.330 -2.718 -30.988 1.00 98.75 481 ASP A O 1
ATOM 3702 N N . ALA A 1 482 ? -1.083 -2.189 -28.822 1.00 98.81 482 ALA A N 1
ATOM 3703 C CA . ALA A 1 482 ? -0.122 -1.111 -29.067 1.00 98.81 482 ALA A CA 1
ATOM 3704 C C . ALA A 1 482 ? 1.218 -1.643 -29.617 1.00 98.81 482 ALA A C 1
ATOM 3706 O O . ALA A 1 482 ? 1.735 -1.118 -30.606 1.00 98.81 482 ALA A O 1
ATOM 3707 N N . MET A 1 483 ? 1.732 -2.746 -29.062 1.00 98.69 483 MET A N 1
ATOM 3708 C CA . MET A 1 483 ? 2.945 -3.407 -29.553 1.00 98.69 483 MET A CA 1
ATOM 3709 C C . MET A 1 483 ? 2.801 -3.867 -31.012 1.00 98.69 483 MET A C 1
ATOM 3711 O O . MET A 1 483 ? 3.728 -3.724 -31.813 1.00 98.69 483 MET A O 1
ATOM 3715 N N . ASP A 1 484 ? 1.656 -4.441 -31.383 1.00 98.56 48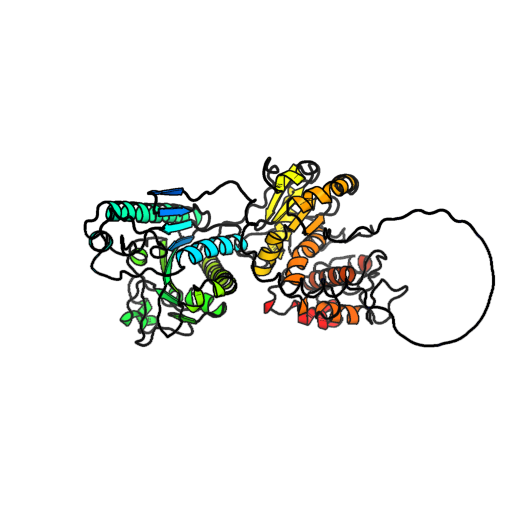4 ASP A N 1
ATOM 3716 C CA . ASP A 1 484 ? 1.397 -4.879 -32.756 1.00 98.56 484 ASP A CA 1
ATOM 3717 C C . ASP A 1 484 ? 1.426 -3.694 -33.733 1.00 98.56 484 ASP A C 1
ATOM 3719 O O . ASP A 1 484 ? 1.979 -3.817 -34.827 1.00 98.56 484 ASP A O 1
ATOM 3723 N N . LEU A 1 485 ? 0.912 -2.523 -33.336 1.00 98.44 485 LEU A N 1
ATOM 3724 C CA . LEU A 1 485 ? 1.062 -1.292 -34.120 1.00 98.44 485 LEU A CA 1
ATOM 3725 C C . LEU A 1 485 ? 2.537 -0.888 -34.245 1.00 98.44 485 LEU A C 1
ATOM 3727 O O . LEU A 1 485 ? 2.991 -0.588 -35.350 1.00 98.44 485 LEU A O 1
ATOM 3731 N N . ALA A 1 486 ? 3.294 -0.946 -33.146 1.00 98.50 486 ALA A N 1
ATOM 3732 C CA . ALA A 1 486 ? 4.706 -0.570 -33.108 1.00 98.50 486 ALA A CA 1
ATOM 3733 C C . ALA A 1 486 ? 5.617 -1.433 -33.985 1.00 98.50 486 ALA A C 1
ATOM 3735 O O . ALA A 1 486 ? 6.641 -0.961 -34.484 1.00 98.50 486 ALA A O 1
ATOM 3736 N N . ARG A 1 487 ? 5.225 -2.688 -34.212 1.00 97.94 487 ARG A N 1
ATOM 3737 C CA . ARG A 1 487 ? 5.937 -3.637 -35.078 1.00 97.94 487 ARG A CA 1
ATOM 3738 C C . ARG A 1 487 ? 5.422 -3.642 -36.519 1.00 97.94 487 ARG A C 1
ATOM 3740 O O . ARG A 1 487 ? 5.937 -4.406 -37.331 1.00 97.94 487 ARG A O 1
ATOM 3747 N N . GLY A 1 488 ? 4.408 -2.837 -36.853 1.00 97.38 488 GLY A N 1
ATOM 3748 C CA . GLY A 1 488 ? 3.752 -2.844 -38.169 1.00 97.38 488 GLY A CA 1
ATOM 3749 C C . GLY A 1 488 ? 2.898 -4.095 -38.434 1.00 97.38 488 GLY A C 1
ATOM 3750 O O . GLY A 1 488 ? 2.598 -4.421 -39.582 1.00 97.38 488 GLY A O 1
ATOM 3751 N N . GLY A 1 489 ? 2.525 -4.830 -37.386 1.00 96.75 489 GLY A N 1
ATOM 3752 C CA . GLY A 1 489 ? 1.722 -6.044 -37.453 1.00 96.75 489 GLY A CA 1
ATOM 3753 C C . GLY A 1 489 ? 1.951 -6.985 -36.268 1.00 96.75 489 GLY A C 1
ATOM 3754 O O . GLY A 1 489 ? 2.859 -6.812 -35.457 1.00 96.75 489 GLY A O 1
ATOM 3755 N N . ARG A 1 490 ? 1.124 -8.033 -36.201 1.00 96.69 490 ARG A N 1
ATOM 3756 C CA . ARG A 1 490 ? 1.232 -9.094 -35.194 1.00 96.69 490 ARG A CA 1
ATOM 3757 C C . ARG A 1 490 ? 2.233 -10.162 -35.628 1.00 96.69 490 ARG A C 1
ATOM 3759 O O . ARG A 1 490 ? 2.039 -10.807 -36.659 1.00 96.69 490 ARG A O 1
ATOM 3766 N N . PHE A 1 491 ? 3.250 -10.403 -34.802 1.00 96.12 491 PHE A N 1
ATOM 3767 C CA . PHE A 1 491 ? 4.257 -11.445 -35.021 1.00 96.12 491 PHE A CA 1
ATOM 3768 C C . PHE A 1 491 ? 4.412 -12.311 -33.768 1.00 96.12 491 PHE A C 1
ATOM 3770 O O . PHE A 1 491 ? 4.861 -11.816 -32.738 1.00 96.12 491 PHE A O 1
ATOM 3777 N N . GLU A 1 492 ? 4.063 -13.600 -33.862 1.00 93.06 492 GLU A N 1
ATOM 3778 C CA . GLU A 1 492 ? 4.225 -14.568 -32.756 1.00 93.06 492 GLU A CA 1
ATOM 3779 C C . GLU A 1 492 ? 5.697 -14.840 -32.414 1.00 93.06 492 GLU A C 1
ATOM 3781 O O . GLU A 1 492 ? 6.029 -15.139 -31.275 1.00 93.06 492 GLU A O 1
ATOM 3786 N N . ASN A 1 493 ? 6.578 -14.750 -33.413 1.00 93.50 493 ASN A N 1
ATOM 3787 C CA . ASN A 1 493 ? 8.021 -14.933 -33.284 1.00 93.50 493 ASN A CA 1
ATOM 3788 C C . ASN A 1 493 ? 8.729 -13.800 -34.031 1.00 93.50 493 ASN A C 1
ATOM 3790 O O . ASN A 1 493 ? 8.161 -13.248 -34.978 1.00 93.50 493 ASN A O 1
ATOM 3794 N N . ILE A 1 494 ? 9.989 -13.529 -33.684 1.00 92.56 494 ILE A N 1
ATOM 3795 C CA . ILE A 1 494 ? 10.812 -12.511 -34.352 1.00 92.56 494 ILE A CA 1
ATOM 3796 C C . ILE A 1 494 ? 10.831 -12.729 -35.880 1.00 92.56 494 ILE A C 1
ATOM 3798 O O . ILE A 1 494 ? 11.319 -13.767 -36.357 1.00 92.56 494 ILE A O 1
ATOM 3802 N N . PRO A 1 495 ? 10.319 -11.778 -36.687 1.00 93.44 495 PRO A N 1
ATOM 3803 C CA . PRO A 1 495 ? 10.337 -11.894 -38.133 1.00 93.44 495 PRO A CA 1
ATOM 3804 C C . PRO A 1 495 ? 11.763 -11.745 -38.671 1.00 93.44 495 PRO A C 1
ATOM 3806 O O . PRO A 1 495 ? 12.647 -11.151 -38.061 1.00 93.44 495 PRO A O 1
ATOM 3809 N N . ARG A 1 496 ? 12.005 -12.244 -39.889 1.00 92.00 496 ARG A N 1
ATOM 3810 C CA . ARG A 1 496 ? 13.305 -12.031 -40.559 1.00 92.00 496 ARG A CA 1
ATOM 3811 C C . ARG A 1 496 ? 13.608 -10.554 -40.808 1.00 92.00 496 ARG A C 1
ATOM 3813 O O . ARG A 1 496 ? 14.776 -10.194 -40.924 1.00 92.00 496 ARG A O 1
ATOM 3820 N N . ARG A 1 497 ? 12.559 -9.755 -40.994 1.00 93.94 497 ARG A N 1
ATOM 3821 C CA . ARG A 1 497 ? 12.608 -8.312 -41.193 1.00 93.94 497 ARG A CA 1
ATOM 3822 C C . ARG A 1 497 ? 11.263 -7.735 -40.770 1.00 93.94 497 ARG A C 1
ATOM 3824 O O . ARG A 1 497 ? 10.237 -8.253 -41.211 1.00 93.94 497 ARG A O 1
ATOM 3831 N N . TYR A 1 498 ? 11.292 -6.693 -39.955 1.00 96.56 498 TYR A N 1
ATOM 3832 C CA . TYR A 1 498 ? 10.107 -5.901 -39.655 1.00 96.56 498 TYR A CA 1
ATOM 3833 C C . TYR A 1 498 ? 9.729 -5.000 -40.849 1.00 96.56 498 TYR A C 1
ATOM 3835 O O . TYR A 1 498 ? 10.591 -4.715 -41.693 1.00 96.56 498 TYR A O 1
ATOM 3843 N N . PRO A 1 499 ? 8.454 -4.589 -40.964 1.00 97.19 499 PRO A N 1
ATOM 3844 C CA . PRO A 1 499 ? 8.020 -3.542 -41.890 1.00 97.19 499 PRO A CA 1
ATOM 3845 C C . PRO A 1 499 ? 8.814 -2.236 -41.712 1.00 97.19 499 PRO A C 1
ATOM 3847 O O . PRO A 1 499 ? 9.330 -1.967 -40.634 1.00 97.19 499 PRO A O 1
ATOM 3850 N N . GLU A 1 500 ? 8.930 -1.426 -42.768 1.00 94.94 500 GLU A N 1
ATOM 3851 C CA . GLU A 1 500 ? 9.721 -0.177 -42.742 1.00 94.94 500 GLU A CA 1
ATOM 3852 C C . GLU A 1 500 ? 9.076 0.904 -41.859 1.00 94.94 500 GLU A C 1
ATOM 3854 O O . GLU A 1 500 ? 9.749 1.796 -41.354 1.00 94.94 500 GLU A O 1
ATOM 3859 N N . GLU A 1 501 ? 7.763 0.820 -41.664 1.00 94.94 501 GLU A N 1
ATOM 3860 C CA . GLU A 1 501 ? 6.977 1.701 -40.809 1.00 94.94 501 GLU A CA 1
ATOM 3861 C C . GLU A 1 501 ? 7.077 1.381 -39.311 1.00 94.94 501 GLU A C 1
ATOM 3863 O O . GLU A 1 501 ? 6.605 2.185 -38.504 1.00 94.94 501 GLU A O 1
ATOM 3868 N N . ALA A 1 502 ? 7.659 0.235 -38.941 1.00 97.69 502 ALA A N 1
ATOM 3869 C CA . ALA A 1 502 ? 7.821 -0.169 -37.551 1.00 97.69 502 ALA A CA 1
ATOM 3870 C C . ALA A 1 502 ? 8.812 0.748 -36.806 1.00 97.69 502 ALA A C 1
ATOM 3872 O O . ALA A 1 502 ? 9.628 1.453 -37.399 1.00 97.69 502 ALA A O 1
ATOM 3873 N N . TRP A 1 503 ? 8.701 0.786 -35.481 1.00 97.88 503 TRP A N 1
ATOM 3874 C CA . TRP A 1 503 ? 9.644 1.479 -34.589 1.00 97.88 503 TRP A CA 1
ATOM 3875 C C . TRP A 1 503 ? 10.084 0.633 -33.398 1.00 97.88 503 TRP A C 1
ATOM 3877 O O . TRP A 1 503 ? 10.924 1.077 -32.611 1.00 97.88 503 TRP A O 1
ATOM 3887 N N . TYR A 1 504 ? 9.526 -0.573 -33.288 1.00 98.25 504 TYR A N 1
ATOM 3888 C CA . TYR A 1 504 ? 9.949 -1.622 -32.381 1.00 98.25 504 TYR A CA 1
ATOM 3889 C C . TYR A 1 504 ? 10.421 -2.830 -33.195 1.00 98.25 504 TYR A C 1
ATOM 3891 O O . TYR A 1 504 ? 9.666 -3.411 -33.976 1.00 98.25 504 TYR A O 1
ATOM 3899 N N . HIS A 1 505 ? 11.691 -3.177 -33.026 1.00 95.81 505 HIS A N 1
ATOM 3900 C CA . HIS A 1 505 ? 12.464 -4.070 -33.883 1.00 95.81 505 HIS A CA 1
ATOM 3901 C C . HIS A 1 505 ? 13.224 -5.129 -33.079 1.00 95.81 505 HIS A C 1
ATOM 3903 O O . HIS A 1 505 ? 14.327 -5.513 -33.464 1.00 95.81 505 HIS A O 1
ATOM 3909 N N . TYR A 1 506 ? 12.659 -5.591 -31.962 1.00 92.94 506 TYR A N 1
ATOM 3910 C CA . TYR A 1 506 ? 13.328 -6.546 -31.077 1.00 92.94 506 TYR A CA 1
ATOM 3911 C C . TYR A 1 506 ? 13.890 -7.745 -31.847 1.00 92.94 506 TYR A C 1
ATOM 3913 O O . TYR A 1 506 ? 13.208 -8.303 -32.719 1.00 92.94 506 TYR A O 1
ATOM 3921 N N . ASP A 1 507 ? 15.146 -8.098 -31.567 1.00 90.81 507 ASP A N 1
ATOM 3922 C CA . ASP A 1 507 ? 15.955 -8.953 -32.442 1.00 90.81 507 ASP A CA 1
ATOM 3923 C C . ASP A 1 507 ? 16.370 -10.297 -31.813 1.00 90.81 507 ASP A C 1
ATOM 3925 O O . ASP A 1 507 ? 16.969 -11.138 -32.508 1.00 90.81 507 ASP A O 1
ATOM 3929 N N . ASP A 1 508 ? 16.032 -10.537 -30.538 1.00 90.81 508 ASP A N 1
ATOM 3930 C CA . ASP A 1 508 ? 16.374 -11.790 -29.868 1.00 90.81 508 ASP A CA 1
ATOM 3931 C C . ASP A 1 508 ? 15.459 -12.935 -30.307 1.00 90.81 508 ASP A C 1
ATOM 3933 O O . ASP A 1 508 ? 14.299 -13.053 -29.924 1.00 90.81 508 ASP A O 1
ATOM 3937 N N . ARG A 1 509 ? 16.025 -13.846 -31.099 1.00 90.19 509 ARG A N 1
ATOM 3938 C CA . ARG A 1 509 ? 15.328 -14.993 -31.692 1.00 90.19 509 ARG A CA 1
ATOM 3939 C C . ARG A 1 509 ? 14.876 -16.054 -30.690 1.00 90.19 509 ARG A C 1
ATOM 3941 O O . ARG A 1 509 ? 14.227 -17.009 -31.118 1.00 90.19 509 ARG A O 1
ATOM 3948 N N . THR A 1 510 ? 15.274 -15.960 -29.426 1.00 89.00 510 THR A N 1
ATOM 3949 C CA . THR A 1 510 ? 14.764 -16.821 -28.348 1.00 89.00 510 THR A CA 1
ATOM 3950 C C . THR A 1 510 ? 13.396 -16.353 -27.840 1.00 89.00 510 THR A C 1
ATOM 3952 O O . THR A 1 510 ? 12.668 -17.158 -27.263 1.00 89.00 510 THR A O 1
ATOM 3955 N N . CYS A 1 511 ? 13.046 -15.092 -28.101 1.00 89.62 511 CYS A N 1
ATOM 3956 C CA . CYS A 1 511 ? 11.874 -14.409 -27.583 1.00 89.62 511 CYS A CA 1
ATOM 3957 C C . CYS A 1 511 ? 10.605 -14.762 -28.376 1.00 89.62 511 CYS A C 1
ATOM 3959 O O . CYS A 1 511 ? 10.586 -14.741 -29.614 1.00 89.62 511 CYS A O 1
ATOM 3961 N N . ASP A 1 512 ? 9.536 -15.080 -27.649 1.00 92.88 512 ASP A N 1
ATOM 3962 C CA . ASP A 1 512 ? 8.187 -15.262 -28.185 1.00 92.88 512 ASP A CA 1
ATOM 3963 C C . ASP A 1 512 ? 7.344 -13.979 -28.049 1.00 92.88 512 ASP A C 1
ATOM 3965 O O . ASP A 1 512 ? 7.851 -12.916 -27.686 1.00 92.88 512 ASP A O 1
ATOM 3969 N N . TYR A 1 513 ? 6.052 -14.057 -28.380 1.00 96.31 513 TYR A N 1
ATOM 3970 C CA . TYR A 1 513 ? 5.124 -12.926 -28.281 1.00 96.31 513 TYR A CA 1
ATOM 3971 C C . TYR A 1 513 ? 5.090 -12.293 -26.889 1.00 96.31 513 TYR A C 1
ATOM 3973 O O . TYR A 1 513 ? 5.157 -11.069 -26.780 1.00 96.31 513 TYR A O 1
ATOM 3981 N N . SER A 1 514 ? 5.014 -13.121 -25.849 1.00 95.69 514 SER A N 1
ATOM 3982 C CA . SER A 1 514 ? 4.898 -12.665 -24.466 1.00 95.69 514 SER A CA 1
ATOM 3983 C C . SER A 1 514 ? 6.160 -11.948 -23.998 1.00 95.69 514 SER A C 1
ATOM 3985 O O . SER A 1 514 ? 6.088 -10.873 -23.404 1.00 95.69 514 SER A O 1
ATOM 3987 N N . CYS A 1 515 ? 7.322 -12.488 -24.364 1.00 95.38 515 CYS A N 1
ATOM 3988 C CA . CYS A 1 515 ? 8.609 -11.862 -24.117 1.00 95.38 515 CYS A CA 1
ATOM 3989 C C . CYS A 1 515 ? 8.699 -10.506 -24.845 1.00 95.38 515 CYS A C 1
ATOM 3991 O O . CYS A 1 515 ? 9.030 -9.502 -24.222 1.00 95.38 515 CYS A O 1
ATOM 3993 N N . MET A 1 516 ? 8.279 -10.424 -26.116 1.00 96.94 516 MET A N 1
ATOM 3994 C CA . MET A 1 516 ? 8.247 -9.151 -26.850 1.00 96.94 516 MET A CA 1
ATOM 3995 C C . MET A 1 516 ? 7.295 -8.130 -26.207 1.00 96.94 516 MET A C 1
ATOM 3997 O O . MET A 1 516 ? 7.582 -6.936 -26.220 1.00 96.94 516 MET A O 1
ATOM 4001 N N . ALA A 1 517 ? 6.173 -8.567 -25.628 1.00 98.38 517 ALA A N 1
ATOM 4002 C CA . ALA A 1 517 ? 5.243 -7.676 -24.935 1.00 98.38 517 ALA A CA 1
ATOM 4003 C C . ALA A 1 517 ? 5.847 -7.101 -23.643 1.00 98.38 517 ALA A C 1
ATOM 4005 O O . ALA A 1 517 ? 5.722 -5.900 -23.394 1.00 98.38 517 ALA A O 1
ATOM 4006 N N . ALA A 1 518 ? 6.544 -7.926 -22.856 1.00 97.81 518 ALA A N 1
ATOM 4007 C CA . ALA A 1 518 ? 7.249 -7.482 -21.653 1.00 97.81 518 ALA A CA 1
ATOM 4008 C C . ALA A 1 518 ? 8.369 -6.478 -21.987 1.00 97.81 518 ALA A C 1
ATOM 4010 O O . ALA A 1 518 ? 8.482 -5.428 -21.352 1.00 97.81 518 ALA A O 1
ATOM 4011 N N . GLU A 1 519 ? 9.141 -6.756 -23.038 1.00 97.94 519 GLU A N 1
ATOM 4012 C CA . GLU A 1 519 ? 10.162 -5.859 -23.588 1.00 97.94 519 GLU A CA 1
ATOM 4013 C C . GLU A 1 519 ? 9.570 -4.541 -24.081 1.00 97.94 519 GLU A C 1
ATOM 4015 O O . GLU A 1 519 ? 10.055 -3.461 -23.750 1.00 97.94 519 GLU A O 1
ATOM 4020 N N . TYR A 1 520 ? 8.474 -4.595 -24.835 1.00 98.69 520 TYR A N 1
ATOM 4021 C CA . TYR A 1 520 ? 7.772 -3.401 -25.288 1.00 98.69 520 TYR A CA 1
ATOM 4022 C C . TYR A 1 520 ? 7.267 -2.547 -24.118 1.00 98.69 520 TYR A C 1
ATOM 4024 O O . TYR A 1 520 ? 7.337 -1.314 -24.184 1.00 98.69 520 TYR A O 1
ATOM 4032 N N . PHE A 1 521 ? 6.806 -3.175 -23.031 1.00 98.69 521 PHE A N 1
ATOM 4033 C CA . PHE A 1 521 ? 6.407 -2.465 -21.817 1.00 98.69 521 PHE A CA 1
ATOM 4034 C C . PHE A 1 521 ? 7.600 -1.741 -21.182 1.00 98.69 521 PHE A C 1
ATOM 4036 O O . PHE A 1 521 ? 7.498 -0.553 -20.861 1.00 98.69 521 PHE A O 1
ATOM 4043 N N . TYR A 1 522 ? 8.743 -2.422 -21.062 1.00 98.25 522 TYR A N 1
ATOM 4044 C CA . TYR A 1 522 ? 10.005 -1.826 -20.624 1.00 98.25 522 TYR A CA 1
ATOM 4045 C C . TYR A 1 522 ? 10.401 -0.627 -21.495 1.00 98.25 522 TYR A C 1
ATOM 4047 O O . TYR A 1 522 ? 10.566 0.485 -20.973 1.00 98.25 522 TYR A O 1
ATOM 4055 N N . TRP A 1 523 ? 10.530 -0.826 -22.809 1.00 98.44 523 TRP A N 1
ATOM 4056 C CA . TRP A 1 523 ? 10.963 0.209 -23.745 1.00 98.44 523 TRP A CA 1
ATOM 4057 C C . TRP A 1 523 ? 10.058 1.433 -23.670 1.00 98.44 523 TRP A C 1
ATOM 4059 O O . TRP A 1 523 ? 10.532 2.566 -23.555 1.00 98.44 523 TRP A O 1
ATOM 4069 N N . SER A 1 524 ? 8.747 1.205 -23.666 1.00 98.62 524 SER A N 1
ATOM 4070 C CA . SER A 1 524 ? 7.751 2.269 -23.654 1.00 98.62 524 SER A CA 1
ATOM 4071 C C . SER A 1 524 ? 7.764 3.051 -22.345 1.00 98.62 524 SER A C 1
ATOM 4073 O O . SER A 1 524 ? 7.880 4.280 -22.373 1.00 98.62 524 SER A O 1
ATOM 4075 N N . LEU A 1 525 ? 7.696 2.376 -21.190 1.00 98.62 525 LEU A N 1
ATOM 4076 C CA . LEU A 1 525 ? 7.657 3.075 -19.906 1.00 98.62 525 LEU A CA 1
ATOM 4077 C C . LEU A 1 525 ? 8.978 3.791 -19.627 1.00 98.62 525 LEU A C 1
ATOM 4079 O O . LEU A 1 525 ? 8.983 4.978 -19.302 1.00 98.62 525 LEU A O 1
ATOM 4083 N N . THR A 1 526 ? 10.116 3.117 -19.786 1.00 98.25 526 THR A N 1
ATOM 4084 C CA . THR A 1 526 ? 11.408 3.741 -19.480 1.00 98.25 526 THR A CA 1
ATOM 4085 C C . THR A 1 526 ? 11.727 4.893 -20.432 1.00 98.25 526 THR A C 1
ATOM 4087 O O . THR A 1 526 ? 12.270 5.901 -19.977 1.00 98.25 526 THR A O 1
ATOM 4090 N N . THR A 1 527 ? 11.328 4.838 -21.710 1.00 98.62 527 THR A N 1
ATOM 4091 C CA . THR A 1 527 ? 11.394 6.010 -22.600 1.00 98.62 527 THR A CA 1
ATOM 4092 C C . THR A 1 527 ? 10.483 7.133 -22.113 1.00 98.62 527 THR A C 1
ATOM 4094 O O . THR A 1 527 ? 10.932 8.280 -22.069 1.00 98.62 527 THR A O 1
ATOM 4097 N N . LEU A 1 528 ? 9.234 6.841 -21.729 1.00 98.62 528 LEU A N 1
ATOM 4098 C CA . LEU A 1 528 ? 8.281 7.848 -21.245 1.00 98.62 528 LEU A CA 1
ATOM 4099 C C . LEU A 1 528 ? 8.808 8.592 -20.010 1.00 98.62 528 LEU A C 1
ATOM 4101 O O . LEU A 1 528 ? 8.638 9.808 -19.905 1.00 98.62 528 LEU A O 1
ATOM 4105 N N . LEU A 1 529 ? 9.503 7.874 -19.127 1.00 98.31 529 LEU A N 1
ATOM 4106 C CA . LEU A 1 529 ? 10.161 8.406 -17.932 1.00 98.31 529 LEU A CA 1
ATOM 4107 C C . LEU A 1 529 ? 11.499 9.114 -18.228 1.00 98.31 529 LEU A C 1
ATOM 4109 O O . LEU A 1 529 ? 12.136 9.651 -17.324 1.00 98.31 529 LEU A O 1
ATOM 4113 N N . GLY A 1 530 ? 11.963 9.125 -19.481 1.00 98.00 530 GLY A N 1
ATOM 4114 C CA . GLY A 1 530 ? 13.246 9.722 -19.865 1.00 98.00 530 GLY A CA 1
ATOM 4115 C C . GLY A 1 530 ? 14.462 8.891 -19.443 1.00 98.00 530 GLY A C 1
ATOM 4116 O O . GLY A 1 530 ? 15.562 9.423 -19.292 1.00 98.00 530 GLY A O 1
ATOM 4117 N N . GLY A 1 531 ? 14.291 7.588 -19.216 1.00 97.12 531 GLY A N 1
ATOM 4118 C CA . GLY A 1 531 ? 15.375 6.636 -18.960 1.00 97.12 531 GLY A CA 1
ATOM 4119 C C . GLY A 1 531 ? 16.265 6.387 -20.177 1.00 97.12 531 GLY A C 1
ATOM 4120 O O . GLY A 1 531 ? 17.447 6.109 -20.014 1.00 97.12 531 GLY A O 1
ATOM 4121 N N . GLN A 1 532 ? 15.735 6.580 -21.385 1.00 97.69 532 GLN A N 1
ATOM 4122 C CA . GLN A 1 532 ? 16.491 6.421 -22.632 1.00 97.69 532 GLN A CA 1
ATOM 4123 C C . GLN A 1 532 ? 17.099 7.752 -23.152 1.00 97.69 532 GLN A C 1
ATOM 4125 O O . GLN A 1 532 ? 17.898 7.742 -24.088 1.00 97.69 532 GLN A O 1
ATOM 4130 N N . ASP A 1 533 ? 16.787 8.905 -22.531 1.00 97.31 533 ASP A N 1
ATOM 4131 C CA . ASP A 1 533 ? 17.243 10.240 -22.976 1.00 97.31 533 ASP A CA 1
ATOM 4132 C C . ASP A 1 533 ? 18.607 10.628 -22.373 1.00 97.31 533 ASP A C 1
ATOM 4134 O O . ASP A 1 533 ? 18.717 11.420 -21.427 1.00 97.31 533 ASP A O 1
ATOM 4138 N N . TYR A 1 534 ? 19.684 10.084 -22.941 1.00 97.25 534 TYR A N 1
ATOM 4139 C CA . TYR A 1 534 ? 21.046 10.522 -22.635 1.00 97.25 534 TYR A CA 1
ATOM 4140 C C . TYR A 1 534 ? 21.997 10.399 -23.839 1.00 97.25 534 TYR A C 1
ATOM 4142 O O . TYR A 1 534 ? 21.729 9.654 -24.784 1.00 97.25 534 TYR A O 1
ATOM 4150 N N . PRO A 1 535 ? 23.125 11.143 -23.845 1.00 97.81 535 PRO A N 1
ATOM 4151 C CA . PRO A 1 535 ? 24.025 11.184 -24.996 1.00 97.81 535 PRO A CA 1
ATOM 4152 C C . PRO A 1 535 ? 24.541 9.800 -25.415 1.00 97.81 535 PRO A C 1
ATOM 4154 O O . PRO A 1 535 ? 25.160 9.101 -24.612 1.00 97.81 535 PRO A O 1
ATOM 4157 N N . GLY A 1 536 ? 24.367 9.443 -26.689 1.00 96.56 536 GLY A N 1
ATOM 4158 C CA . GLY A 1 536 ? 24.830 8.176 -27.260 1.00 96.56 536 GLY A CA 1
ATOM 4159 C C . GLY A 1 536 ? 23.850 7.006 -27.135 1.00 96.56 536 GLY A C 1
ATOM 4160 O O . GLY A 1 536 ? 24.155 5.941 -27.664 1.00 96.56 536 GLY A O 1
ATOM 4161 N N . ARG A 1 537 ? 22.724 7.170 -26.420 1.00 96.62 537 ARG A N 1
ATOM 4162 C CA . ARG A 1 537 ? 21.742 6.095 -26.220 1.00 96.62 537 ARG A CA 1
ATOM 4163 C C . ARG A 1 537 ? 20.922 5.821 -27.470 1.00 96.62 537 ARG A C 1
ATOM 4165 O O . ARG A 1 537 ? 20.721 4.662 -27.795 1.00 96.62 537 ARG A O 1
ATOM 4172 N N . ALA A 1 538 ? 20.491 6.865 -28.178 1.00 97.06 538 ALA A N 1
ATOM 4173 C CA . ALA A 1 538 ? 19.691 6.720 -29.394 1.00 97.06 538 ALA A CA 1
ATOM 4174 C C . ALA A 1 538 ? 20.393 5.823 -30.426 1.00 97.06 538 ALA A C 1
ATOM 4176 O O . ALA A 1 538 ? 19.785 4.898 -30.944 1.00 97.06 538 ALA A O 1
ATOM 4177 N N . GLU A 1 539 ? 21.693 6.031 -30.641 1.00 96.88 539 GLU A N 1
ATOM 4178 C CA . GLU A 1 539 ? 22.505 5.228 -31.560 1.00 96.88 539 GLU A CA 1
ATOM 4179 C C . GLU A 1 539 ? 22.803 3.815 -31.025 1.00 96.88 539 GLU A C 1
ATOM 4181 O O . GLU A 1 539 ? 23.103 2.909 -31.795 1.00 96.88 539 GLU A O 1
ATOM 4186 N N . GLU A 1 540 ? 22.766 3.614 -29.704 1.00 95.56 540 GLU A N 1
ATOM 4187 C CA . GLU A 1 540 ? 22.970 2.299 -29.084 1.00 95.56 540 GLU A CA 1
ATOM 4188 C C . GLU A 1 540 ? 21.763 1.378 -29.305 1.00 95.56 540 GLU A C 1
ATOM 4190 O O . GLU A 1 540 ? 21.950 0.185 -29.539 1.00 95.56 540 GLU A O 1
ATOM 4195 N N . ILE A 1 541 ? 20.547 1.934 -29.255 1.00 95.94 541 ILE A N 1
ATOM 4196 C CA . ILE A 1 541 ? 19.292 1.166 -29.285 1.00 95.94 541 ILE A CA 1
ATOM 4197 C C . ILE A 1 541 ? 18.561 1.211 -30.628 1.00 95.94 541 ILE A C 1
ATOM 4199 O O . ILE A 1 541 ? 17.591 0.481 -30.791 1.00 95.94 541 ILE A O 1
ATOM 4203 N N . GLU A 1 542 ? 19.017 2.007 -31.603 1.00 94.69 542 GLU A N 1
ATOM 4204 C CA . GLU A 1 542 ? 18.303 2.250 -32.874 1.00 94.69 542 GLU A CA 1
ATOM 4205 C C . GLU A 1 542 ? 17.926 0.980 -33.654 1.00 94.69 542 GLU A C 1
ATOM 4207 O O . GLU A 1 542 ? 16.959 0.981 -34.413 1.00 94.69 542 GLU A O 1
ATOM 4212 N N . ASN A 1 543 ? 18.670 -0.114 -33.462 1.00 92.88 543 ASN A N 1
ATOM 4213 C CA . ASN A 1 543 ? 18.397 -1.389 -34.126 1.00 92.88 543 ASN A CA 1
ATOM 4214 C C . ASN A 1 543 ? 17.171 -2.119 -33.559 1.00 92.88 543 ASN A C 1
ATOM 4216 O O . ASN A 1 543 ? 16.620 -2.966 -34.255 1.00 92.88 543 ASN A O 1
ATOM 4220 N N . GLU A 1 544 ? 16.764 -1.807 -32.326 1.00 94.88 544 GLU A N 1
ATOM 4221 C CA . GLU A 1 544 ? 15.654 -2.450 -31.611 1.00 94.88 544 GLU A CA 1
ATOM 4222 C C . GLU A 1 544 ? 14.521 -1.469 -31.284 1.00 94.88 544 GLU A C 1
ATOM 4224 O O . GLU A 1 544 ? 13.355 -1.857 -31.288 1.00 94.88 544 GLU A O 1
ATOM 4229 N N . TRP A 1 545 ? 14.826 -0.195 -31.025 1.00 97.44 545 TRP A N 1
ATOM 4230 C CA . TRP A 1 545 ? 13.854 0.797 -30.572 1.00 97.44 545 TRP A CA 1
ATOM 4231 C C . TRP A 1 545 ? 14.202 2.200 -31.069 1.00 97.44 545 TRP A C 1
ATOM 4233 O O . TRP A 1 545 ? 15.271 2.737 -30.784 1.00 97.44 545 TRP A O 1
ATOM 4243 N N . GLU A 1 546 ? 13.280 2.840 -31.787 1.00 97.00 546 GLU A N 1
ATOM 4244 C CA . GLU A 1 546 ? 13.548 4.160 -32.381 1.00 97.00 546 GLU A CA 1
ATOM 4245 C C . GLU A 1 546 ? 13.192 5.350 -31.471 1.00 97.00 546 GLU A C 1
ATOM 4247 O O . GLU A 1 546 ? 13.537 6.495 -31.774 1.00 97.00 546 GLU A O 1
ATOM 4252 N N . CYS A 1 547 ? 12.479 5.119 -30.364 1.00 96.81 547 CYS A N 1
ATOM 4253 C CA . CYS A 1 547 ? 11.984 6.189 -29.492 1.00 96.81 547 CYS A CA 1
ATOM 4254 C C . CYS A 1 547 ? 12.904 6.403 -28.278 1.00 96.81 547 CYS A C 1
ATOM 4256 O O . CYS A 1 547 ? 12.671 5.862 -27.200 1.00 96.81 547 CYS A O 1
ATOM 4258 N N . SER A 1 548 ? 13.941 7.233 -28.401 1.00 95.94 548 SER A N 1
ATOM 4259 C CA . SER A 1 548 ? 14.896 7.458 -27.301 1.00 95.94 548 SER A CA 1
ATOM 4260 C C . SER A 1 548 ? 14.503 8.564 -26.308 1.00 95.94 548 SER A C 1
ATOM 4262 O O . SER A 1 548 ? 15.165 8.724 -25.288 1.00 95.94 548 SER A O 1
ATOM 4264 N N . THR A 1 549 ? 13.463 9.362 -26.580 1.00 98.00 549 THR A N 1
ATOM 4265 C CA . THR A 1 549 ? 13.006 10.443 -25.675 1.00 98.00 549 THR A CA 1
ATOM 4266 C C . THR A 1 549 ? 11.493 10.416 -25.436 1.00 98.00 549 THR A C 1
ATOM 4268 O O . THR A 1 549 ? 10.755 9.947 -26.314 1.00 98.00 549 THR A O 1
ATOM 4271 N N . PRO A 1 550 ? 10.993 10.982 -24.317 1.00 98.38 550 PRO A N 1
ATOM 4272 C CA . PRO A 1 550 ? 9.555 11.104 -24.075 1.00 98.38 550 PRO A CA 1
ATOM 4273 C C . PRO A 1 550 ? 8.809 11.796 -25.225 1.00 98.38 550 PRO A C 1
ATOM 4275 O O . PRO A 1 550 ? 7.708 11.390 -25.590 1.00 98.38 550 PRO A O 1
ATOM 4278 N N . GLU A 1 551 ? 9.401 12.823 -25.839 1.00 98.50 551 GLU A N 1
ATOM 4279 C CA . GLU A 1 551 ? 8.809 13.548 -26.968 1.00 98.50 551 GLU A CA 1
ATOM 4280 C C . GLU A 1 551 ? 8.714 12.672 -28.219 1.00 98.50 551 GLU A C 1
ATOM 4282 O O . GLU A 1 551 ? 7.700 12.712 -28.919 1.00 98.50 551 GLU A O 1
ATOM 4287 N N . SER A 1 552 ? 9.752 11.875 -28.500 1.00 98.12 552 SER A N 1
ATOM 4288 C CA . SER A 1 552 ? 9.746 10.946 -29.635 1.00 98.12 552 SER A CA 1
ATOM 4289 C C . SER A 1 552 ? 8.660 9.878 -29.480 1.00 98.12 552 SER A C 1
ATOM 4291 O O . SER A 1 552 ? 7.902 9.654 -30.424 1.00 98.12 552 SER A O 1
ATOM 4293 N N . LEU A 1 553 ? 8.496 9.331 -28.270 1.00 98.50 553 LEU A N 1
ATOM 4294 C CA . LEU A 1 553 ? 7.466 8.343 -27.961 1.00 98.50 553 LEU A CA 1
ATOM 4295 C C . LEU A 1 553 ? 6.062 8.937 -28.088 1.00 98.50 553 LEU A C 1
ATOM 4297 O O . LEU A 1 553 ? 5.245 8.419 -28.839 1.00 98.50 553 LEU A O 1
ATOM 4301 N N . ARG A 1 554 ? 5.804 10.095 -27.462 1.00 98.44 554 ARG A N 1
ATOM 4302 C CA . ARG A 1 554 ? 4.517 10.819 -27.563 1.00 98.44 554 ARG A CA 1
ATOM 4303 C C . ARG A 1 554 ? 4.120 11.131 -29.001 1.00 98.44 554 ARG A C 1
ATOM 4305 O O . ARG A 1 554 ? 2.935 11.226 -29.316 1.00 98.44 554 ARG A O 1
ATOM 4312 N N . LYS A 1 555 ? 5.105 11.337 -29.876 1.00 98.12 555 LYS A N 1
ATOM 4313 C CA . LYS A 1 555 ? 4.867 11.605 -31.291 1.00 98.12 555 LYS A CA 1
ATOM 4314 C C . LYS A 1 555 ? 4.584 10.328 -32.082 1.00 98.12 555 LYS A C 1
ATOM 4316 O O . LYS A 1 555 ? 3.702 10.372 -32.943 1.00 98.12 555 LYS A O 1
ATOM 4321 N N . LYS A 1 556 ? 5.355 9.261 -31.851 1.00 97.69 556 LYS A N 1
ATOM 4322 C CA . LYS A 1 556 ? 5.358 8.059 -32.694 1.00 97.69 556 LYS A CA 1
ATOM 4323 C C . LYS A 1 556 ? 4.399 6.976 -32.198 1.00 97.69 556 LYS A C 1
ATOM 4325 O O . LYS A 1 556 ? 3.635 6.460 -33.005 1.00 97.69 556 LYS A O 1
ATOM 4330 N N . ASP A 1 557 ? 4.355 6.729 -30.893 1.00 98.44 557 ASP A N 1
ATOM 4331 C CA . ASP A 1 557 ? 3.568 5.665 -30.269 1.00 98.44 557 ASP A CA 1
ATOM 4332 C C . ASP A 1 557 ? 2.508 6.222 -29.308 1.00 98.44 557 ASP A C 1
ATOM 4334 O O . ASP A 1 557 ? 2.639 6.227 -28.084 1.00 98.44 557 ASP A O 1
ATOM 4338 N N . LYS A 1 558 ? 1.437 6.770 -29.885 1.00 98.31 558 LYS A N 1
ATOM 4339 C CA . LYS A 1 558 ? 0.354 7.372 -29.094 1.00 98.31 558 LYS A CA 1
ATOM 4340 C C . LYS A 1 558 ? -0.442 6.335 -28.308 1.00 98.31 558 LYS A C 1
ATOM 4342 O O . LYS A 1 558 ? -0.890 6.653 -27.214 1.00 98.31 558 LYS A O 1
ATOM 4347 N N . ALA A 1 559 ? -0.595 5.128 -28.856 1.00 98.50 559 ALA A N 1
ATOM 4348 C CA . ALA A 1 559 ? -1.402 4.072 -28.258 1.00 98.50 559 ALA A CA 1
ATOM 4349 C C . ALA A 1 559 ? -0.846 3.668 -26.887 1.00 98.50 559 ALA A C 1
ATOM 4351 O O . ALA A 1 559 ? -1.574 3.704 -25.895 1.00 98.50 559 ALA A O 1
ATOM 4352 N N . VAL A 1 560 ? 0.460 3.387 -26.799 1.00 98.62 560 VAL A N 1
ATOM 4353 C CA . VAL A 1 560 ? 1.073 3.046 -25.509 1.00 98.62 560 VAL A CA 1
ATOM 4354 C C . VAL A 1 560 ? 1.154 4.250 -24.578 1.00 98.62 560 VAL A C 1
ATOM 4356 O O . VAL A 1 560 ? 0.954 4.111 -23.381 1.00 98.62 560 VAL A O 1
ATOM 4359 N N . VAL A 1 561 ? 1.372 5.462 -25.094 1.00 98.69 561 VAL A N 1
ATOM 4360 C CA . VAL A 1 561 ? 1.416 6.673 -24.255 1.00 98.69 561 VAL A CA 1
ATOM 4361 C C . VAL A 1 561 ? 0.068 6.963 -23.598 1.00 98.69 561 VAL A C 1
ATOM 4363 O O . VAL A 1 561 ? 0.038 7.338 -22.428 1.00 98.69 561 VAL A O 1
ATOM 4366 N N . GLU A 1 562 ? -1.036 6.807 -24.328 1.00 98.38 562 GLU A N 1
ATOM 4367 C CA . GLU A 1 562 ? -2.384 6.946 -23.770 1.00 98.38 562 GLU A CA 1
ATOM 4368 C C . GLU A 1 562 ? -2.643 5.883 -22.699 1.00 98.38 562 GLU A C 1
ATOM 4370 O O . GLU A 1 562 ? -3.167 6.217 -21.639 1.00 98.38 562 GLU A O 1
ATOM 4375 N N . LEU A 1 563 ? -2.205 4.640 -22.929 1.00 98.62 563 LEU A N 1
ATOM 4376 C CA . LEU A 1 563 ? -2.310 3.553 -21.956 1.00 98.62 563 LEU A CA 1
ATOM 4377 C C . LEU A 1 563 ? -1.498 3.823 -20.677 1.00 98.62 563 LEU A C 1
ATOM 4379 O O . LEU A 1 563 ? -2.030 3.701 -19.578 1.00 98.62 563 LEU A O 1
ATOM 4383 N N . LEU A 1 564 ? -0.230 4.222 -20.806 1.00 98.56 564 LEU A N 1
ATOM 4384 C CA . LEU A 1 564 ? 0.693 4.407 -19.678 1.00 98.56 564 LEU A CA 1
ATOM 4385 C C . LEU A 1 564 ? 0.372 5.627 -18.799 1.00 98.56 564 LEU A C 1
ATOM 4387 O O . LEU A 1 564 ? 0.857 5.709 -17.676 1.00 98.56 564 LEU A O 1
ATOM 4391 N N . LEU A 1 565 ? -0.412 6.591 -19.296 1.00 97.88 565 LEU A N 1
ATOM 4392 C CA . LEU A 1 565 ? -0.781 7.811 -18.560 1.00 97.88 565 LEU A CA 1
ATOM 4393 C C . LEU A 1 565 ? -2.165 7.737 -17.898 1.00 97.88 565 LEU A C 1
ATOM 4395 O O . LEU A 1 565 ? -2.634 8.734 -17.342 1.00 97.88 565 LEU A O 1
ATOM 4399 N N . ARG A 1 566 ? -2.822 6.576 -17.955 1.00 97.69 566 ARG A N 1
ATOM 4400 C CA . ARG A 1 566 ? -4.089 6.312 -17.269 1.00 97.69 566 ARG A CA 1
ATOM 4401 C C . ARG A 1 566 ? -3.862 6.213 -15.760 1.00 97.69 566 ARG A C 1
ATOM 4403 O O . ARG A 1 566 ? -3.154 5.331 -15.278 1.00 97.69 566 ARG A O 1
ATOM 4410 N N . ALA A 1 567 ? -4.449 7.154 -15.021 1.00 94.88 567 ALA A N 1
ATOM 4411 C CA . ALA A 1 567 ? -4.228 7.316 -13.585 1.00 94.88 567 ALA A CA 1
ATOM 4412 C C . ALA A 1 567 ? -4.735 6.122 -12.761 1.00 94.88 567 ALA A C 1
ATOM 4414 O O . ALA A 1 567 ? -4.197 5.848 -11.695 1.00 94.88 567 ALA A O 1
ATOM 4415 N N . GLU A 1 568 ? -5.733 5.388 -13.258 1.00 93.81 568 GLU A N 1
ATOM 4416 C CA . GLU A 1 568 ? -6.309 4.225 -12.577 1.00 93.81 568 GLU A CA 1
ATOM 4417 C C . GLU A 1 568 ? -5.337 3.052 -12.389 1.00 93.81 568 GLU A C 1
ATOM 4419 O O . GLU A 1 568 ? -5.611 2.172 -11.574 1.00 93.81 568 GLU A O 1
ATOM 4424 N N . PHE A 1 569 ? -4.227 3.030 -13.133 1.00 96.25 569 PHE A N 1
ATOM 4425 C CA . PHE A 1 569 ? -3.226 1.966 -13.055 1.00 96.25 569 PHE A CA 1
ATOM 4426 C C . PHE A 1 569 ? -2.068 2.285 -12.122 1.00 96.25 569 PHE A C 1
ATOM 4428 O O . PHE A 1 569 ? -1.220 1.417 -11.923 1.00 96.25 569 PHE A O 1
ATOM 4435 N N . CYS A 1 570 ? -2.002 3.511 -11.589 1.00 95.94 570 CYS A N 1
ATOM 4436 C CA . CYS A 1 570 ? -0.937 3.940 -10.683 1.00 95.94 570 CYS A CA 1
ATOM 4437 C C . CYS A 1 570 ? 0.475 3.598 -11.208 1.00 95.94 570 CYS A C 1
ATOM 4439 O O . CYS A 1 570 ? 1.348 3.187 -10.448 1.00 95.94 570 CYS A O 1
ATOM 4441 N N . LEU A 1 571 ? 0.691 3.699 -12.526 1.00 98.06 571 LEU A N 1
ATOM 4442 C CA . LEU A 1 571 ? 2.007 3.453 -13.110 1.00 98.06 571 LEU A CA 1
ATOM 4443 C C . LEU A 1 571 ? 2.991 4.563 -12.709 1.00 98.06 571 LEU A C 1
ATOM 4445 O O . LEU A 1 571 ? 2.579 5.717 -12.555 1.00 98.06 571 LEU A O 1
ATOM 4449 N N . PRO A 1 572 ? 4.298 4.256 -12.620 1.00 97.94 572 PRO A N 1
ATOM 4450 C CA . PRO A 1 572 ? 5.321 5.259 -12.354 1.00 97.94 572 PRO A CA 1
ATOM 4451 C C . PRO A 1 572 ? 5.246 6.430 -13.343 1.00 97.94 572 PRO A C 1
ATOM 4453 O O . PRO A 1 572 ? 5.191 6.231 -14.557 1.00 97.94 572 PRO A O 1
ATOM 4456 N N . LEU A 1 573 ? 5.303 7.660 -12.826 1.00 96.81 573 LEU A N 1
ATOM 4457 C CA . LEU A 1 573 ? 5.333 8.900 -13.620 1.00 96.81 573 LEU A CA 1
ATOM 4458 C C . LEU A 1 573 ? 6.673 9.639 -13.513 1.00 96.81 573 LEU A C 1
ATOM 4460 O O . LEU A 1 573 ? 6.953 10.559 -14.287 1.00 96.81 573 LEU A O 1
ATOM 4464 N N . LYS A 1 574 ? 7.518 9.235 -12.563 1.00 96.88 574 LYS A N 1
ATOM 4465 C CA . LYS A 1 574 ? 8.889 9.706 -12.370 1.00 96.88 574 LYS A CA 1
ATOM 4466 C C . LYS A 1 574 ? 9.851 8.541 -12.545 1.00 96.88 574 LYS A C 1
ATOM 4468 O O . LYS A 1 574 ? 9.597 7.430 -12.091 1.00 96.88 574 LYS A O 1
ATOM 4473 N N . ARG A 1 575 ? 10.990 8.807 -13.176 1.00 97.25 575 ARG A N 1
ATOM 4474 C CA . ARG A 1 575 ? 12.063 7.821 -13.299 1.00 97.25 575 ARG A CA 1
ATOM 4475 C C . ARG A 1 575 ? 12.723 7.579 -11.938 1.00 97.25 575 ARG A C 1
ATOM 4477 O O . ARG A 1 575 ? 13.147 8.569 -11.331 1.00 97.25 575 ARG A O 1
ATOM 4484 N N . PRO A 1 576 ? 12.924 6.317 -11.523 1.00 98.25 576 PRO A N 1
ATOM 4485 C CA . PRO A 1 576 ? 13.795 6.012 -10.396 1.00 98.25 576 PRO A CA 1
ATOM 4486 C C . PRO A 1 576 ? 15.192 6.606 -10.586 1.00 98.25 576 PRO A C 1
ATOM 4488 O O . PRO A 1 576 ? 15.751 6.600 -11.691 1.00 98.25 576 PRO A O 1
ATOM 4491 N N . ASN A 1 577 ? 15.756 7.149 -9.513 1.00 96.25 577 ASN A N 1
ATOM 4492 C CA . ASN A 1 577 ? 17.085 7.756 -9.505 1.00 96.25 577 ASN A CA 1
ATOM 4493 C C . ASN A 1 577 ? 18.064 7.038 -8.556 1.00 96.25 577 ASN A C 1
ATOM 4495 O O . ASN A 1 577 ? 19.233 7.421 -8.482 1.00 96.25 577 ASN A O 1
ATOM 4499 N N . GLY A 1 578 ? 17.611 6.000 -7.847 1.00 96.38 578 GLY A N 1
ATOM 4500 C CA . GLY A 1 578 ? 18.403 5.243 -6.882 1.00 96.38 578 GLY A CA 1
ATOM 4501 C C . GLY A 1 578 ? 18.498 5.891 -5.498 1.00 96.38 578 GLY A C 1
ATOM 4502 O O . GLY A 1 578 ? 19.348 5.487 -4.698 1.00 96.38 578 GLY A O 1
ATOM 4503 N N . SER A 1 579 ? 17.662 6.891 -5.196 1.00 95.31 579 SER A N 1
ATOM 4504 C CA . SER A 1 579 ? 17.662 7.637 -3.931 1.00 95.31 579 SER A CA 1
ATOM 4505 C C . SER A 1 579 ? 16.251 7.810 -3.362 1.00 95.31 579 SER A C 1
ATOM 4507 O O . SER A 1 579 ? 15.764 8.931 -3.210 1.00 95.31 579 SER A O 1
ATOM 4509 N N . TYR A 1 580 ? 15.652 6.692 -2.962 1.00 97.06 580 TYR A N 1
ATOM 4510 C CA . TYR A 1 580 ? 14.375 6.648 -2.257 1.00 97.06 580 TYR A CA 1
ATOM 4511 C C . TYR A 1 580 ? 14.431 7.340 -0.882 1.00 97.06 580 TYR A C 1
ATOM 4513 O O . TYR A 1 580 ? 15.314 7.042 -0.066 1.00 97.06 580 TYR A O 1
ATOM 4521 N N . ARG A 1 581 ? 13.501 8.269 -0.634 1.00 92.00 581 ARG A N 1
ATOM 4522 C CA . ARG A 1 581 ? 13.383 9.030 0.623 1.00 92.00 581 ARG A CA 1
ATOM 4523 C C . ARG A 1 581 ? 12.412 8.393 1.611 1.00 92.00 581 ARG A C 1
ATOM 4525 O O . ARG A 1 581 ? 12.773 8.328 2.785 1.00 92.00 581 ARG A O 1
ATOM 4532 N N . GLY A 1 582 ? 11.294 7.880 1.094 1.00 82.69 582 GLY A N 1
ATOM 4533 C CA . GLY A 1 582 ? 10.215 7.212 1.822 1.00 82.69 582 GLY A CA 1
ATOM 4534 C C . GLY A 1 582 ? 9.535 8.023 2.909 1.00 82.69 582 GLY A C 1
ATOM 4535 O O . GLY A 1 582 ? 10.086 9.054 3.363 1.00 82.69 582 GLY A O 1
#

Foldseek 3Di:
DPDPQPFQQVDDDPDDPDDDDDDDDDDDDDDDDDDDDDDDDDPDPVVPPVVVVPPPPDDPDDDPDFDDDDPPFDPVPVWKTKGAWLALEEEEEEFAADDDDPPFDFQDDDDQAGFHQQLVLSVLLQVLLCLFQVIGAIYIYTNDHQRRAPLLDDLCNGHVPTPVRNVVNVVSVVSLQVSNVNSCVSQVNAGEYEYEGEDAFPVQAFFKAQVDDLVLLPDPQVSNVPDPPGHLCCQANCLHLCNLLVVLPGHYPRYVVHSGPVPGDGDNGTNCQVPQADRNYHYMYTHGYCCQRPPVNVVPNSNSSSRSVSSSCLVPTQTDAADLFKDFQDCDGLSVLCVVQFGIWGAASNAIETEHPPQDRLLSLLLSLQLNCFQVVVLSSTGLDSQLSVVCVQQQFYEYEAQDPVSVVVCVVSSVVSVVSRHRGYFYAYSPQADLPAPPLPQADDGAHCSLVRSLLRSLVSLCVVPVLAQPLDPRHLLLVLLQVQQVHDDQFQDPDTDPLHFARDDDRVDGSSNSSSVSLSLLQCQLQQRLPHPPSCVVCRNGGNRSHNVSCVVRRVSVVVSQPPVVSSGRNHRRSSDRPD

pLDDT: mean 87.27, std 22.92, range [21.11, 98.88]

Secondary structure (DSSP, 8-state):
-------EETT-------------------------------TTSSTTTTTTSSSSSS--SS------S----EESSTTEEEE--SSSEEEEETT---B--TTSPPP-SS--S--TTHHHHHHHHHHHHHHHHS-PPEEEEESB-TTT--TTS-HHHHHTT-HHHHHHHHHHHHHHHHHHHHHHHHTTT-EEEEEEEE---TT--EEEE-S--HHHHTS-HHHHHTSTT--HHHHHSTTSHHHHHHHTT--EESSSS--S-TTS------HHHHHS--SSEEEEEEEE-HHHHSHHHHHHHHHHHHHHHHHHHHHHS-PPPP----EEPPSSSGGGGGGGT--EEEEETTEEEEE-TTS-HHHHHHHHHHHHHHHSSS-SSS-S-HHHHHHHHHTTEEEEE-SSHHHHHHHGGGHHHHHHTT--EEEE--GGG--TTSTTTSSSSS---THHHHHHHHHHHHHHHHSHHHH-SSBTBHHHHHHHHHTTS--SB--SS--TT-SB----TT-BHHHHHHHHHHHHHHHHTTSS-STTHHHHHTTTB---SHHHHHHH-HHHHHHHT-GGGT---S---S----

Sequence (582 aa):
MKYDSSCLIVGGDPKEKSTDKGKKGKGDSSHGGSLGYPVPMNQEIQDCVDSSLKRGTILLSLLGALLAPSAFGQEAPDYVFVQEGNLPLVLSAPHGGTLKPEDAPNRTQGVLTRDSNVREVALELADAIEIRTGWRPFVVTTSIHRVKVDLNRAIEEAAQGGELAEEVWEIYHAALEEASGKALKIGGGAALVLDIHGHGHKEDWIEVGHAVSISNLAKDDKALDALPETNAEWIRGASSIGATLTESGFRAVPSPEILHPDGKKYFNGGYITRRHRGEGLRSIQLELPSSVRKSKNRKDTVPRMAEAICSFVSQHFTIPTISLESKPIPKEGSISVFRKHFSKVAYVFGIPILATQNVSSKKLKHAAAVLAEYLDNDENGVVDDGRVVSFLLNEGAFLVMPEREREMNRIGRSFGDIQRAGWKIGQDLYGEETFPEGPPHRKVRGRFDAALEEIWHLVSNGWAEVYPEDFGYEPGSSLCDAMDLARGGRFENIPRRYPEEAWYHYDDRTCDYSCMAAEYFYWSLTTLLGGQDYPGRAEEIENEWECSTPESLRKKDKAVVELLLRAEFCLPLKRPNGSYRG